Protein AF-Q39RE5-F1 (afdb_monomer_lite)

Sequence (471 aa):
MAMIPNLDWYLSISTQQQLSPRCPYATVYHCPRYYQSLSLLGEAGSTGIAPAEDSRLKQQWEQTEVWPVTAEQATSISGPGNEVKHFMRFCPEVSYDRFGLFAAELHRFADEIDVDCTHKTLRNEGATPEDWRWNWSLVESMHYTQCPLYSLLRVGKGKDGPKPIFPDIGMPDSITSHLVSITECDDYTAQDVENLIVEMYEHPEIKTYEIYCRQENPHLQRALDDYRITGDTVKMHYYKDPDYELSFVKINKNAATSDWEKHLIATSPMYFKREITLSDRQRERMDRERSQTVWDRAQRHPVYVILMILAAIASLIGLVALFRGTEDNNKINSQTAPQLHEVAKTPVMRNLSSSSVASPPPVQEHTTSKNVRFEESLARMKVKLRSGMSYEQLVELLDEARVAKTMSGDIAPVQIRQFSCYEELENLWSQRTPNALLQRGVVSSWEEAKREYSFTEEPIINKKFAECYSY

Structure (mmCIF, N/CA/C/O backbone):
data_AF-Q39RE5-F1
#
_entry.id   AF-Q39RE5-F1
#
loop_
_atom_site.group_PDB
_atom_site.id
_atom_site.type_symbol
_atom_site.label_atom_id
_atom_site.label_alt_id
_atom_site.label_comp_id
_atom_site.label_asym_id
_atom_site.label_entity_id
_atom_site.label_seq_id
_atom_site.pdbx_PDB_ins_code
_atom_site.Cartn_x
_atom_site.Cartn_y
_atom_site.Cartn_z
_atom_site.occupancy
_atom_site.B_iso_or_equiv
_atom_site.auth_seq_id
_atom_site.auth_comp_id
_atom_site.auth_asym_id
_atom_site.auth_atom_id
_atom_site.pdbx_PDB_model_num
ATOM 1 N N . MET A 1 1 ? 26.082 -8.766 9.488 1.00 76.25 1 MET A N 1
ATOM 2 C CA . MET A 1 1 ? 25.186 -9.262 8.425 1.00 76.25 1 MET A CA 1
ATOM 3 C C . MET A 1 1 ? 24.522 -8.048 7.807 1.00 76.25 1 MET A C 1
ATOM 5 O O . MET A 1 1 ? 24.009 -7.230 8.563 1.00 76.25 1 MET A O 1
ATOM 9 N N . ALA A 1 2 ? 24.646 -7.855 6.494 1.00 86.50 2 ALA A N 1
ATOM 10 C CA . ALA A 1 2 ? 24.015 -6.721 5.827 1.00 86.50 2 ALA A CA 1
ATOM 11 C C . ALA A 1 2 ? 22.489 -6.891 5.861 1.00 86.50 2 ALA A C 1
ATOM 13 O O . ALA A 1 2 ? 21.987 -8.008 5.744 1.00 86.50 2 ALA A O 1
ATOM 14 N N . MET A 1 3 ? 21.756 -5.795 6.048 1.00 94.69 3 MET A N 1
ATOM 15 C CA . MET A 1 3 ? 20.303 -5.810 5.898 1.00 94.69 3 MET A CA 1
ATOM 16 C C . MET A 1 3 ? 19.973 -6.006 4.411 1.00 94.69 3 MET A C 1
ATOM 18 O O . MET A 1 3 ? 20.542 -5.327 3.552 1.00 94.69 3 MET A O 1
ATOM 22 N N . ILE A 1 4 ? 19.096 -6.968 4.116 1.00 97.19 4 ILE A N 1
ATOM 23 C CA . ILE A 1 4 ? 18.629 -7.267 2.760 1.00 97.19 4 ILE A CA 1
ATOM 24 C C . ILE A 1 4 ? 17.228 -6.662 2.627 1.00 97.19 4 ILE A C 1
ATOM 26 O O . ILE A 1 4 ? 16.317 -7.152 3.296 1.00 97.19 4 ILE A O 1
ATOM 30 N N . PRO A 1 5 ? 17.018 -5.629 1.788 1.00 97.81 5 PRO A N 1
ATOM 31 C CA . PRO A 1 5 ? 15.711 -5.000 1.618 1.00 97.81 5 PRO A CA 1
ATOM 32 C C . PRO A 1 5 ? 14.798 -5.844 0.717 1.00 97.81 5 PRO A C 1
ATOM 34 O O . PRO A 1 5 ? 14.365 -5.415 -0.351 1.00 97.81 5 PRO A O 1
ATOM 37 N N . ASN A 1 6 ? 14.551 -7.085 1.126 1.00 97.62 6 ASN A N 1
ATOM 38 C CA . ASN A 1 6 ? 13.650 -8.024 0.469 1.00 97.62 6 ASN A CA 1
ATOM 39 C C . ASN A 1 6 ? 12.194 -7.808 0.934 1.00 97.62 6 ASN A C 1
ATOM 41 O O . ASN A 1 6 ? 11.876 -6.846 1.638 1.00 97.62 6 ASN A O 1
ATOM 45 N N . LEU A 1 7 ? 11.296 -8.711 0.533 1.00 97.88 7 LEU A N 1
ATOM 46 C CA . LEU A 1 7 ? 9.885 -8.645 0.915 1.00 97.88 7 LEU A CA 1
ATOM 47 C C . LEU A 1 7 ? 9.665 -8.771 2.419 1.00 97.88 7 LEU A C 1
ATOM 49 O O . LEU A 1 7 ? 8.875 -8.007 2.960 1.00 97.88 7 LEU A O 1
ATOM 53 N N . ASP A 1 8 ? 10.386 -9.659 3.100 1.00 97.94 8 ASP A N 1
ATOM 54 C CA . ASP A 1 8 ? 10.237 -9.837 4.547 1.00 97.94 8 ASP A CA 1
ATOM 55 C C . ASP A 1 8 ? 10.617 -8.563 5.304 1.00 97.94 8 ASP A C 1
ATOM 57 O O . ASP A 1 8 ? 9.883 -8.116 6.186 1.00 97.94 8 ASP A O 1
ATOM 61 N N . TRP A 1 9 ? 11.724 -7.926 4.908 1.00 98.00 9 TRP A N 1
ATOM 62 C CA . TRP A 1 9 ? 12.123 -6.626 5.440 1.00 98.00 9 TRP A CA 1
ATOM 63 C C . TRP A 1 9 ? 11.022 -5.581 5.231 1.00 98.00 9 TRP A C 1
ATOM 65 O O . TRP A 1 9 ? 10.609 -4.911 6.180 1.00 98.00 9 TRP A O 1
ATOM 75 N N . TYR A 1 10 ? 10.491 -5.483 4.014 1.00 98.38 10 TYR A N 1
ATOM 76 C CA . TYR A 1 10 ? 9.460 -4.508 3.668 1.00 98.38 10 TYR A CA 1
ATOM 77 C C . TYR A 1 10 ? 8.156 -4.717 4.449 1.00 98.38 10 TYR A C 1
ATOM 79 O O . TYR A 1 10 ? 7.610 -3.774 5.029 1.00 98.38 10 TYR A O 1
ATOM 87 N N . LEU A 1 11 ? 7.685 -5.966 4.515 1.00 97.94 11 LEU A N 1
ATOM 88 C CA . LEU A 1 11 ? 6.485 -6.349 5.254 1.00 97.94 11 LEU A CA 1
ATOM 89 C C . LEU A 1 11 ? 6.663 -6.123 6.753 1.00 97.94 11 LEU A C 1
ATOM 91 O O . LEU A 1 11 ? 5.740 -5.628 7.389 1.00 97.94 11 LEU A O 1
ATOM 95 N N . SER A 1 12 ? 7.848 -6.392 7.311 1.00 98.06 12 SER A N 1
ATOM 96 C CA . SER A 1 12 ? 8.113 -6.157 8.733 1.00 98.06 12 SER A CA 1
ATOM 97 C C . SER A 1 12 ? 7.929 -4.684 9.119 1.00 98.06 12 SER A C 1
ATOM 99 O O . SER A 1 12 ? 7.325 -4.392 10.153 1.00 98.06 12 SER A O 1
ATOM 101 N N . ILE A 1 13 ? 8.349 -3.751 8.252 1.00 97.88 13 ILE A N 1
ATOM 102 C CA . ILE A 1 13 ? 8.150 -2.309 8.448 1.00 97.88 13 ILE A CA 1
ATOM 103 C C . ILE A 1 13 ? 6.663 -1.961 8.361 1.00 97.88 13 ILE A C 1
ATOM 105 O O . ILE A 1 13 ? 6.150 -1.249 9.227 1.00 97.88 13 ILE A O 1
ATOM 109 N N . SER A 1 14 ? 5.958 -2.477 7.349 1.00 97.00 14 SER A N 1
ATOM 110 C CA . SER A 1 14 ? 4.513 -2.265 7.199 1.00 97.00 14 SER A CA 1
ATOM 111 C C . SER A 1 14 ? 3.735 -2.776 8.415 1.00 97.00 14 SER A C 1
ATOM 113 O O . SER A 1 14 ? 2.913 -2.046 8.964 1.00 97.00 14 SER A O 1
ATOM 115 N N . THR A 1 15 ? 4.036 -3.984 8.895 1.00 97.19 15 THR A N 1
ATOM 116 C CA . THR A 1 15 ? 3.411 -4.574 10.085 1.00 97.19 15 THR A CA 1
ATOM 117 C C . THR A 1 15 ? 3.714 -3.760 11.339 1.00 97.19 15 THR A C 1
ATOM 119 O O . THR A 1 15 ? 2.791 -3.432 12.083 1.00 97.19 15 THR A O 1
ATOM 122 N N . GLN A 1 16 ? 4.975 -3.372 11.558 1.00 97.69 16 GLN A N 1
ATOM 123 C CA . GLN A 1 16 ? 5.370 -2.558 12.711 1.00 97.69 16 GLN A CA 1
ATOM 124 C C . GLN A 1 16 ? 4.646 -1.204 12.738 1.00 97.69 16 GLN A C 1
ATOM 126 O O . GLN A 1 16 ? 4.305 -0.705 13.808 1.00 97.69 16 GLN A O 1
ATOM 131 N N . GLN A 1 17 ? 4.404 -0.613 11.566 1.00 97.25 17 GLN A N 1
ATOM 132 C CA . GLN A 1 17 ? 3.733 0.681 11.427 1.00 97.25 17 GLN A CA 1
ATOM 133 C C . GLN A 1 17 ? 2.205 0.567 11.277 1.00 97.25 17 GLN A C 1
ATOM 135 O O . GLN A 1 17 ? 1.546 1.600 11.182 1.00 97.25 17 GLN A O 1
ATOM 140 N N . GLN A 1 18 ? 1.643 -0.650 11.272 1.00 95.94 18 GLN A N 1
ATOM 141 C CA . GLN A 1 18 ? 0.220 -0.926 11.014 1.00 95.94 18 GLN A CA 1
ATOM 142 C C . GLN A 1 18 ? -0.273 -0.331 9.684 1.00 95.94 18 GLN A C 1
ATOM 144 O O . GLN A 1 18 ? -1.312 0.323 9.606 1.00 95.94 18 GLN A O 1
ATOM 149 N N . LEU A 1 19 ? 0.507 -0.530 8.625 1.00 94.94 19 LEU A N 1
ATOM 150 C CA . LEU A 1 19 ? 0.233 -0.001 7.295 1.00 94.94 19 LEU A CA 1
ATOM 151 C C . LEU A 1 19 ? -0.066 -1.111 6.287 1.00 94.94 19 LEU A C 1
ATOM 153 O O . LEU A 1 19 ? 0.160 -2.293 6.540 1.00 94.94 19 LEU A O 1
ATOM 157 N N . SER A 1 20 ? -0.551 -0.705 5.109 1.00 93.88 20 SER A N 1
ATOM 158 C CA . SER A 1 20 ? -0.731 -1.603 3.966 1.00 93.88 20 SER A CA 1
ATOM 159 C C . SER A 1 20 ? 0.593 -2.297 3.610 1.00 93.88 20 SER A C 1
ATOM 161 O O . SER A 1 20 ? 1.621 -1.616 3.575 1.00 93.88 20 SER A O 1
ATOM 163 N N . PRO A 1 21 ? 0.578 -3.603 3.281 1.00 95.62 21 PRO A N 1
ATOM 164 C CA . PRO A 1 21 ? 1.784 -4.369 2.953 1.00 95.62 21 PRO A CA 1
ATOM 165 C C . PRO A 1 21 ? 2.483 -3.909 1.665 1.00 95.62 21 PRO A C 1
ATOM 167 O O . PRO A 1 21 ? 3.639 -4.253 1.437 1.00 95.62 21 PRO A O 1
ATOM 170 N N . ARG A 1 22 ? 1.786 -3.157 0.802 1.00 97.38 22 ARG A N 1
ATOM 171 C CA . ARG A 1 22 ? 2.320 -2.543 -0.425 1.00 97.38 22 ARG A CA 1
ATOM 172 C C . ARG A 1 22 ? 1.876 -1.090 -0.526 1.00 97.38 22 ARG A C 1
ATOM 174 O O . ARG A 1 22 ? 0.873 -0.691 0.077 1.00 97.38 22 ARG A O 1
ATOM 181 N N . CYS A 1 23 ? 2.608 -0.302 -1.306 1.00 97.69 23 CYS A N 1
ATOM 182 C CA . CYS A 1 23 ? 2.265 1.089 -1.556 1.00 97.69 23 CYS A CA 1
ATOM 183 C C . CYS A 1 23 ? 0.907 1.187 -2.279 1.00 97.69 23 CYS A C 1
ATOM 185 O O . CYS A 1 23 ? 0.771 0.665 -3.388 1.00 97.69 23 CYS A O 1
ATOM 187 N N . PRO A 1 24 ? -0.082 1.912 -1.727 1.00 95.88 24 PRO A N 1
ATOM 188 C CA . PRO A 1 24 ? -1.407 2.038 -2.342 1.00 95.88 24 PRO A CA 1
ATOM 189 C C . PRO A 1 24 ? -1.400 2.839 -3.655 1.00 95.88 24 PRO A C 1
ATOM 191 O O . PRO A 1 24 ? -2.377 2.819 -4.394 1.00 95.88 24 PRO A O 1
ATOM 194 N N . TYR A 1 25 ? -0.300 3.533 -3.966 1.00 96.69 25 TYR A N 1
ATOM 195 C CA . TYR A 1 25 ? -0.139 4.332 -5.186 1.00 96.69 25 TYR A CA 1
ATOM 196 C C . TYR A 1 25 ? 0.769 3.663 -6.228 1.00 96.69 25 TYR A C 1
ATOM 198 O O . TYR A 1 25 ? 1.199 4.329 -7.167 1.00 96.69 25 TYR A O 1
ATOM 206 N N . ALA A 1 26 ? 1.110 2.379 -6.065 1.00 96.44 26 ALA A N 1
ATOM 207 C CA . ALA A 1 26 ? 2.048 1.643 -6.919 1.00 96.44 26 ALA A CA 1
ATOM 208 C C . ALA A 1 26 ? 1.484 1.319 -8.318 1.00 96.44 26 ALA A C 1
ATOM 210 O O . ALA A 1 26 ? 1.363 0.161 -8.702 1.00 96.44 26 ALA A O 1
ATOM 211 N N . THR A 1 27 ? 1.106 2.343 -9.082 1.00 96.25 27 THR A N 1
ATOM 212 C CA . THR A 1 27 ? 0.615 2.206 -10.457 1.00 96.25 27 THR A CA 1
ATOM 213 C C . THR A 1 27 ? 1.043 3.409 -11.299 1.00 96.25 27 THR A C 1
ATOM 215 O O . THR A 1 27 ? 1.253 4.507 -10.775 1.00 96.25 27 THR A O 1
ATOM 218 N N . VAL A 1 28 ? 1.109 3.229 -12.623 1.00 96.44 28 VAL A N 1
ATOM 219 C CA . VAL A 1 28 ? 1.469 4.300 -13.576 1.00 96.44 28 VAL A CA 1
ATOM 220 C C . VAL A 1 28 ? 0.474 5.468 -13.597 1.00 96.44 28 VAL A C 1
ATOM 222 O O . VAL A 1 28 ? 0.836 6.575 -13.985 1.00 96.44 28 VAL A O 1
ATOM 225 N N . TYR A 1 29 ? -0.763 5.225 -13.157 1.00 95.38 29 TYR A N 1
ATOM 226 C CA . TYR A 1 29 ? -1.859 6.197 -13.151 1.00 95.38 29 TYR A CA 1
ATOM 227 C C . TYR A 1 29 ? -1.927 7.020 -11.859 1.00 95.38 29 TYR A C 1
ATOM 229 O O . TYR A 1 29 ? -2.416 8.143 -11.872 1.00 95.38 29 TYR A O 1
ATOM 237 N N . HIS A 1 30 ? -1.393 6.493 -10.751 1.00 94.06 30 HIS A N 1
ATOM 238 C CA . HIS A 1 30 ? -1.522 7.118 -9.429 1.00 94.06 30 HIS A CA 1
ATOM 239 C C . HIS A 1 30 ? -0.215 7.692 -8.871 1.00 94.06 30 HIS A C 1
ATOM 241 O O . HIS A 1 30 ? -0.258 8.479 -7.928 1.00 94.06 30 HIS A O 1
ATOM 247 N N . CYS A 1 31 ? 0.950 7.323 -9.416 1.00 97.31 31 CYS A N 1
ATOM 248 C CA . CYS A 1 31 ? 2.235 7.826 -8.933 1.00 97.31 31 CYS A CA 1
ATOM 249 C C . CYS A 1 31 ? 3.190 8.179 -10.086 1.00 97.31 31 CYS A C 1
ATOM 251 O O . CYS A 1 31 ? 3.592 7.283 -10.838 1.00 97.31 31 CYS A O 1
ATOM 253 N N . PRO A 1 32 ? 3.663 9.441 -10.180 1.00 97.56 32 PRO A N 1
ATOM 254 C CA . PRO A 1 32 ? 4.575 9.847 -11.245 1.00 97.56 32 PRO A CA 1
ATOM 255 C C . PRO A 1 32 ? 5.934 9.148 -11.135 1.00 97.56 32 PRO A C 1
ATOM 257 O O . PRO A 1 32 ? 6.525 8.822 -12.155 1.00 97.56 32 PRO A O 1
ATOM 260 N N . ARG A 1 33 ? 6.421 8.833 -9.924 1.00 98.00 33 ARG A N 1
ATOM 261 C CA . ARG A 1 33 ? 7.681 8.083 -9.752 1.00 98.00 33 ARG A CA 1
ATOM 262 C C . ARG A 1 33 ? 7.556 6.626 -10.179 1.00 98.00 33 ARG A C 1
ATOM 264 O O . ARG A 1 33 ? 8.511 6.088 -10.729 1.00 98.00 33 ARG A O 1
ATOM 271 N N . TYR A 1 34 ? 6.409 5.986 -9.938 1.00 98.06 34 TYR A N 1
ATOM 272 C CA . TYR A 1 34 ? 6.158 4.631 -10.442 1.00 98.06 34 TYR A CA 1
ATOM 273 C C . TYR A 1 34 ? 6.192 4.638 -11.973 1.00 98.06 34 TYR A C 1
ATOM 275 O O . TYR A 1 34 ? 6.922 3.858 -12.579 1.00 98.06 34 TYR A O 1
ATOM 283 N N . TYR A 1 35 ? 5.481 5.593 -12.582 1.00 97.94 35 TYR A N 1
ATOM 284 C CA . TYR A 1 35 ? 5.505 5.826 -14.022 1.00 97.94 35 TYR A CA 1
ATOM 285 C C . TYR A 1 35 ? 6.926 6.080 -14.566 1.00 97.94 35 TYR A C 1
ATOM 287 O O . TYR A 1 35 ? 7.371 5.341 -15.440 1.00 97.94 35 TYR A O 1
ATOM 295 N N . GLN A 1 36 ? 7.664 7.057 -14.022 1.00 97.94 36 GLN A N 1
ATOM 296 C CA . GLN A 1 36 ? 9.023 7.396 -14.472 1.00 97.94 36 GLN A CA 1
ATOM 297 C C . GLN A 1 36 ? 9.981 6.205 -14.360 1.00 97.94 36 GLN A C 1
ATOM 299 O O . GLN A 1 36 ? 10.750 5.944 -15.281 1.00 97.94 36 GLN A O 1
ATOM 304 N N . SER A 1 37 ? 9.907 5.455 -13.256 1.00 98.06 37 SER A N 1
ATOM 305 C CA . SER A 1 37 ? 10.738 4.263 -13.057 1.00 98.06 37 SER A CA 1
ATOM 306 C C . SER A 1 37 ? 10.455 3.207 -14.123 1.00 98.06 37 SER A C 1
ATOM 308 O O . SER A 1 37 ? 11.387 2.664 -14.707 1.00 98.06 37 SER A O 1
ATOM 310 N N . LEU A 1 38 ? 9.178 2.934 -14.409 1.00 97.50 38 LEU A N 1
ATOM 311 C CA . LEU A 1 38 ? 8.789 1.925 -15.392 1.00 97.50 38 LEU A CA 1
ATOM 312 C C . LEU A 1 38 ? 9.118 2.349 -16.833 1.00 97.50 38 LEU A C 1
ATOM 314 O O . LEU A 1 38 ? 9.589 1.524 -17.611 1.00 97.50 38 LEU A O 1
ATOM 318 N N . SER A 1 39 ? 8.910 3.625 -17.173 1.00 97.56 39 SER A N 1
ATOM 319 C CA . SER A 1 39 ? 9.259 4.189 -18.485 1.00 97.56 39 SER A CA 1
ATOM 320 C C . SER A 1 39 ? 10.765 4.042 -18.763 1.00 97.56 39 SER A C 1
ATOM 322 O O . SER A 1 39 ? 11.157 3.456 -19.774 1.00 97.56 39 SER A O 1
ATOM 324 N N . LEU A 1 40 ? 11.617 4.413 -17.795 1.00 97.56 40 LEU A N 1
ATOM 325 C CA . LEU A 1 40 ? 13.078 4.294 -17.909 1.00 97.56 40 LEU A CA 1
ATOM 326 C C . LEU A 1 40 ? 13.584 2.842 -17.939 1.00 97.56 40 LEU A C 1
ATOM 328 O O . LEU A 1 40 ? 14.634 2.565 -18.517 1.00 97.56 40 LEU A O 1
ATOM 332 N N . LEU A 1 41 ? 12.857 1.878 -17.360 1.00 95.75 41 LEU A N 1
ATOM 333 C CA . LEU A 1 41 ? 13.256 0.467 -17.445 1.00 95.75 41 LEU A CA 1
ATOM 334 C C . LEU A 1 41 ? 13.239 -0.076 -18.879 1.00 95.75 41 LEU A C 1
ATOM 336 O O . LEU A 1 41 ? 13.991 -1.013 -19.163 1.00 95.75 41 LEU A O 1
ATOM 340 N N . GLY A 1 42 ? 12.424 0.499 -19.770 1.00 92.75 42 GLY A N 1
ATOM 341 C CA . GLY A 1 42 ? 12.438 0.166 -21.196 1.00 92.75 42 GLY A CA 1
ATOM 342 C C . GLY A 1 42 ? 13.796 0.456 -21.840 1.00 92.75 42 GLY A C 1
ATOM 343 O O . GLY A 1 42 ? 14.337 -0.379 -22.562 1.00 92.75 42 GLY A O 1
ATOM 344 N N . GLU A 1 43 ? 14.395 1.598 -21.495 1.00 93.00 43 GLU A N 1
ATOM 345 C CA . GLU A 1 43 ? 15.737 1.994 -21.944 1.00 93.00 43 GLU A CA 1
ATOM 346 C C . GLU A 1 43 ? 16.832 1.105 -21.334 1.00 93.00 43 GLU A C 1
ATOM 348 O O . GLU A 1 43 ? 17.844 0.827 -21.972 1.00 93.00 43 GLU A O 1
ATOM 353 N N . ALA A 1 44 ? 16.595 0.572 -20.131 1.00 93.88 44 ALA A N 1
ATOM 354 C CA . ALA A 1 44 ? 17.470 -0.390 -19.460 1.00 93.88 44 ALA A CA 1
ATOM 355 C C . ALA A 1 44 ? 17.260 -1.856 -19.913 1.00 93.88 44 ALA A C 1
ATOM 357 O O . ALA A 1 44 ? 17.640 -2.791 -19.201 1.00 93.88 44 ALA A O 1
ATOM 358 N N . GLY A 1 45 ? 16.632 -2.081 -21.074 1.00 92.19 45 GLY A N 1
ATOM 359 C CA . GLY A 1 45 ? 16.464 -3.407 -21.681 1.00 92.19 45 GLY A CA 1
ATOM 360 C C . GLY A 1 45 ? 15.302 -4.240 -21.128 1.00 92.19 45 GLY A C 1
ATOM 361 O O . GLY A 1 45 ? 15.263 -5.452 -21.344 1.00 92.19 45 GLY A O 1
ATOM 362 N N . SER A 1 46 ? 14.367 -3.624 -20.402 1.00 94.25 46 SER A N 1
ATOM 363 C CA . SER A 1 46 ? 13.116 -4.275 -19.982 1.00 94.25 46 SER A CA 1
ATOM 364 C C . SER A 1 46 ? 12.007 -4.034 -21.011 1.00 94.25 46 SER A C 1
ATOM 366 O O . SER A 1 46 ? 12.151 -3.237 -21.937 1.00 94.25 46 SER A O 1
ATOM 368 N N . THR A 1 47 ? 10.867 -4.709 -20.864 1.00 94.44 47 THR A N 1
ATOM 369 C CA . THR A 1 47 ? 9.684 -4.391 -21.673 1.00 94.44 47 THR A CA 1
ATOM 370 C C . THR A 1 47 ? 9.157 -3.012 -21.278 1.00 94.44 47 THR A C 1
ATOM 372 O O . THR A 1 47 ? 8.685 -2.827 -20.159 1.00 94.44 47 THR A O 1
ATOM 375 N N . GLY A 1 48 ? 9.272 -2.044 -22.187 1.00 93.06 48 GLY A N 1
ATOM 376 C CA . GLY A 1 48 ? 8.788 -0.680 -21.980 1.00 93.06 48 GLY A CA 1
ATOM 377 C C . GLY A 1 48 ? 7.275 -0.536 -22.165 1.00 93.06 48 GLY A C 1
ATOM 378 O O . GLY A 1 48 ? 6.606 -1.397 -22.742 1.00 93.06 48 GLY A O 1
ATOM 379 N N . ILE A 1 49 ? 6.746 0.596 -21.702 1.00 95.75 49 ILE A N 1
ATOM 380 C CA . ILE A 1 49 ? 5.378 1.038 -21.994 1.00 95.75 49 ILE A CA 1
ATOM 381 C C . ILE A 1 49 ? 5.268 1.311 -23.505 1.00 95.75 49 ILE A C 1
ATOM 383 O O . ILE A 1 49 ? 6.219 1.779 -24.132 1.00 95.75 49 ILE A O 1
ATOM 387 N N . ALA A 1 50 ? 4.114 1.019 -24.113 1.00 96.69 50 ALA A N 1
ATOM 388 C CA . ALA A 1 50 ? 3.894 1.323 -25.526 1.00 96.69 50 ALA A CA 1
ATOM 389 C C . ALA A 1 50 ? 4.127 2.831 -25.793 1.00 96.69 50 ALA A C 1
ATOM 391 O O . ALA A 1 50 ? 3.555 3.644 -25.067 1.00 96.69 50 ALA A O 1
ATOM 392 N N . PRO A 1 51 ? 4.881 3.243 -26.834 1.00 97.06 51 PRO A N 1
ATOM 393 C CA . PRO A 1 51 ? 5.314 4.640 -26.995 1.00 97.06 51 PRO A CA 1
ATOM 394 C C . PRO A 1 51 ? 4.183 5.678 -27.014 1.00 97.06 51 PRO A C 1
ATOM 396 O O . PRO A 1 51 ? 4.338 6.787 -26.502 1.00 97.06 51 PRO A O 1
ATOM 399 N N . ALA A 1 52 ? 3.032 5.318 -27.593 1.00 96.88 52 ALA A N 1
ATOM 400 C CA . ALA A 1 52 ? 1.848 6.175 -27.617 1.00 96.88 52 ALA A CA 1
ATOM 401 C C . ALA A 1 52 ? 1.262 6.391 -26.212 1.00 96.88 52 ALA A C 1
ATOM 403 O O . ALA A 1 52 ? 0.880 7.506 -25.865 1.00 96.88 52 ALA A O 1
ATOM 404 N N . GLU A 1 53 ? 1.225 5.333 -25.401 1.00 96.38 53 GLU A N 1
ATOM 405 C CA . GLU A 1 53 ? 0.735 5.389 -24.026 1.00 96.38 53 GLU A CA 1
ATOM 406 C C . GLU A 1 53 ? 1.735 6.102 -23.113 1.00 96.38 53 GLU A C 1
ATOM 408 O O . GLU A 1 53 ? 1.342 6.957 -22.327 1.00 96.38 53 GLU A O 1
ATOM 413 N N . ASP A 1 54 ? 3.031 5.831 -23.272 1.00 97.69 54 ASP A N 1
ATOM 414 C CA . ASP A 1 54 ? 4.094 6.498 -22.519 1.00 97.69 54 ASP A CA 1
ATOM 415 C C . ASP A 1 54 ? 4.074 8.018 -22.744 1.00 97.69 54 ASP A C 1
ATOM 417 O O . ASP A 1 54 ? 4.037 8.797 -21.793 1.00 97.69 54 ASP A O 1
ATOM 421 N N . SER A 1 55 ? 3.967 8.450 -24.007 1.00 97.38 55 SER A N 1
ATOM 422 C CA . SER A 1 55 ? 3.854 9.872 -24.363 1.00 97.38 55 SER A CA 1
ATOM 423 C C . SER A 1 55 ? 2.616 10.530 -23.745 1.00 97.38 55 SER A C 1
ATOM 425 O O . SER A 1 55 ? 2.682 11.663 -23.264 1.00 97.38 55 SER A O 1
ATOM 427 N N . ARG A 1 56 ? 1.482 9.817 -23.734 1.00 97.19 56 ARG A N 1
ATOM 428 C CA . ARG A 1 56 ? 0.224 10.292 -23.146 1.00 97.19 56 ARG A CA 1
ATOM 429 C C . ARG A 1 56 ? 0.339 10.453 -21.629 1.00 97.19 56 ARG A C 1
ATOM 431 O O . ARG A 1 56 ? -0.045 11.495 -21.099 1.00 97.19 56 ARG A O 1
ATOM 438 N N . LEU A 1 57 ? 0.868 9.438 -20.942 1.00 96.88 57 LEU A N 1
ATOM 439 C CA . LEU A 1 57 ? 1.078 9.449 -19.493 1.00 96.88 57 LEU A CA 1
ATOM 440 C C . LEU A 1 57 ? 2.035 10.571 -19.085 1.00 96.88 57 LEU A C 1
ATOM 442 O O . LEU A 1 57 ? 1.736 11.308 -18.147 1.00 96.88 57 LEU A O 1
ATOM 446 N N . LYS A 1 58 ? 3.134 10.754 -19.828 1.00 97.12 58 LYS A N 1
ATOM 447 C CA . LYS A 1 58 ? 4.086 11.850 -19.618 1.00 97.12 58 LYS A CA 1
ATOM 448 C C . LYS A 1 58 ? 3.405 13.211 -19.666 1.00 97.12 58 LYS A C 1
ATOM 450 O O . LYS A 1 58 ? 3.507 13.979 -18.715 1.00 97.12 58 LYS A O 1
ATOM 455 N N . GLN A 1 59 ? 2.674 13.483 -20.747 1.00 97.19 59 GLN A N 1
ATOM 456 C CA . GLN A 1 59 ? 2.013 14.771 -20.955 1.00 97.19 59 GLN A CA 1
ATOM 457 C C . GLN A 1 59 ? 1.004 15.090 -19.844 1.00 97.19 59 GLN A C 1
ATOM 459 O O . GLN A 1 59 ? 0.846 16.250 -19.469 1.00 97.19 59 GLN A O 1
ATOM 464 N N . GLN A 1 60 ? 0.302 14.076 -19.338 1.00 95.31 60 GLN A N 1
ATOM 465 C CA . GLN A 1 60 ? -0.640 14.239 -18.235 1.00 95.31 60 GLN A CA 1
ATOM 466 C C . GLN A 1 60 ? 0.082 14.497 -16.913 1.00 95.31 60 GLN A C 1
ATOM 468 O O . GLN A 1 60 ? -0.268 15.434 -16.201 1.00 95.31 60 GLN A O 1
ATOM 473 N N . TRP A 1 61 ? 1.115 13.715 -16.599 1.00 96.25 61 TRP A N 1
ATOM 474 C CA . TRP A 1 61 ? 1.866 13.897 -15.364 1.00 96.25 61 TRP A CA 1
ATOM 475 C C . TRP A 1 61 ? 2.593 15.242 -15.302 1.00 96.25 61 TRP A C 1
ATOM 477 O O . TRP A 1 61 ? 2.561 15.875 -14.249 1.00 96.25 61 TRP A O 1
ATOM 487 N N . GLU A 1 62 ? 3.164 15.718 -16.411 1.00 96.25 62 GLU A N 1
ATOM 488 C CA . GLU A 1 62 ? 3.839 17.024 -16.515 1.00 96.25 62 GLU A CA 1
ATOM 489 C C . GLU A 1 62 ? 2.942 18.216 -16.143 1.00 96.25 62 GLU A C 1
ATOM 491 O O . GLU A 1 62 ? 3.446 19.279 -15.787 1.00 96.25 62 GLU A O 1
ATOM 496 N N . GLN A 1 63 ? 1.617 18.053 -16.191 1.00 95.62 63 GLN A N 1
ATOM 497 C CA . GLN A 1 63 ? 0.652 19.091 -15.812 1.00 95.62 63 GLN A CA 1
ATOM 498 C C . GLN A 1 63 ? 0.344 19.107 -14.308 1.00 95.62 63 GLN A C 1
ATOM 500 O O . GLN A 1 63 ? -0.318 20.024 -13.824 1.00 95.62 63 GLN A O 1
ATOM 505 N N . THR A 1 64 ? 0.793 18.098 -13.560 1.00 94.19 64 THR A N 1
ATOM 506 C CA . THR A 1 64 ? 0.484 17.949 -12.134 1.00 94.19 64 THR A CA 1
ATOM 507 C C . THR A 1 64 ? 1.527 18.625 -11.244 1.00 94.19 64 THR A C 1
ATOM 509 O O . THR A 1 64 ? 2.713 18.669 -11.562 1.00 94.19 64 THR A O 1
ATOM 512 N N . GLU A 1 65 ? 1.113 19.073 -10.055 1.00 94.19 65 GLU A N 1
ATOM 513 C CA . GLU A 1 65 ? 2.027 19.659 -9.054 1.00 94.19 65 GLU A CA 1
ATOM 514 C C . GLU A 1 65 ? 3.050 18.664 -8.478 1.00 94.19 65 GLU A C 1
ATOM 516 O O . GLU A 1 65 ? 3.998 19.069 -7.808 1.00 94.19 65 GLU A O 1
ATOM 521 N N . VAL A 1 66 ? 2.830 17.360 -8.668 1.00 95.19 66 VAL A N 1
ATOM 522 C CA . VAL A 1 66 ? 3.689 16.291 -8.132 1.00 95.19 66 VAL A CA 1
ATOM 523 C C . VAL A 1 66 ? 4.760 15.841 -9.127 1.00 95.19 66 VAL A C 1
ATOM 525 O O . VAL A 1 66 ? 5.561 14.960 -8.805 1.00 95.19 66 VAL A O 1
ATOM 528 N N . TRP A 1 67 ? 4.791 16.433 -10.324 1.00 96.94 67 TRP A N 1
ATOM 529 C CA . TRP A 1 67 ? 5.850 16.188 -11.290 1.00 96.94 67 TRP A CA 1
ATOM 530 C C . TRP A 1 67 ? 7.176 16.805 -10.823 1.00 96.94 67 TRP A C 1
ATOM 532 O O . TRP A 1 67 ? 7.181 17.942 -10.343 1.00 96.94 67 TRP A O 1
ATOM 542 N N . PRO A 1 68 ? 8.313 16.096 -10.950 1.00 96.31 68 PRO A N 1
ATOM 543 C CA . PRO A 1 68 ? 9.613 16.646 -10.584 1.00 96.31 68 PRO A CA 1
ATOM 544 C C . PRO A 1 68 ? 9.927 17.930 -11.355 1.00 96.31 68 PRO A C 1
ATOM 546 O O . PRO A 1 68 ? 9.941 17.940 -12.585 1.00 96.31 68 PRO A O 1
ATOM 549 N N . VAL A 1 69 ? 10.220 19.006 -10.625 1.00 95.69 69 VAL A N 1
ATOM 550 C CA . VAL A 1 69 ? 10.571 20.304 -11.226 1.00 95.69 69 VAL A CA 1
ATOM 551 C C . VAL A 1 69 ? 12.032 20.320 -11.679 1.00 95.69 69 VAL A C 1
ATOM 553 O O . VAL A 1 69 ? 12.380 21.013 -12.633 1.00 95.69 69 VAL A O 1
ATOM 556 N N . THR A 1 70 ? 12.895 19.552 -11.007 1.00 96.75 70 THR A N 1
ATOM 557 C CA . THR A 1 70 ? 14.330 19.495 -11.300 1.00 96.75 70 THR A CA 1
ATOM 558 C C . THR A 1 70 ? 14.810 18.065 -11.551 1.00 96.75 70 THR A C 1
ATOM 560 O O . THR A 1 70 ? 14.202 17.085 -11.106 1.00 96.75 70 THR A O 1
ATOM 563 N N . ALA A 1 71 ? 15.936 17.933 -12.256 1.00 95.06 71 ALA A N 1
ATOM 564 C CA . ALA A 1 71 ? 16.550 16.636 -12.548 1.00 95.06 71 ALA A CA 1
ATOM 565 C C . ALA A 1 71 ? 17.039 15.919 -11.273 1.00 95.06 71 ALA A C 1
ATOM 567 O O . ALA A 1 71 ? 17.076 14.693 -11.213 1.00 95.06 71 ALA A O 1
ATOM 568 N N . GLU A 1 72 ? 17.350 16.673 -10.219 1.00 94.69 72 GLU A N 1
ATOM 569 C CA . GLU A 1 72 ? 17.694 16.171 -8.887 1.00 94.69 72 GLU A CA 1
ATOM 570 C C . GLU A 1 72 ? 16.484 15.649 -8.106 1.00 94.69 72 GLU A C 1
ATOM 572 O O . GLU A 1 72 ? 16.635 15.152 -6.996 1.00 94.69 72 GLU A O 1
ATOM 577 N N . GLN A 1 73 ? 15.271 15.763 -8.632 1.00 95.62 73 GLN A N 1
ATOM 578 C CA . GLN A 1 73 ? 14.087 15.131 -8.051 1.00 95.62 73 GLN A CA 1
ATOM 579 C C . GLN A 1 73 ? 13.571 13.994 -8.929 1.00 95.62 73 GLN A C 1
ATOM 581 O O . GLN A 1 73 ? 12.937 13.066 -8.419 1.00 95.62 73 GLN A O 1
ATOM 586 N N . ALA A 1 74 ? 13.858 14.064 -10.230 1.00 97.00 74 ALA A N 1
ATOM 587 C CA . ALA A 1 74 ? 13.455 13.071 -11.205 1.00 97.00 74 ALA A CA 1
ATOM 588 C C . ALA A 1 74 ? 14.148 11.723 -10.969 1.00 97.00 74 ALA A C 1
ATOM 590 O O . ALA A 1 74 ? 15.306 11.656 -10.536 1.00 97.00 74 ALA A O 1
ATOM 591 N N . THR A 1 75 ? 13.416 10.651 -11.272 1.00 98.06 75 THR A N 1
ATOM 592 C CA . THR A 1 75 ? 14.001 9.323 -11.453 1.00 98.06 75 THR A CA 1
ATOM 593 C C . THR A 1 75 ? 14.965 9.367 -12.632 1.00 98.06 75 THR A C 1
ATOM 595 O O . THR A 1 75 ? 14.663 9.974 -13.660 1.00 98.06 75 THR A O 1
ATOM 598 N N . SER A 1 76 ? 16.130 8.744 -12.487 1.00 98.06 76 SER A N 1
ATOM 599 C CA . SER A 1 76 ? 17.145 8.740 -13.534 1.00 98.06 76 SER A CA 1
ATOM 600 C C . SER A 1 76 ? 17.892 7.419 -13.595 1.00 98.06 76 SER A C 1
ATOM 602 O O . SER A 1 76 ? 18.022 6.690 -12.608 1.00 98.06 76 SER A O 1
ATOM 604 N N . ILE A 1 77 ? 18.392 7.127 -14.790 1.00 97.88 77 ILE A N 1
ATOM 605 C CA . ILE A 1 77 ? 19.331 6.047 -15.047 1.00 97.88 77 ILE A CA 1
ATOM 606 C C . ILE A 1 77 ? 20.615 6.638 -15.626 1.00 97.88 77 ILE A C 1
ATOM 608 O O . ILE A 1 77 ? 20.570 7.623 -16.363 1.00 97.88 77 ILE A O 1
ATOM 612 N N . SER A 1 78 ? 21.770 6.083 -15.272 1.00 97.19 78 SER A N 1
ATOM 613 C CA . SER A 1 78 ? 23.048 6.509 -15.851 1.00 97.19 78 SER A CA 1
ATOM 614 C C . SER A 1 78 ? 24.079 5.383 -15.885 1.00 97.19 78 SER A C 1
ATOM 616 O O . SER A 1 78 ? 23.967 4.377 -15.183 1.00 97.19 78 SER A O 1
ATOM 618 N N . GLY A 1 79 ? 25.090 5.544 -16.732 1.00 96.38 79 GLY A N 1
ATOM 619 C CA . GLY A 1 79 ? 26.217 4.629 -16.852 1.00 96.38 79 GLY A CA 1
ATOM 620 C C . GLY A 1 79 ? 27.058 4.937 -18.096 1.00 96.38 79 GLY A C 1
ATOM 621 O O . GLY A 1 79 ? 26.713 5.834 -18.870 1.00 96.38 79 GLY A O 1
ATOM 622 N N . PRO A 1 80 ? 28.210 4.271 -18.259 1.00 94.19 80 PRO A N 1
ATOM 623 C CA . PRO A 1 80 ? 29.095 4.498 -19.392 1.00 94.19 80 PRO A CA 1
ATOM 624 C C . PRO A 1 80 ? 28.510 3.918 -20.690 1.00 94.19 80 PRO A C 1
ATOM 626 O O . PRO A 1 80 ? 28.135 2.749 -20.761 1.00 94.19 80 PRO A O 1
ATOM 629 N N . GLY A 1 81 ? 28.494 4.724 -21.755 1.00 91.94 81 GLY A N 1
ATOM 630 C CA . GLY A 1 81 ? 28.047 4.286 -23.079 1.00 91.94 81 GLY A CA 1
ATOM 631 C C . GLY A 1 81 ? 26.575 3.865 -23.092 1.00 91.94 81 GLY A C 1
ATOM 632 O O . GLY A 1 81 ? 25.710 4.643 -22.706 1.00 91.94 81 GLY A O 1
ATOM 633 N N . ASN A 1 82 ? 26.308 2.638 -23.547 1.00 90.94 82 ASN A N 1
ATOM 634 C CA . ASN A 1 82 ? 24.959 2.059 -23.604 1.00 90.94 82 ASN A CA 1
ATOM 635 C C . ASN A 1 82 ? 24.638 1.173 -22.384 1.00 90.94 82 ASN A C 1
ATOM 637 O O . ASN A 1 82 ? 23.615 0.491 -22.376 1.00 90.94 82 ASN A O 1
ATOM 641 N N . GLU A 1 83 ? 25.514 1.129 -21.377 1.00 93.88 83 GLU A N 1
ATOM 642 C CA . GLU A 1 83 ? 25.296 0.329 -20.175 1.00 93.88 83 GLU A CA 1
ATOM 643 C C . GLU A 1 83 ? 24.617 1.160 -19.090 1.00 93.88 83 GLU A C 1
ATOM 645 O O . GLU A 1 83 ? 25.135 2.187 -18.652 1.00 93.88 83 GLU A O 1
ATOM 650 N N . VAL A 1 84 ? 23.479 0.675 -18.598 1.00 96.50 84 VAL A N 1
ATOM 651 C CA . VAL A 1 84 ? 22.801 1.263 -17.443 1.00 96.50 84 VAL A CA 1
ATOM 652 C C . VAL A 1 84 ? 23.344 0.622 -16.168 1.00 96.50 84 VAL A C 1
ATOM 654 O O . VAL A 1 84 ? 23.091 -0.553 -15.897 1.00 96.50 84 VAL A O 1
ATOM 657 N N . LYS A 1 85 ? 24.098 1.395 -15.378 1.00 96.75 85 LYS A N 1
ATOM 658 C CA . LYS A 1 85 ? 24.739 0.920 -14.138 1.00 96.75 85 LYS A CA 1
ATOM 659 C C . LYS A 1 85 ? 24.150 1.528 -12.873 1.00 96.75 85 LYS A C 1
ATOM 661 O O . LYS A 1 85 ? 24.253 0.917 -11.813 1.00 96.75 85 LYS A O 1
ATOM 666 N N . HIS A 1 86 ? 23.536 2.697 -12.967 1.00 98.12 86 HIS A N 1
ATOM 667 C CA . HIS A 1 86 ? 22.999 3.429 -11.830 1.00 98.12 86 HIS A CA 1
ATOM 668 C C . HIS A 1 86 ? 21.517 3.691 -12.046 1.00 98.12 86 HIS A C 1
ATOM 670 O O . HIS A 1 86 ? 21.130 4.227 -13.081 1.00 98.12 86 HIS A O 1
ATOM 676 N N . PHE A 1 87 ? 20.712 3.340 -11.053 1.00 98.31 87 PHE A N 1
ATOM 677 C CA . PHE A 1 87 ? 19.287 3.631 -10.981 1.00 98.31 87 PHE A CA 1
ATOM 678 C C . PHE A 1 87 ? 19.085 4.507 -9.752 1.00 98.31 87 PHE A C 1
ATOM 680 O O . PHE A 1 87 ? 19.403 4.079 -8.646 1.00 98.31 87 PHE A O 1
ATOM 687 N N . MET A 1 88 ? 18.606 5.733 -9.939 1.00 98.31 88 MET A N 1
ATOM 688 C CA . MET A 1 88 ? 18.484 6.727 -8.873 1.00 98.31 88 MET A CA 1
ATOM 689 C C . MET A 1 88 ? 17.034 7.184 -8.739 1.00 98.31 88 MET A C 1
ATOM 691 O O . MET A 1 88 ? 16.344 7.425 -9.734 1.00 98.31 88 MET A O 1
ATOM 695 N N . ARG A 1 89 ? 16.577 7.344 -7.492 1.00 98.06 89 ARG A N 1
ATOM 696 C CA . ARG A 1 89 ? 15.211 7.779 -7.137 1.00 98.06 89 ARG A CA 1
ATOM 697 C C . ARG A 1 89 ? 14.114 6.932 -7.779 1.00 98.06 89 ARG A C 1
ATOM 699 O O . ARG A 1 89 ? 13.054 7.446 -8.154 1.00 98.06 89 ARG A O 1
ATOM 706 N N . PHE A 1 90 ? 14.363 5.635 -7.899 1.00 98.19 90 PHE A N 1
ATOM 707 C CA . PHE A 1 90 ? 13.375 4.683 -8.380 1.00 98.19 90 PHE A CA 1
ATOM 708 C C . PHE A 1 90 ? 12.238 4.509 -7.368 1.00 98.19 90 PHE A C 1
ATOM 710 O O . PHE A 1 90 ? 12.374 4.749 -6.164 1.00 98.19 90 PHE A O 1
ATOM 717 N N . CYS A 1 91 ? 11.071 4.115 -7.869 1.00 98.50 91 CYS A N 1
ATOM 718 C CA . CYS A 1 91 ? 9.990 3.629 -7.030 1.00 98.50 91 CYS A CA 1
ATOM 719 C C . CYS A 1 91 ? 10.414 2.281 -6.426 1.00 98.50 91 CYS A C 1
ATOM 721 O O . CYS A 1 91 ? 10.716 1.371 -7.198 1.00 98.50 91 CYS A O 1
ATOM 723 N N . PRO A 1 92 ? 10.393 2.107 -5.090 1.00 98.38 92 PRO A N 1
ATOM 724 C CA . PRO A 1 92 ? 10.854 0.863 -4.470 1.00 98.38 92 PRO A CA 1
ATOM 725 C C . PRO A 1 92 ? 10.028 -0.359 -4.896 1.00 98.38 92 PRO A C 1
ATOM 727 O O . PRO A 1 92 ? 10.553 -1.464 -4.940 1.00 98.38 92 PRO A O 1
ATOM 730 N N . GLU A 1 93 ? 8.764 -0.153 -5.270 1.00 98.44 93 GLU A N 1
ATOM 731 C CA . GLU A 1 93 ? 7.876 -1.183 -5.822 1.00 98.44 93 GLU A CA 1
ATOM 732 C C . GLU A 1 93 ? 8.383 -1.686 -7.184 1.00 98.44 93 GLU A C 1
ATOM 734 O O . GLU A 1 93 ? 8.554 -2.884 -7.379 1.00 98.44 93 GLU A O 1
ATOM 739 N N . VAL A 1 94 ? 8.725 -0.764 -8.092 1.00 98.06 94 VAL A N 1
ATOM 740 C CA . VAL A 1 94 ? 9.288 -1.094 -9.414 1.00 98.06 94 VAL A CA 1
ATOM 741 C C . VAL A 1 94 ? 10.675 -1.728 -9.274 1.00 98.06 94 VAL A C 1
ATOM 743 O O . VAL A 1 94 ? 10.994 -2.686 -9.979 1.00 98.06 94 VAL A O 1
ATOM 746 N N . SER A 1 95 ? 11.497 -1.228 -8.346 1.00 98.19 95 SER A N 1
ATOM 747 C CA . SER A 1 95 ? 12.803 -1.819 -8.039 1.00 98.19 95 SER A CA 1
ATOM 748 C C . SER A 1 95 ? 12.676 -3.257 -7.543 1.00 98.19 95 SER A C 1
ATOM 750 O O . SER A 1 95 ? 13.454 -4.112 -7.963 1.00 98.19 95 SER A O 1
ATOM 752 N N . TYR A 1 96 ? 11.689 -3.546 -6.692 1.00 98.25 96 TYR A N 1
ATOM 753 C CA . TYR A 1 96 ? 11.456 -4.901 -6.206 1.00 98.25 96 TYR A CA 1
ATOM 754 C C . TYR A 1 96 ? 11.009 -5.827 -7.335 1.00 98.25 96 TYR A C 1
ATOM 756 O O . TYR A 1 96 ? 11.598 -6.891 -7.513 1.00 98.25 96 TYR A O 1
ATOM 764 N N . ASP A 1 97 ? 10.043 -5.401 -8.147 1.00 97.25 97 ASP A N 1
ATOM 765 C CA . ASP A 1 97 ? 9.526 -6.220 -9.246 1.00 97.25 97 ASP A CA 1
ATOM 766 C C . ASP A 1 97 ? 10.621 -6.553 -10.277 1.00 97.25 97 ASP A C 1
ATOM 768 O O . ASP A 1 97 ? 10.635 -7.643 -10.851 1.00 97.25 97 ASP A O 1
ATOM 772 N N . ARG A 1 98 ? 11.580 -5.639 -10.495 1.00 97.25 98 ARG A N 1
ATOM 773 C CA . ARG A 1 98 ? 12.673 -5.840 -11.456 1.00 97.25 98 ARG A CA 1
ATOM 774 C C . ARG A 1 98 ? 13.910 -6.525 -10.872 1.00 97.25 98 ARG A C 1
ATOM 776 O O . ARG A 1 98 ? 14.524 -7.342 -11.560 1.00 97.25 98 ARG A O 1
ATOM 783 N N . PHE A 1 99 ? 14.319 -6.155 -9.662 1.00 97.25 99 PHE A N 1
ATOM 784 C CA . PHE A 1 99 ? 15.616 -6.523 -9.078 1.00 97.25 99 PHE A CA 1
ATOM 785 C C . PHE A 1 99 ? 15.504 -7.360 -7.798 1.00 97.25 99 PHE A C 1
ATOM 787 O O . PHE A 1 99 ? 16.528 -7.780 -7.267 1.00 97.25 99 PHE A O 1
ATOM 794 N N . GLY A 1 100 ? 14.293 -7.591 -7.285 1.00 97.81 100 GLY A N 1
ATOM 795 C CA . GLY A 1 100 ? 14.047 -8.305 -6.029 1.00 97.81 100 GLY A CA 1
ATOM 796 C C . GLY A 1 100 ? 14.381 -7.504 -4.767 1.00 97.81 100 GLY A C 1
ATOM 797 O O . GLY A 1 100 ? 14.399 -8.073 -3.676 1.00 97.81 100 GLY A O 1
ATOM 798 N N . LEU A 1 101 ? 14.653 -6.198 -4.895 1.00 98.38 101 LEU A N 1
ATOM 799 C CA . LEU A 1 101 ? 15.081 -5.320 -3.802 1.00 98.38 101 LEU A CA 1
ATOM 800 C C . LEU A 1 101 ? 14.209 -4.061 -3.726 1.00 98.38 101 LEU A C 1
ATOM 802 O O . LEU A 1 101 ? 14.074 -3.328 -4.706 1.00 98.38 101 LEU A O 1
ATOM 806 N N . PHE A 1 102 ? 13.679 -3.762 -2.542 1.00 98.44 102 PHE A N 1
ATOM 807 C CA . PHE A 1 102 ? 12.979 -2.510 -2.256 1.00 98.44 102 PHE A CA 1
ATOM 808 C C . PHE A 1 102 ? 13.979 -1.378 -2.018 1.00 98.44 102 PHE A C 1
ATOM 810 O O . PHE A 1 102 ? 14.352 -1.065 -0.885 1.00 98.44 102 PHE A O 1
ATOM 817 N N . ALA A 1 103 ? 14.427 -0.767 -3.109 1.00 98.44 103 ALA A N 1
ATOM 818 C CA . ALA A 1 103 ? 15.459 0.261 -3.095 1.00 98.44 103 ALA A CA 1
ATOM 819 C C . ALA A 1 103 ? 15.077 1.469 -3.952 1.00 98.44 103 ALA A C 1
ATOM 821 O O . ALA A 1 103 ? 14.431 1.332 -4.994 1.00 98.44 103 ALA A O 1
ATOM 822 N N . ALA A 1 104 ? 15.498 2.652 -3.513 1.00 98.19 104 ALA A N 1
ATOM 823 C CA . ALA A 1 104 ? 15.394 3.876 -4.299 1.00 98.19 104 ALA A CA 1
ATOM 824 C C . ALA A 1 104 ? 16.645 4.127 -5.142 1.00 98.19 104 ALA A C 1
ATOM 826 O O . ALA A 1 104 ? 16.530 4.719 -6.216 1.00 98.19 104 ALA A O 1
ATOM 827 N N . GLU A 1 105 ? 17.807 3.663 -4.676 1.00 98.50 105 GLU A N 1
ATOM 828 C CA . GLU A 1 105 ? 19.072 3.761 -5.404 1.00 98.50 105 GLU A CA 1
ATOM 829 C C . GLU A 1 105 ? 19.752 2.393 -5.509 1.00 98.50 105 GLU A C 1
ATOM 831 O O . GLU A 1 105 ? 19.844 1.650 -4.530 1.00 98.50 105 GLU A O 1
ATOM 836 N N . LEU A 1 106 ? 20.206 2.055 -6.716 1.00 98.56 106 LEU A N 1
ATOM 837 C CA . LEU A 1 106 ? 20.877 0.801 -7.056 1.00 98.56 106 LEU A CA 1
ATOM 838 C C . LEU A 1 106 ? 22.060 1.118 -7.972 1.00 98.56 106 LEU A C 1
ATOM 840 O O . LEU A 1 106 ? 21.875 1.615 -9.085 1.00 98.56 106 LEU A O 1
ATOM 844 N N . HIS A 1 107 ? 23.277 0.817 -7.524 1.00 98.31 107 HIS A N 1
ATOM 845 C CA . HIS A 1 107 ? 24.497 1.064 -8.293 1.00 98.31 107 HIS A CA 1
ATOM 846 C C . HIS A 1 107 ? 25.227 -0.247 -8.534 1.00 98.31 107 HIS A C 1
ATOM 848 O O . HIS A 1 107 ? 25.540 -0.986 -7.602 1.00 98.31 107 HIS A O 1
ATOM 854 N N . ARG A 1 108 ? 25.487 -0.558 -9.801 1.00 97.88 108 ARG A N 1
ATOM 855 C CA . ARG A 1 108 ? 26.401 -1.628 -10.190 1.00 97.88 108 ARG A CA 1
ATOM 856 C C . ARG A 1 108 ? 27.841 -1.208 -9.899 1.00 97.88 108 ARG A C 1
ATOM 858 O O . ARG A 1 108 ? 28.148 -0.028 -9.722 1.00 97.88 108 ARG A O 1
ATOM 865 N N . PHE A 1 109 ? 28.720 -2.197 -9.849 1.00 97.81 109 PHE A N 1
ATOM 866 C CA . PHE A 1 109 ? 30.161 -1.977 -9.792 1.00 97.81 109 PHE A CA 1
ATOM 867 C C . PHE A 1 109 ? 30.648 -1.209 -11.027 1.00 97.81 109 PHE A C 1
ATOM 869 O O . PHE A 1 109 ? 30.070 -1.345 -12.113 1.00 97.81 109 PHE A O 1
ATOM 876 N N . ALA A 1 110 ? 31.679 -0.377 -10.854 1.00 95.19 110 ALA A N 1
ATOM 877 C CA . ALA A 1 110 ? 32.183 0.444 -11.948 1.00 95.19 110 ALA A CA 1
ATOM 878 C C . ALA A 1 110 ? 32.818 -0.441 -13.028 1.00 95.19 110 ALA A C 1
ATOM 880 O O . ALA A 1 110 ? 32.513 -0.276 -14.215 1.00 95.19 110 ALA A O 1
ATOM 881 N N . ASP A 1 111 ? 33.608 -1.429 -12.609 1.00 95.75 111 ASP A N 1
ATOM 882 C CA . ASP A 1 111 ? 34.289 -2.387 -13.473 1.00 95.75 111 ASP A CA 1
ATOM 883 C C . ASP A 1 111 ? 34.401 -3.791 -12.843 1.00 95.75 111 ASP A C 1
ATOM 885 O O . ASP A 1 111 ? 33.895 -4.060 -11.753 1.00 95.75 111 ASP A O 1
ATOM 889 N N . GLU A 1 112 ? 35.036 -4.710 -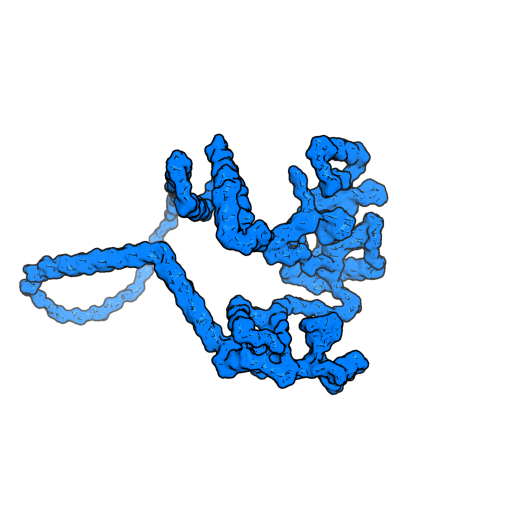13.572 1.00 97.00 112 GLU A N 1
ATOM 890 C CA . GLU A 1 112 ? 35.263 -6.099 -13.153 1.00 97.00 112 GLU A CA 1
ATOM 891 C C . GLU A 1 112 ? 36.238 -6.212 -11.970 1.00 97.00 112 GLU A C 1
ATOM 893 O O . GLU A 1 112 ? 36.143 -7.152 -11.181 1.00 97.00 112 GLU A O 1
ATOM 898 N N . ILE A 1 113 ? 37.145 -5.242 -11.802 1.00 97.81 113 ILE A N 1
ATOM 899 C CA . ILE A 1 113 ? 38.126 -5.240 -10.711 1.00 97.81 113 ILE A CA 1
ATOM 900 C C . ILE A 1 113 ? 37.404 -5.004 -9.384 1.00 97.81 113 ILE A C 1
ATOM 902 O O . ILE A 1 113 ? 37.656 -5.721 -8.410 1.00 97.81 113 ILE A O 1
ATOM 906 N N . ASP A 1 114 ? 36.470 -4.051 -9.351 1.00 97.81 114 ASP A N 1
ATOM 907 C CA . ASP A 1 114 ? 35.625 -3.796 -8.183 1.00 97.81 114 ASP A CA 1
ATOM 908 C C . ASP A 1 114 ? 34.764 -5.018 -7.821 1.00 97.81 114 ASP A C 1
ATOM 910 O O . ASP A 1 114 ? 34.620 -5.352 -6.636 1.00 97.81 114 ASP A O 1
ATOM 914 N N . VAL A 1 115 ? 34.225 -5.713 -8.834 1.00 97.69 115 VAL A N 1
ATOM 915 C CA . VAL A 1 115 ? 33.447 -6.952 -8.654 1.00 97.69 115 VAL A CA 1
ATOM 916 C C . VAL A 1 115 ? 34.312 -8.022 -7.995 1.00 97.69 115 VAL A C 1
ATOM 918 O O . VAL A 1 115 ? 33.931 -8.554 -6.953 1.00 97.69 115 VAL A O 1
ATOM 921 N N . ASP A 1 116 ? 35.493 -8.303 -8.547 1.00 98.31 116 ASP A N 1
ATOM 922 C CA . ASP A 1 116 ? 36.393 -9.347 -8.049 1.00 98.31 116 ASP A CA 1
ATOM 923 C C . ASP A 1 116 ? 36.879 -9.059 -6.624 1.00 98.31 116 ASP A C 1
ATOM 925 O O . ASP A 1 116 ? 36.900 -9.953 -5.766 1.00 98.31 116 ASP A O 1
ATOM 929 N N . CYS A 1 117 ? 37.226 -7.801 -6.339 1.00 98.25 117 CYS A N 1
ATOM 930 C CA . CYS A 1 117 ? 37.624 -7.368 -5.001 1.00 98.25 117 CYS A CA 1
ATOM 931 C C . CYS A 1 117 ? 36.489 -7.559 -3.986 1.00 98.25 117 CYS A C 1
ATOM 933 O O . CYS A 1 117 ? 36.706 -8.101 -2.893 1.00 98.25 117 CYS A O 1
ATOM 935 N N . THR A 1 118 ? 35.268 -7.169 -4.357 1.00 98.00 118 THR A N 1
ATOM 936 C CA . THR A 1 118 ? 34.089 -7.303 -3.494 1.00 98.00 118 THR A CA 1
ATOM 937 C C . THR A 1 118 ? 33.723 -8.766 -3.289 1.00 98.00 118 THR A C 1
ATOM 939 O O . THR A 1 118 ? 33.565 -9.209 -2.154 1.00 98.00 118 THR A O 1
ATOM 942 N N . HIS A 1 119 ? 33.682 -9.562 -4.357 1.00 98.25 119 HIS A N 1
ATOM 943 C CA . HIS A 1 119 ? 33.358 -10.987 -4.302 1.00 98.25 119 HIS A CA 1
ATOM 944 C C . HIS A 1 119 ? 34.354 -11.765 -3.449 1.00 98.25 119 HIS A C 1
ATOM 946 O O . HIS A 1 119 ? 33.952 -12.602 -2.644 1.00 98.25 119 HIS A O 1
ATOM 952 N N . LYS A 1 120 ? 35.655 -11.477 -3.569 1.00 98.38 120 LYS A N 1
ATOM 953 C CA . LYS A 1 120 ? 36.682 -12.081 -2.710 1.00 98.38 120 LYS A CA 1
ATOM 954 C C . LYS A 1 120 ? 36.440 -11.754 -1.236 1.00 98.38 120 LYS A C 1
ATOM 956 O O . LYS A 1 120 ? 36.543 -12.645 -0.394 1.00 98.38 120 LYS A O 1
ATOM 961 N N . THR A 1 121 ? 36.094 -10.505 -0.933 1.00 98.19 121 THR A N 1
ATOM 962 C CA . THR A 1 121 ? 35.765 -10.066 0.430 1.00 98.19 121 THR A CA 1
ATOM 963 C C . THR A 1 121 ? 34.527 -10.790 0.960 1.00 98.19 121 THR A C 1
ATOM 965 O O . THR A 1 121 ? 34.591 -11.393 2.027 1.00 98.19 121 THR A O 1
ATOM 968 N N . LEU A 1 122 ? 33.447 -10.850 0.179 1.00 97.81 122 LEU A N 1
ATOM 969 C CA . LEU A 1 122 ? 32.204 -11.533 0.553 1.00 97.81 122 LEU A CA 1
ATOM 970 C C . LEU A 1 122 ? 32.392 -13.040 0.781 1.00 97.81 122 LEU A C 1
ATOM 972 O O . LEU A 1 122 ? 31.832 -13.588 1.730 1.00 97.81 122 LEU A O 1
ATOM 976 N N . ARG A 1 123 ? 33.225 -13.713 -0.030 1.00 98.19 123 ARG A N 1
ATOM 977 C CA . ARG A 1 123 ? 33.585 -15.128 0.196 1.00 98.19 123 ARG A CA 1
ATOM 978 C C . ARG A 1 123 ? 34.299 -15.316 1.531 1.00 98.19 123 ARG A C 1
ATOM 980 O O . ARG A 1 123 ? 33.993 -16.260 2.251 1.00 98.19 123 ARG A O 1
ATOM 987 N N . ASN A 1 124 ? 35.226 -14.419 1.864 1.00 98.00 124 ASN A N 1
ATOM 988 C CA . ASN A 1 124 ? 35.963 -14.476 3.126 1.00 98.00 124 ASN A CA 1
ATOM 989 C C . ASN A 1 124 ? 35.069 -14.164 4.339 1.00 98.00 124 ASN A C 1
ATOM 991 O O . ASN A 1 124 ? 35.288 -14.721 5.410 1.00 98.00 124 ASN A O 1
ATOM 995 N N . GLU A 1 125 ? 34.060 -13.304 4.171 1.00 97.50 125 GLU A N 1
ATOM 996 C CA . GLU A 1 125 ? 33.041 -13.008 5.189 1.00 97.50 125 GLU A CA 1
ATOM 997 C C . GLU A 1 125 ? 32.019 -14.143 5.375 1.00 97.50 125 GLU A C 1
ATOM 999 O O . GLU A 1 125 ? 31.262 -14.125 6.344 1.00 97.50 125 GLU A O 1
ATOM 1004 N N . GLY A 1 126 ? 31.967 -15.115 4.457 1.00 97.19 126 GLY A N 1
ATOM 1005 C CA . GLY A 1 126 ? 30.921 -16.137 4.443 1.00 97.19 126 GLY A CA 1
ATOM 1006 C C . GLY A 1 126 ? 29.537 -15.562 4.125 1.00 97.19 126 GLY A C 1
ATOM 1007 O O . GLY A 1 126 ? 28.537 -16.054 4.646 1.00 97.19 126 GLY A O 1
ATOM 1008 N N . ALA A 1 127 ? 29.472 -14.501 3.312 1.00 97.19 127 ALA A N 1
ATOM 1009 C CA . ALA A 1 127 ? 28.207 -13.905 2.891 1.00 97.19 127 ALA A CA 1
ATOM 1010 C C . ALA A 1 127 ? 27.359 -14.916 2.102 1.00 97.19 127 ALA A C 1
ATOM 1012 O O . ALA A 1 127 ? 27.884 -15.694 1.301 1.00 97.19 127 ALA A O 1
ATOM 1013 N N . THR A 1 128 ? 26.042 -14.901 2.320 1.00 96.62 128 THR A N 1
ATOM 1014 C CA . THR A 1 128 ? 25.128 -15.825 1.637 1.00 96.62 128 THR A CA 1
ATOM 1015 C C . THR A 1 128 ? 24.940 -15.416 0.172 1.00 96.62 128 THR A C 1
ATOM 1017 O O . THR A 1 128 ? 25.127 -14.241 -0.150 1.00 96.62 128 THR A O 1
ATOM 1020 N N . PRO A 1 129 ? 24.576 -16.337 -0.739 1.00 95.88 129 PRO A N 1
ATOM 1021 C CA . PRO A 1 129 ? 24.346 -16.014 -2.153 1.00 95.88 129 PRO A CA 1
ATOM 1022 C C . PRO A 1 129 ? 23.261 -14.952 -2.399 1.00 95.88 129 PRO A C 1
ATOM 1024 O O . PRO A 1 129 ? 23.273 -14.286 -3.430 1.00 95.88 129 PRO A O 1
ATOM 1027 N N . GLU A 1 130 ? 22.335 -14.782 -1.455 1.00 95.62 130 GLU A N 1
ATOM 1028 C CA . GLU A 1 130 ? 21.237 -13.810 -1.509 1.00 95.62 130 GLU A CA 1
ATOM 1029 C C . GLU A 1 130 ? 21.671 -12.391 -1.112 1.00 95.62 130 GLU A C 1
ATOM 1031 O O . GLU A 1 130 ? 20.884 -11.450 -1.227 1.00 95.62 130 GLU A O 1
ATOM 1036 N N . ASP A 1 131 ? 22.909 -12.211 -0.638 1.00 97.12 131 ASP A N 1
ATOM 1037 C CA . ASP A 1 131 ? 23.439 -10.896 -0.294 1.00 97.12 131 ASP A CA 1
ATOM 1038 C C . ASP A 1 131 ? 23.487 -10.006 -1.546 1.00 97.12 131 ASP A C 1
ATOM 1040 O O . ASP A 1 131 ? 24.162 -10.291 -2.538 1.00 97.12 131 ASP A O 1
ATOM 1044 N N . TRP A 1 132 ? 22.767 -8.886 -1.517 1.00 97.69 132 TRP A N 1
ATOM 1045 C CA . TRP A 1 132 ? 22.693 -7.976 -2.658 1.00 97.69 132 TRP A CA 1
ATOM 1046 C C . TRP A 1 132 ? 24.075 -7.457 -3.084 1.00 97.69 132 TRP A C 1
ATOM 1048 O O . TRP A 1 132 ? 24.254 -7.114 -4.257 1.00 97.69 132 TRP A O 1
ATOM 1058 N N . ARG A 1 133 ? 25.062 -7.451 -2.169 1.00 97.69 133 ARG A N 1
ATOM 1059 C CA . ARG A 1 133 ? 26.448 -7.020 -2.420 1.00 97.69 133 ARG A CA 1
ATOM 1060 C C . ARG A 1 133 ? 27.158 -7.870 -3.476 1.00 97.69 133 ARG A C 1
ATOM 1062 O O . ARG A 1 133 ? 28.164 -7.435 -4.023 1.00 97.69 133 ARG A O 1
ATOM 1069 N N . TRP A 1 134 ? 26.641 -9.051 -3.823 1.00 97.81 134 TRP A N 1
ATOM 1070 C CA . TRP A 1 134 ? 27.150 -9.819 -4.968 1.00 97.81 134 TRP A CA 1
ATOM 1071 C C . TRP A 1 134 ? 26.887 -9.133 -6.310 1.00 97.81 134 TRP A C 1
ATOM 1073 O O . TRP A 1 134 ? 27.626 -9.343 -7.269 1.00 97.81 134 TRP A O 1
ATOM 1083 N N . ASN A 1 135 ? 25.835 -8.321 -6.397 1.00 97.62 135 ASN A N 1
ATOM 1084 C CA . ASN A 1 135 ? 25.351 -7.750 -7.651 1.00 97.62 135 ASN A CA 1
ATOM 1085 C C . ASN A 1 135 ? 25.485 -6.229 -7.718 1.00 97.62 135 ASN A C 1
ATOM 1087 O O . ASN A 1 135 ? 25.529 -5.680 -8.824 1.00 97.62 135 ASN A O 1
ATOM 1091 N N . TRP A 1 136 ? 25.537 -5.566 -6.565 1.00 98.31 136 TRP A N 1
ATOM 1092 C CA . TRP A 1 136 ? 25.474 -4.116 -6.446 1.00 98.31 136 TRP A CA 1
ATOM 1093 C C . TRP A 1 136 ? 26.575 -3.601 -5.520 1.00 98.31 136 TRP A C 1
ATOM 1095 O O . TRP A 1 136 ? 26.851 -4.199 -4.482 1.00 98.31 136 TRP A O 1
ATOM 1105 N N . SER A 1 137 ? 27.174 -2.471 -5.887 1.00 98.12 137 SER A N 1
ATOM 1106 C CA . SER A 1 137 ? 28.137 -1.740 -5.059 1.00 98.12 137 SER A CA 1
ATOM 1107 C C . SER A 1 137 ? 27.436 -0.892 -3.995 1.00 98.12 137 SER A C 1
ATOM 1109 O O . SER A 1 137 ? 27.957 -0.726 -2.894 1.00 98.12 137 SER A O 1
ATOM 1111 N N . LEU A 1 138 ? 26.234 -0.395 -4.306 1.00 97.94 138 LEU A N 1
ATOM 1112 C CA . LEU A 1 138 ? 25.393 0.383 -3.401 1.00 97.94 138 LEU A CA 1
ATOM 1113 C C . LEU A 1 138 ? 23.918 0.026 -3.602 1.00 97.94 138 LEU A C 1
ATOM 1115 O O . LEU A 1 138 ? 23.435 -0.045 -4.735 1.00 97.94 138 LEU A O 1
ATOM 1119 N N . VAL A 1 139 ? 23.214 -0.149 -2.485 1.00 98.44 139 VAL A N 1
ATOM 1120 C CA . VAL A 1 139 ? 21.756 -0.268 -2.410 1.00 98.44 139 VAL A CA 1
ATOM 1121 C C . VAL A 1 139 ? 21.267 0.671 -1.315 1.00 98.44 139 VAL A C 1
ATOM 1123 O O . VAL A 1 139 ? 21.586 0.472 -0.143 1.00 98.44 139 VAL A O 1
ATOM 1126 N N . GLU A 1 140 ? 20.470 1.671 -1.683 1.00 98.25 140 GLU A N 1
ATOM 1127 C CA . GLU A 1 140 ? 19.748 2.506 -0.722 1.00 98.25 140 GLU A CA 1
ATOM 1128 C C . GLU A 1 140 ? 18.315 1.986 -0.585 1.00 98.25 140 GLU A C 1
ATOM 1130 O O . GLU A 1 140 ? 17.436 2.257 -1.412 1.00 98.25 140 GLU A O 1
ATOM 1135 N N . SER A 1 141 ? 18.092 1.176 0.453 1.00 98.25 141 SER A N 1
ATOM 1136 C CA . SER A 1 141 ? 16.784 0.599 0.767 1.00 98.25 141 SER A CA 1
ATOM 1137 C C . SER A 1 141 ? 15.742 1.686 1.030 1.00 98.25 141 SER A C 1
ATOM 1139 O O . SER A 1 141 ? 16.031 2.643 1.747 1.00 98.25 141 SER A O 1
ATOM 1141 N N . MET A 1 142 ? 14.513 1.507 0.546 1.00 98.31 142 MET A N 1
ATOM 1142 C CA . MET A 1 142 ? 13.430 2.458 0.801 1.00 98.31 142 MET A CA 1
ATOM 1143 C C . MET A 1 142 ? 12.089 1.745 0.960 1.00 98.31 142 MET A C 1
ATOM 1145 O O . MET A 1 142 ? 11.621 1.060 0.053 1.00 98.31 142 MET A O 1
ATOM 1149 N N . HIS A 1 143 ? 11.432 1.964 2.097 1.00 98.56 143 HIS A N 1
ATOM 1150 C CA . HIS A 1 143 ? 10.021 1.631 2.270 1.00 98.56 143 HIS A CA 1
ATOM 1151 C C . HIS A 1 143 ? 9.146 2.741 1.668 1.00 98.56 143 HIS A C 1
ATOM 1153 O O . HIS A 1 143 ? 9.521 3.915 1.704 1.00 98.56 143 HIS A O 1
ATOM 1159 N N . TYR A 1 144 ? 7.959 2.427 1.139 1.00 98.06 144 TYR A N 1
ATOM 1160 C CA . TYR A 1 144 ? 7.138 3.434 0.446 1.00 98.06 144 TYR A CA 1
ATOM 1161 C C . TYR A 1 144 ? 6.763 4.645 1.305 1.00 98.06 144 TYR A C 1
ATOM 1163 O O . TYR A 1 144 ? 6.613 5.745 0.780 1.00 98.06 144 TYR A O 1
ATOM 1171 N N . THR A 1 145 ? 6.663 4.479 2.623 1.00 97.44 145 THR A N 1
ATOM 1172 C CA . THR A 1 145 ? 6.370 5.581 3.555 1.00 97.44 145 THR A CA 1
ATOM 1173 C C . THR A 1 145 ? 7.502 6.594 3.674 1.00 97.44 145 THR A C 1
ATOM 1175 O O . THR A 1 145 ? 7.257 7.729 4.074 1.00 97.44 145 THR A O 1
ATOM 1178 N N . GLN A 1 146 ? 8.723 6.203 3.305 1.00 97.88 146 GLN A N 1
ATOM 1179 C CA . GLN A 1 146 ? 9.904 7.063 3.264 1.00 97.88 146 GLN A CA 1
ATOM 1180 C C . GLN A 1 146 ? 10.030 7.800 1.921 1.00 97.88 146 GLN A C 1
ATOM 1182 O O . GLN A 1 146 ? 10.850 8.705 1.787 1.00 97.88 146 GLN A O 1
ATOM 1187 N N . CYS A 1 147 ? 9.217 7.445 0.917 1.00 97.50 147 CYS A N 1
ATOM 1188 C CA . CYS A 1 147 ? 9.216 8.119 -0.375 1.00 97.50 147 CYS A CA 1
ATOM 1189 C C . CYS A 1 147 ? 8.707 9.566 -0.223 1.00 97.50 147 CYS A C 1
ATOM 1191 O O . CYS A 1 147 ? 7.574 9.761 0.224 1.00 97.50 147 CYS A O 1
ATOM 1193 N N . PRO A 1 148 ? 9.458 10.590 -0.677 1.00 95.56 148 PRO A N 1
ATOM 1194 C CA . PRO A 1 148 ? 9.030 11.988 -0.572 1.00 95.56 148 PRO A CA 1
ATOM 1195 C C . PRO A 1 148 ? 7.692 12.301 -1.258 1.00 95.56 148 PRO A C 1
ATOM 1197 O O . PRO A 1 148 ? 6.995 13.224 -0.851 1.00 95.56 148 PRO A O 1
ATOM 1200 N N . LEU A 1 149 ? 7.307 11.528 -2.280 1.00 95.38 149 LEU A N 1
ATOM 1201 C CA . LEU A 1 149 ? 6.025 11.704 -2.969 1.00 95.38 149 LEU A CA 1
ATOM 1202 C C . LEU A 1 149 ? 4.847 11.084 -2.214 1.00 95.38 149 LEU A C 1
ATOM 1204 O O . LEU A 1 149 ? 3.711 11.494 -2.427 1.00 95.38 149 LEU A O 1
ATOM 1208 N N . TYR A 1 150 ? 5.089 10.113 -1.330 1.00 93.62 150 TYR A N 1
ATOM 1209 C CA . TYR A 1 150 ? 4.014 9.412 -0.630 1.00 93.62 150 TYR A CA 1
ATOM 1210 C C . TYR A 1 150 ? 3.180 10.363 0.235 1.00 93.62 150 TYR A C 1
ATOM 1212 O O . TYR A 1 150 ? 1.952 10.286 0.235 1.00 93.62 150 TYR A O 1
ATOM 1220 N N . SER A 1 151 ? 3.830 11.300 0.931 1.00 90.75 151 SER A N 1
ATOM 1221 C CA . SER A 1 151 ? 3.140 12.309 1.742 1.00 90.75 151 SER A CA 1
ATOM 1222 C C . SER A 1 151 ? 2.267 13.237 0.891 1.00 90.75 151 SER A C 1
ATOM 1224 O O . SER A 1 151 ? 1.148 13.546 1.293 1.00 90.75 151 SER A O 1
ATOM 1226 N N . LEU A 1 152 ? 2.731 13.626 -0.301 1.00 92.00 152 LEU A N 1
ATOM 1227 C CA . LEU A 1 152 ? 1.979 14.472 -1.231 1.00 92.00 152 LEU A CA 1
ATOM 1228 C C . LEU A 1 152 ? 0.750 13.740 -1.787 1.00 92.00 152 LEU A C 1
ATOM 1230 O O . LEU A 1 152 ? -0.360 14.271 -1.721 1.00 92.00 152 LEU A O 1
ATOM 1234 N N . LEU A 1 153 ? 0.937 12.499 -2.249 1.00 90.94 153 LEU A N 1
ATOM 1235 C CA . LEU A 1 153 ? -0.142 11.659 -2.780 1.00 90.94 153 LEU A CA 1
ATOM 1236 C C . LEU A 1 153 ? -1.195 11.350 -1.706 1.00 90.94 153 LEU A C 1
ATOM 1238 O O . LEU A 1 153 ? -2.392 11.431 -1.968 1.00 90.94 153 LEU A O 1
ATOM 1242 N N . ARG A 1 154 ? -0.766 11.103 -0.461 1.00 89.69 154 ARG A N 1
ATOM 1243 C CA . ARG A 1 154 ? -1.662 10.876 0.685 1.00 89.69 154 ARG A CA 1
ATOM 1244 C C . ARG A 1 154 ? -2.549 12.075 1.021 1.00 89.69 154 ARG A C 1
ATOM 1246 O O . ARG A 1 154 ? -3.674 11.879 1.468 1.00 89.69 154 ARG A O 1
ATOM 1253 N N . VAL A 1 155 ? -2.077 13.301 0.803 1.00 87.25 155 VAL A N 1
ATOM 1254 C CA . VAL A 1 155 ? -2.884 14.525 0.987 1.00 87.25 155 VAL A CA 1
ATOM 1255 C C . VAL A 1 155 ? -3.828 14.764 -0.207 1.00 87.25 155 VAL A C 1
ATOM 1257 O O . VAL A 1 155 ? -4.654 15.672 -0.185 1.00 87.25 155 VAL A O 1
ATOM 1260 N N . GLY A 1 156 ? -3.763 13.921 -1.243 1.00 82.44 156 GLY A N 1
ATOM 1261 C CA . GLY A 1 156 ? -4.585 14.027 -2.445 1.00 82.44 156 GLY A CA 1
ATOM 1262 C C . GLY A 1 156 ? -4.002 14.953 -3.511 1.00 82.44 156 GLY A C 1
ATOM 1263 O O . GLY A 1 156 ? -4.691 15.247 -4.488 1.00 82.44 156 GLY A O 1
ATOM 1264 N N . LYS A 1 157 ? -2.747 15.402 -3.370 1.00 75.00 157 LYS A N 1
ATOM 1265 C CA . LYS A 1 157 ? -2.050 16.061 -4.479 1.00 75.00 157 LYS A CA 1
ATOM 1266 C C . LYS A 1 157 ? -1.736 15.002 -5.533 1.00 75.00 157 LYS A C 1
ATOM 1268 O O . LYS A 1 157 ? -1.113 14.002 -5.206 1.00 75.00 157 LYS A O 1
ATOM 1273 N N . GLY A 1 158 ? -2.185 15.204 -6.772 1.00 68.44 158 GLY A N 1
ATOM 1274 C CA . GLY A 1 158 ? -2.051 14.217 -7.855 1.00 68.44 158 GLY A CA 1
ATOM 1275 C C . GLY A 1 158 ? -3.328 13.439 -8.196 1.00 68.44 158 GLY A C 1
ATOM 1276 O O . GLY A 1 158 ? -3.272 12.560 -9.048 1.00 68.44 158 GLY A O 1
ATOM 1277 N N . LYS A 1 159 ? -4.483 13.774 -7.596 1.00 74.81 159 LYS A N 1
ATOM 1278 C CA . LYS A 1 159 ? -5.797 13.240 -8.018 1.00 74.81 159 LYS A CA 1
ATOM 1279 C C . LYS A 1 159 ? -6.142 13.551 -9.481 1.00 74.81 159 LYS A C 1
ATOM 1281 O O . LYS A 1 159 ? -6.881 12.796 -10.101 1.00 74.81 159 LYS A O 1
ATOM 1286 N N . ASP A 1 160 ? -5.569 14.621 -10.027 1.00 76.00 160 ASP A N 1
ATOM 1287 C CA . ASP A 1 160 ? -5.696 15.003 -11.440 1.00 76.00 160 ASP A CA 1
ATOM 1288 C C . ASP A 1 160 ? -4.724 14.242 -12.360 1.00 76.00 160 ASP A C 1
ATOM 1290 O O . ASP A 1 160 ? -4.519 14.627 -13.511 1.00 76.00 160 ASP A O 1
ATOM 1294 N N . GLY A 1 161 ? -4.087 13.183 -11.851 1.00 73.75 161 GLY A N 1
ATOM 1295 C CA . GLY A 1 161 ? -3.206 12.323 -12.626 1.00 73.75 161 GLY A CA 1
ATOM 1296 C C . GLY A 1 161 ? -3.914 11.604 -13.783 1.00 73.75 161 GLY A C 1
ATOM 1297 O O . GLY A 1 161 ? -5.133 11.711 -13.971 1.00 73.75 161 GLY A O 1
ATOM 1298 N N . PRO A 1 162 ? -3.145 10.853 -14.588 1.00 75.25 162 PRO A N 1
ATOM 1299 C CA . PRO A 1 162 ? -3.670 10.076 -15.695 1.00 75.25 162 PRO A CA 1
ATOM 1300 C C . PRO A 1 162 ? -4.835 9.180 -15.291 1.00 75.25 162 PRO A C 1
ATOM 1302 O O . PRO A 1 162 ? -4.667 8.242 -14.517 1.00 75.25 162 PRO A O 1
ATOM 1305 N N . LYS A 1 163 ? -6.006 9.401 -15.887 1.00 76.94 163 LYS A N 1
ATOM 1306 C CA . LYS A 1 163 ? -7.110 8.443 -15.782 1.00 76.94 163 LYS A CA 1
ATOM 1307 C C . LYS A 1 163 ? -6.889 7.287 -16.770 1.00 76.94 163 LYS A C 1
ATOM 1309 O O . LYS A 1 163 ? -6.402 7.535 -17.883 1.00 76.94 163 LYS A O 1
ATOM 1314 N N . PRO A 1 164 ? -7.206 6.036 -16.398 1.00 71.38 164 PRO A N 1
ATOM 1315 C CA . PRO A 1 164 ? -7.165 4.911 -17.329 1.00 71.38 164 PRO A CA 1
ATOM 1316 C C . PRO A 1 164 ? -8.152 5.124 -18.496 1.00 71.38 164 PRO A C 1
ATOM 1318 O O . PRO A 1 164 ? -9.191 5.758 -18.335 1.00 71.38 164 PRO A O 1
ATOM 1321 N N . ILE A 1 165 ? -7.812 4.622 -19.694 1.00 58.94 165 ILE A N 1
ATOM 1322 C CA . ILE A 1 165 ? -8.637 4.758 -20.919 1.00 58.94 165 ILE A CA 1
ATOM 1323 C C . ILE A 1 165 ? -9.875 3.849 -20.877 1.00 58.94 165 ILE A C 1
ATOM 1325 O O . ILE A 1 165 ? -10.896 4.146 -21.498 1.00 58.94 165 ILE A O 1
ATOM 1329 N N . PHE A 1 166 ? -9.803 2.740 -20.141 1.00 47.62 166 PHE A N 1
ATOM 1330 C CA . PHE A 1 166 ? -10.990 1.942 -19.861 1.00 47.62 166 PHE A CA 1
ATOM 1331 C C . PHE A 1 166 ? -11.923 2.741 -18.951 1.00 47.62 166 PHE A C 1
ATOM 1333 O O . PHE A 1 166 ? -11.410 3.384 -18.032 1.00 47.62 166 PHE A O 1
ATOM 1340 N N . PRO A 1 167 ? -13.257 2.726 -19.193 1.00 42.03 167 PRO A N 1
ATOM 1341 C CA . PRO A 1 167 ? -14.200 3.314 -18.258 1.00 42.03 167 PRO A CA 1
ATOM 1342 C C . PRO A 1 167 ? -13.871 2.700 -16.917 1.00 42.03 167 PRO A C 1
ATOM 1344 O O . PRO A 1 167 ? -13.896 1.478 -16.771 1.00 42.03 167 PRO A O 1
ATOM 1347 N N . ASP A 1 168 ? -13.452 3.571 -16.010 1.00 42.50 168 ASP A N 1
ATOM 1348 C CA . ASP A 1 168 ? -13.177 3.240 -14.635 1.00 42.50 168 ASP A CA 1
ATOM 1349 C C . ASP A 1 168 ? -14.361 2.373 -14.192 1.00 42.50 168 ASP A C 1
ATOM 1351 O O . ASP A 1 168 ? -15.493 2.860 -14.092 1.00 42.50 168 ASP A O 1
ATOM 1355 N N . ILE A 1 169 ? -14.151 1.064 -14.007 1.00 44.31 169 ILE A N 1
ATOM 1356 C CA . ILE A 1 169 ? -15.044 0.280 -13.158 1.00 44.31 169 ILE A CA 1
ATOM 1357 C C . ILE A 1 169 ? -14.700 0.832 -11.784 1.00 44.31 169 ILE A C 1
ATOM 1359 O O . ILE A 1 169 ? -13.818 0.300 -11.119 1.00 44.31 169 ILE A O 1
ATOM 1363 N N . GLY A 1 170 ? -15.233 2.027 -11.510 1.00 38.22 170 GLY A N 1
ATOM 1364 C CA . GLY A 1 170 ? -14.523 3.037 -10.750 1.00 38.22 170 GLY A CA 1
ATOM 1365 C C . GLY A 1 170 ? -14.003 2.452 -9.463 1.00 38.22 170 GLY A C 1
ATOM 1366 O O . GLY A 1 170 ? -14.802 1.962 -8.665 1.00 38.22 170 GLY A O 1
ATOM 1367 N N . MET A 1 171 ? -12.692 2.529 -9.237 1.00 44.19 171 MET A N 1
ATOM 1368 C CA . MET A 1 171 ? -12.293 2.666 -7.848 1.00 44.19 171 MET A CA 1
ATOM 1369 C C . MET A 1 171 ? -12.824 4.037 -7.428 1.00 44.19 171 MET A C 1
ATOM 1371 O O . MET A 1 171 ? -12.392 5.044 -7.986 1.00 44.19 171 MET A O 1
ATOM 1375 N N . PRO A 1 172 ? -13.850 4.089 -6.562 1.00 43.41 172 PRO A N 1
ATOM 1376 C CA . PRO A 1 172 ? -14.595 5.314 -6.317 1.00 43.41 172 PRO A CA 1
ATOM 1377 C C . PRO A 1 172 ? -13.655 6.442 -5.861 1.00 43.41 172 PRO A C 1
ATOM 1379 O O . PRO A 1 172 ? -12.710 6.190 -5.114 1.00 43.41 172 PRO A O 1
ATOM 1382 N N . ASP A 1 173 ? -13.943 7.687 -6.276 1.00 38.06 173 ASP A N 1
ATOM 1383 C CA . ASP A 1 173 ? -13.165 8.921 -5.990 1.00 38.06 173 ASP A CA 1
ATOM 1384 C C . ASP A 1 173 ? -12.853 9.135 -4.490 1.00 38.06 173 ASP A C 1
ATOM 1386 O O . ASP A 1 173 ? -11.957 9.890 -4.093 1.00 38.06 173 ASP A O 1
ATOM 1390 N N . SER A 1 174 ? -13.596 8.426 -3.646 1.00 37.72 174 SER A N 1
ATOM 1391 C CA . SER A 1 174 ? -13.155 7.950 -2.349 1.00 37.72 174 SER A CA 1
ATOM 1392 C C . SER A 1 174 ? -13.465 6.458 -2.264 1.00 37.72 174 SER A C 1
ATOM 1394 O O . SER A 1 174 ? -14.639 6.080 -2.290 1.00 37.72 174 SER A O 1
ATOM 1396 N N . ILE A 1 175 ? -12.458 5.609 -2.057 1.00 39.09 175 ILE A N 1
ATOM 1397 C CA . ILE A 1 175 ? -12.702 4.347 -1.361 1.00 39.09 175 ILE A CA 1
ATOM 1398 C C . ILE A 1 175 ? -13.021 4.761 0.072 1.00 39.09 175 ILE A C 1
ATOM 1400 O O . ILE A 1 175 ? -12.155 4.793 0.942 1.00 39.09 175 ILE A O 1
ATOM 1404 N N . THR A 1 176 ? -14.270 5.145 0.330 1.00 37.47 176 THR A N 1
ATOM 1405 C CA . THR A 1 176 ? -14.831 4.886 1.644 1.00 37.47 176 THR A CA 1
ATOM 1406 C C . THR A 1 176 ? -14.835 3.373 1.735 1.00 37.47 176 THR A C 1
ATOM 1408 O O . THR A 1 176 ? -15.750 2.708 1.251 1.00 37.47 176 THR A O 1
ATOM 1411 N N . SER A 1 177 ? -13.762 2.819 2.298 1.00 34.38 177 SER A N 1
ATOM 1412 C CA . SER A 1 177 ? -13.772 1.477 2.850 1.00 34.38 177 SER A CA 1
ATOM 1413 C C . SER A 1 177 ? -14.757 1.522 4.008 1.00 34.38 177 SER A C 1
ATOM 1415 O O . SER A 1 177 ? -14.413 1.632 5.177 1.00 34.38 177 SER A O 1
ATOM 1417 N N . HIS A 1 178 ? -16.039 1.505 3.665 1.00 43.03 178 HIS A N 1
ATOM 1418 C CA . HIS A 1 178 ? -17.021 0.965 4.563 1.00 43.03 178 HIS A CA 1
ATOM 1419 C C . HIS A 1 178 ? -16.571 -0.482 4.708 1.00 43.03 178 HIS A C 1
ATOM 1421 O O . HIS A 1 178 ? -16.642 -1.244 3.743 1.00 43.03 178 HIS A O 1
ATOM 1427 N N . LEU A 1 179 ? -15.992 -0.837 5.857 1.00 50.38 179 LEU A N 1
ATOM 1428 C CA . LEU A 1 179 ? -15.932 -2.245 6.198 1.00 50.38 179 LEU A CA 1
ATOM 1429 C C . LEU A 1 179 ? -17.401 -2.673 6.199 1.00 50.38 179 LEU A C 1
ATOM 1431 O O . LEU A 1 179 ? -18.241 -2.070 6.872 1.00 50.38 179 LEU A O 1
ATOM 1435 N N . VAL A 1 180 ? -17.729 -3.572 5.284 1.00 60.31 180 VAL A N 1
ATOM 1436 C CA . VAL A 1 180 ? -19.082 -4.064 5.096 1.00 60.31 180 VAL A CA 1
ATOM 1437 C C . VAL A 1 180 ? -19.045 -5.500 5.565 1.00 60.31 180 VAL A C 1
ATOM 1439 O O . VAL A 1 180 ? -18.496 -6.359 4.881 1.00 60.31 180 VAL A O 1
ATOM 1442 N N . SER A 1 181 ? -19.602 -5.740 6.747 1.00 69.00 181 SER A N 1
ATOM 1443 C CA . SER A 1 181 ? -19.875 -7.097 7.203 1.00 69.00 181 SER A CA 1
ATOM 1444 C C . SER A 1 181 ? -21.114 -7.584 6.449 1.00 69.00 181 SER A C 1
ATOM 1446 O O . SER A 1 181 ? -22.198 -7.004 6.593 1.00 69.00 181 SER A O 1
ATOM 1448 N N . ILE A 1 182 ? -20.915 -8.551 5.546 1.00 69.56 182 ILE A N 1
ATOM 1449 C CA . ILE A 1 182 ? -21.980 -9.246 4.813 1.00 69.56 182 ILE A CA 1
ATOM 1450 C C . ILE A 1 182 ? -22.118 -10.621 5.430 1.00 69.56 182 ILE A C 1
ATOM 1452 O O . ILE A 1 182 ? -21.156 -11.386 5.463 1.00 69.56 182 ILE A O 1
ATOM 1456 N N . THR A 1 183 ? -23.318 -10.931 5.890 1.00 67.50 183 THR A N 1
ATOM 1457 C CA . THR A 1 183 ? -23.574 -12.154 6.632 1.00 67.50 183 THR A CA 1
ATOM 1458 C C . THR A 1 183 ? -24.721 -12.911 5.977 1.00 67.50 183 THR A C 1
ATOM 1460 O O . THR A 1 183 ? -25.828 -12.389 5.831 1.00 67.50 183 THR A O 1
ATOM 1463 N N . GLU A 1 184 ? -24.432 -14.129 5.508 1.00 75.44 184 GLU A N 1
ATOM 1464 C CA . GLU A 1 184 ? -25.455 -15.059 5.023 1.00 75.44 184 GLU A CA 1
ATOM 1465 C C . GLU A 1 184 ? -26.144 -15.670 6.250 1.00 75.44 184 GLU A C 1
ATOM 1467 O O . GLU A 1 184 ? -25.506 -16.266 7.116 1.00 75.44 184 GLU A O 1
ATOM 1472 N N . CYS A 1 185 ? -27.445 -15.417 6.389 1.00 64.25 185 CYS A N 1
ATOM 1473 C CA . CYS A 1 185 ? -28.118 -15.482 7.687 1.00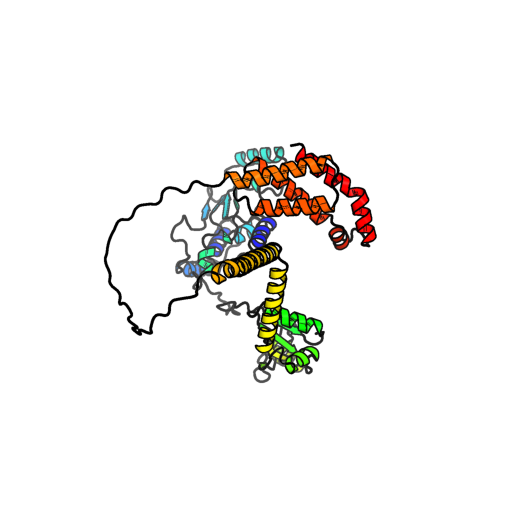 64.25 185 CYS A CA 1
ATOM 1474 C C . CYS A 1 185 ? -28.529 -16.876 8.174 1.00 64.25 185 CYS A C 1
ATOM 1476 O O . CYS A 1 185 ? -29.085 -16.991 9.271 1.00 64.25 185 CYS A O 1
ATOM 1478 N N . ASP A 1 186 ? -28.271 -17.924 7.400 1.00 74.12 186 ASP A N 1
ATOM 1479 C CA . ASP A 1 186 ? -28.817 -19.248 7.697 1.00 74.12 186 ASP A CA 1
ATOM 1480 C C . ASP A 1 186 ? -28.186 -19.868 8.967 1.00 74.12 186 ASP A C 1
ATOM 1482 O O . ASP A 1 186 ? -28.845 -20.657 9.645 1.00 74.12 186 ASP A O 1
ATOM 1486 N N . ASP A 1 187 ? -26.995 -19.408 9.382 1.00 81.44 187 ASP A N 1
ATOM 1487 C CA . ASP A 1 187 ? -26.195 -20.058 10.436 1.00 81.44 187 ASP A CA 1
ATOM 1488 C C . ASP A 1 187 ? -25.979 -19.235 11.722 1.00 81.44 187 ASP A C 1
ATOM 1490 O O . ASP A 1 187 ? -25.283 -19.686 12.632 1.00 81.44 187 ASP A O 1
ATOM 1494 N N . TYR A 1 188 ? -26.575 -18.042 11.854 1.00 89.25 188 TYR A N 1
ATOM 1495 C CA . TYR A 1 188 ? -26.366 -17.219 13.055 1.00 89.25 188 TYR A CA 1
ATOM 1496 C C . TYR A 1 188 ? -26.933 -17.885 14.305 1.00 89.25 188 TYR A C 1
ATOM 1498 O O . TYR A 1 188 ? -28.149 -18.065 14.424 1.00 89.25 188 TYR A O 1
ATOM 1506 N N . THR A 1 189 ? -26.064 -18.177 15.271 1.00 94.12 189 THR A N 1
ATOM 1507 C CA . THR A 1 189 ? -26.468 -18.565 16.622 1.00 94.12 189 THR A CA 1
ATOM 1508 C C . THR A 1 189 ? -26.782 -17.329 17.467 1.00 94.12 189 THR A C 1
ATOM 1510 O O . THR A 1 189 ? -26.435 -16.196 17.128 1.00 94.12 189 THR A O 1
ATOM 1513 N N . ALA A 1 190 ? -27.404 -17.532 18.633 1.00 94.88 190 ALA A N 1
ATOM 1514 C CA . ALA A 1 190 ? -27.597 -16.450 19.600 1.00 94.88 190 ALA A CA 1
ATOM 1515 C C . ALA A 1 190 ? -26.271 -15.762 19.981 1.00 94.88 190 ALA A C 1
ATOM 1517 O O . ALA A 1 190 ? -26.253 -14.547 20.149 1.00 94.88 190 ALA A O 1
ATOM 1518 N N . GLN A 1 191 ? -25.172 -16.520 20.083 1.00 94.88 191 GLN A N 1
ATOM 1519 C CA . GLN A 1 191 ? -23.858 -15.979 20.436 1.00 94.88 191 GLN A CA 1
ATOM 1520 C C . GLN A 1 191 ? -23.265 -15.130 19.306 1.00 94.88 191 GLN A C 1
ATOM 1522 O O . GLN A 1 191 ? -22.641 -14.110 19.582 1.00 94.88 191 GLN A O 1
ATOM 1527 N N . ASP A 1 192 ? -23.490 -15.504 18.048 1.00 93.56 192 ASP A N 1
ATOM 1528 C CA . ASP A 1 192 ? -22.997 -14.730 16.904 1.00 93.56 192 ASP A CA 1
ATOM 1529 C C . ASP A 1 192 ? -23.688 -13.369 16.815 1.00 93.56 192 ASP A C 1
ATOM 1531 O O . ASP A 1 192 ? -23.051 -12.367 16.499 1.00 93.56 192 ASP A O 1
ATOM 1535 N N . VAL A 1 193 ? -24.974 -13.304 17.177 1.00 94.75 193 VAL A N 1
ATOM 1536 C CA . VAL A 1 193 ? -25.706 -12.033 17.287 1.00 94.75 193 VAL A CA 1
ATOM 1537 C C . VAL A 1 193 ? -25.154 -11.165 18.424 1.00 94.75 193 VAL A C 1
ATOM 1539 O O . VAL A 1 193 ? -25.030 -9.954 18.255 1.00 94.75 193 VAL A O 1
ATOM 1542 N N . GLU A 1 194 ? -24.781 -11.754 19.566 1.00 95.94 194 GLU A N 1
ATOM 1543 C CA . GLU A 1 194 ? -24.101 -11.014 20.642 1.00 95.94 194 GLU A CA 1
ATOM 1544 C C . GLU A 1 194 ? -22.755 -10.451 20.179 1.00 95.94 194 GLU A C 1
ATOM 1546 O O . GLU A 1 194 ? -22.468 -9.275 20.400 1.00 95.94 194 GLU A O 1
ATOM 1551 N N . ASN A 1 195 ? -21.951 -11.274 19.504 1.00 93.75 195 ASN A N 1
ATOM 1552 C CA . ASN A 1 195 ? -20.651 -10.868 18.979 1.00 93.75 195 ASN A CA 1
ATOM 1553 C C . ASN A 1 195 ? -20.805 -9.735 17.955 1.00 93.75 195 ASN A C 1
ATOM 1555 O O . ASN A 1 195 ? -20.083 -8.744 18.034 1.00 93.75 195 ASN A O 1
ATOM 1559 N N . LEU A 1 196 ? -21.797 -9.833 17.065 1.00 94.19 196 LEU A N 1
ATOM 1560 C CA . LEU A 1 196 ? -22.118 -8.786 16.099 1.00 94.19 196 LEU A CA 1
ATOM 1561 C C . LEU A 1 196 ? -22.501 -7.469 16.791 1.00 94.19 196 LEU A C 1
ATOM 1563 O O . LEU A 1 196 ? -22.046 -6.402 16.391 1.00 94.19 196 LEU A O 1
ATOM 1567 N N . ILE A 1 197 ? -23.309 -7.524 17.854 1.00 96.06 197 ILE A N 1
ATOM 1568 C CA . ILE A 1 197 ? -23.685 -6.335 18.635 1.00 96.06 197 ILE A CA 1
ATOM 1569 C C . ILE A 1 197 ? -22.453 -5.668 19.261 1.00 96.06 197 ILE A C 1
ATOM 1571 O O . ILE A 1 197 ? -22.366 -4.437 19.267 1.00 96.06 197 ILE A O 1
ATOM 1575 N N . VAL A 1 198 ? -21.504 -6.460 19.771 1.00 95.31 198 VAL A N 1
ATOM 1576 C CA . VAL A 1 198 ? -20.233 -5.949 20.307 1.00 95.31 198 VAL A CA 1
ATOM 1577 C C . VAL A 1 198 ? -19.402 -5.299 19.204 1.00 95.31 198 VAL A C 1
ATOM 1579 O O . VAL A 1 198 ? -18.966 -4.164 19.377 1.00 95.31 198 VAL A O 1
ATOM 1582 N N . GLU A 1 199 ? -19.258 -5.956 18.056 1.00 93.25 199 GLU A N 1
ATOM 1583 C CA . GLU A 1 199 ? -18.511 -5.430 16.910 1.00 93.25 199 GLU A CA 1
ATOM 1584 C C . GLU A 1 199 ? -19.094 -4.095 16.418 1.00 93.25 199 GLU A C 1
ATOM 1586 O O . GLU A 1 199 ? -18.371 -3.114 16.265 1.00 93.25 199 GLU A O 1
ATOM 1591 N N . MET A 1 200 ? -20.420 -4.006 16.277 1.00 94.81 200 MET A N 1
ATOM 1592 C CA . MET A 1 200 ? -21.116 -2.772 15.889 1.00 94.81 200 MET A CA 1
ATOM 1593 C C . MET A 1 200 ? -20.970 -1.636 16.915 1.00 94.81 200 MET A C 1
ATOM 1595 O O . MET A 1 200 ? -21.098 -0.460 16.562 1.00 94.81 200 MET A O 1
ATOM 1599 N N . TYR A 1 201 ? -20.769 -1.967 18.193 1.00 95.88 201 TYR A N 1
ATOM 1600 C CA . TYR A 1 201 ? -20.514 -0.988 19.248 1.00 95.88 201 TYR A CA 1
ATOM 1601 C C . TYR A 1 201 ? -19.058 -0.507 19.240 1.00 95.88 201 TYR A C 1
ATOM 1603 O O . TYR A 1 201 ? -18.812 0.690 19.395 1.00 95.88 201 TYR A O 1
ATOM 1611 N N . GLU A 1 202 ? -18.102 -1.418 19.058 1.00 92.06 202 GLU A N 1
ATOM 1612 C CA . GLU A 1 202 ? -16.671 -1.097 19.010 1.00 92.06 202 GLU A CA 1
ATOM 1613 C C . GLU A 1 202 ? -16.282 -0.351 17.730 1.00 92.06 202 GLU A C 1
ATOM 1615 O O . GLU A 1 202 ? -15.382 0.492 17.771 1.00 92.06 202 GLU A O 1
ATOM 1620 N N . HIS A 1 203 ? -17.010 -0.596 16.638 1.00 91.12 203 HIS A N 1
ATOM 1621 C CA . HIS A 1 203 ? -16.728 -0.065 15.309 1.00 91.12 203 HIS A CA 1
ATOM 1622 C C . HIS A 1 203 ? -17.963 0.580 14.650 1.00 91.12 203 HIS A C 1
ATOM 1624 O O . HIS A 1 203 ? -18.499 0.068 13.661 1.00 91.12 203 HIS A O 1
ATOM 1630 N N . PRO A 1 204 ? -18.450 1.726 15.163 1.00 91.25 204 PRO A N 1
ATOM 1631 C CA . PRO A 1 204 ? -19.648 2.391 14.643 1.00 91.25 204 PRO A CA 1
ATOM 1632 C C . PRO A 1 204 ? -19.513 2.902 13.194 1.00 91.25 204 PRO A C 1
ATOM 1634 O O . PRO A 1 204 ? -20.514 3.271 12.580 1.00 91.25 204 PRO A O 1
ATOM 1637 N N . GLU A 1 205 ? -18.298 2.964 12.649 1.00 85.56 205 GLU A N 1
ATOM 1638 C CA . GLU A 1 205 ? -17.996 3.312 11.258 1.00 85.56 205 GLU A CA 1
ATOM 1639 C C . GLU A 1 205 ? -18.299 2.188 10.249 1.00 85.56 205 GLU A C 1
ATOM 1641 O O . GLU A 1 205 ? -18.429 2.454 9.048 1.00 85.56 205 GLU A O 1
ATOM 1646 N N . ILE A 1 206 ? -18.417 0.946 10.728 1.00 86.81 206 ILE A N 1
ATOM 1647 C CA . ILE A 1 206 ? -18.666 -0.253 9.924 1.00 86.81 206 ILE A CA 1
ATOM 1648 C C . ILE A 1 206 ? -20.161 -0.361 9.644 1.00 86.81 206 ILE A C 1
ATOM 1650 O O . ILE A 1 206 ? -20.991 -0.404 10.553 1.00 86.81 206 ILE A O 1
ATOM 1654 N N . LYS A 1 207 ? -20.526 -0.439 8.361 1.00 90.81 207 LYS A N 1
ATOM 1655 C CA . LYS A 1 207 ? -21.923 -0.649 7.968 1.00 90.81 207 LYS A CA 1
ATOM 1656 C C . LYS A 1 207 ? -22.201 -2.139 7.890 1.00 90.81 207 LYS A C 1
ATOM 1658 O O . LYS A 1 207 ? -21.635 -2.834 7.049 1.00 90.81 207 LYS A O 1
ATOM 1663 N N . THR A 1 208 ? -23.104 -2.611 8.735 1.00 92.19 208 THR A N 1
ATOM 1664 C CA . THR A 1 208 ? -23.501 -4.019 8.771 1.00 92.19 208 THR A CA 1
ATOM 1665 C C . THR A 1 208 ? -24.738 -4.227 7.909 1.00 92.19 208 THR A C 1
ATOM 1667 O O . THR A 1 208 ? -25.708 -3.467 8.002 1.00 92.19 208 THR A O 1
ATOM 1670 N N . TYR A 1 209 ? -24.716 -5.258 7.063 1.00 92.12 209 TYR A N 1
ATOM 1671 C CA . TYR A 1 209 ? -25.868 -5.629 6.252 1.00 92.12 209 TYR A CA 1
ATOM 1672 C C . TYR A 1 209 ? -26.224 -7.099 6.443 1.00 92.12 209 TYR A C 1
ATOM 1674 O O . TYR A 1 209 ? -25.385 -7.973 6.257 1.00 92.12 209 TYR A O 1
ATOM 1682 N N . GLU A 1 210 ? -27.497 -7.359 6.717 1.00 91.88 210 GLU A N 1
ATOM 1683 C CA . GLU A 1 210 ? -28.075 -8.699 6.686 1.00 91.88 210 GLU A CA 1
ATOM 1684 C C . GLU A 1 210 ? -28.529 -9.011 5.261 1.00 91.88 210 GLU A C 1
ATOM 1686 O O . GLU A 1 210 ? -29.277 -8.226 4.659 1.00 91.88 210 GLU A O 1
ATOM 1691 N N . ILE A 1 211 ? -28.086 -10.150 4.722 1.00 90.88 211 ILE A N 1
ATOM 1692 C CA . ILE A 1 211 ? -28.573 -10.669 3.445 1.00 90.88 211 ILE A CA 1
ATOM 1693 C C . ILE A 1 211 ? -29.242 -12.023 3.680 1.00 90.88 211 ILE A C 1
ATOM 1695 O O . ILE A 1 211 ? -28.606 -12.978 4.118 1.00 90.88 211 ILE A O 1
ATOM 1699 N N . TYR A 1 212 ? -30.537 -12.113 3.373 1.00 91.06 212 TYR A N 1
ATOM 1700 C CA . TYR A 1 212 ? -31.337 -13.310 3.645 1.00 91.06 212 TYR A CA 1
ATOM 1701 C C . TYR A 1 212 ? -32.251 -13.687 2.477 1.00 91.06 212 TYR A C 1
ATOM 1703 O O . TYR A 1 212 ? -32.690 -12.839 1.688 1.00 91.06 212 TYR A O 1
ATOM 1711 N N . CYS A 1 213 ? -32.545 -14.986 2.366 1.00 91.00 213 CYS A N 1
ATOM 1712 C CA . CYS A 1 213 ? -33.448 -15.546 1.369 1.00 91.00 213 CYS A CA 1
ATOM 1713 C C . CYS A 1 213 ? -34.706 -16.118 2.033 1.00 91.00 213 CYS A C 1
ATOM 1715 O O . CYS A 1 213 ? -34.636 -17.119 2.733 1.00 91.00 213 CYS A O 1
ATOM 1717 N N . ARG A 1 214 ? -35.876 -15.530 1.739 1.00 83.50 214 ARG A N 1
ATOM 1718 C CA . ARG A 1 214 ? -37.232 -15.962 2.161 1.00 83.50 214 ARG A CA 1
ATOM 1719 C C . ARG A 1 214 ? -37.530 -15.993 3.665 1.00 83.50 214 ARG A C 1
ATOM 1721 O O . ARG A 1 214 ? -38.663 -15.677 4.015 1.00 83.50 214 ARG A O 1
ATOM 1728 N N . GLN A 1 215 ? -36.590 -16.377 4.520 1.00 87.69 215 GLN A N 1
ATOM 1729 C CA . GLN A 1 215 ? -36.774 -16.486 5.961 1.00 87.69 215 GLN A CA 1
ATOM 1730 C C . GLN A 1 215 ? -35.677 -15.704 6.682 1.00 87.69 215 GLN A C 1
ATOM 1732 O O . GLN A 1 215 ? -34.509 -15.776 6.317 1.00 87.69 215 GLN A O 1
ATOM 1737 N N . GLU A 1 216 ? -36.081 -14.919 7.674 1.00 88.56 216 GLU A N 1
ATOM 1738 C CA . GLU A 1 216 ? -35.169 -14.157 8.525 1.00 88.56 216 GLU A CA 1
ATOM 1739 C C . GLU A 1 216 ? -34.561 -15.073 9.586 1.00 88.56 216 GLU A C 1
ATOM 1741 O O . GLU A 1 216 ? -35.206 -16.025 10.047 1.00 88.56 216 GLU A O 1
ATOM 1746 N N . ASN A 1 217 ? -33.332 -14.773 10.009 1.00 91.44 217 ASN A N 1
ATOM 1747 C CA . ASN A 1 217 ? -32.726 -15.509 11.106 1.00 91.44 217 ASN A CA 1
ATOM 1748 C C . ASN A 1 217 ? -33.498 -15.222 12.413 1.00 91.44 217 ASN A C 1
ATOM 1750 O O . ASN A 1 217 ? -33.646 -14.059 12.794 1.00 91.44 217 ASN A O 1
ATOM 1754 N N . PRO A 1 218 ? -33.967 -16.245 13.154 1.00 94.56 218 PRO A N 1
ATOM 1755 C CA . PRO A 1 218 ? -34.809 -16.038 14.332 1.00 94.56 218 PRO A CA 1
ATOM 1756 C C . PRO A 1 218 ? -34.084 -15.332 15.487 1.00 94.56 218 PRO A C 1
ATOM 1758 O O . PRO A 1 218 ? -34.728 -14.663 16.296 1.00 94.56 218 PRO A O 1
ATOM 1761 N N . HIS A 1 219 ? -32.759 -15.468 15.593 1.00 95.12 219 HIS A N 1
ATOM 1762 C CA . HIS A 1 219 ? -31.967 -14.792 16.621 1.00 95.12 219 HIS A CA 1
ATOM 1763 C C . HIS A 1 219 ? -31.787 -13.312 16.301 1.00 95.12 219 HIS A C 1
ATOM 1765 O O . HIS A 1 219 ? -31.922 -12.472 17.192 1.00 95.12 219 HIS A O 1
ATOM 1771 N N . LEU A 1 220 ? -31.543 -12.991 15.031 1.00 93.94 220 LEU A N 1
ATOM 1772 C CA . LEU A 1 220 ? -31.455 -11.609 14.579 1.00 93.94 220 LEU A CA 1
ATOM 1773 C C . LEU A 1 220 ? -32.818 -10.914 14.658 1.00 93.94 220 LEU A C 1
ATOM 1775 O O . LEU A 1 220 ? -32.909 -9.794 15.157 1.00 93.94 220 LEU A O 1
ATOM 1779 N N . GLN A 1 221 ? -33.887 -11.622 14.282 1.00 94.62 221 GLN A N 1
ATOM 1780 C CA . GLN A 1 221 ? -35.253 -11.133 14.430 1.00 94.62 221 GLN A CA 1
ATOM 1781 C C . GLN A 1 221 ? -35.604 -10.878 15.897 1.00 94.62 221 GLN A C 1
ATOM 1783 O O . GLN A 1 221 ? -36.131 -9.820 16.220 1.00 94.62 221 GLN A O 1
ATOM 1788 N N . ARG A 1 222 ? -35.215 -11.772 16.817 1.00 96.38 222 ARG A N 1
ATOM 1789 C CA . ARG A 1 222 ? -35.364 -11.520 18.258 1.00 96.38 222 ARG A CA 1
ATOM 1790 C C . ARG A 1 222 ? -34.612 -10.260 18.701 1.00 96.38 222 ARG A C 1
ATOM 1792 O O . ARG A 1 222 ? -35.145 -9.492 19.489 1.00 96.38 222 ARG A O 1
ATOM 1799 N N . ALA A 1 223 ? -33.399 -10.019 18.203 1.00 96.31 223 ALA A N 1
ATOM 1800 C CA . ALA A 1 223 ? -32.646 -8.809 18.540 1.00 96.31 223 ALA A CA 1
ATOM 1801 C C . ALA A 1 223 ? -33.286 -7.522 17.978 1.00 96.31 223 ALA A C 1
ATOM 1803 O O . ALA A 1 223 ? -33.212 -6.478 18.634 1.00 96.31 223 ALA A O 1
ATOM 1804 N N . LEU A 1 224 ? -33.923 -7.593 16.803 1.00 95.62 224 LEU A N 1
ATOM 1805 C CA . LEU A 1 224 ? -34.745 -6.515 16.241 1.00 95.62 224 LEU A CA 1
ATOM 1806 C C . LEU A 1 224 ? -35.995 -6.268 17.100 1.00 95.62 224 LEU A C 1
ATOM 1808 O O . LEU A 1 224 ? -36.261 -5.127 17.477 1.00 95.62 224 LEU A O 1
ATOM 1812 N N . ASP A 1 225 ? -36.716 -7.332 17.462 1.00 96.19 225 ASP A N 1
ATOM 1813 C CA . ASP A 1 225 ? -37.929 -7.275 18.289 1.00 96.19 225 ASP A CA 1
ATOM 1814 C C . ASP A 1 225 ? -37.636 -6.732 19.702 1.00 96.19 225 ASP A C 1
ATOM 1816 O O . ASP A 1 225 ? -38.413 -5.954 20.257 1.00 96.19 225 ASP A O 1
ATOM 1820 N N . ASP A 1 226 ? -36.475 -7.080 20.267 1.00 97.31 226 ASP A N 1
ATOM 1821 C CA . ASP A 1 226 ? -35.991 -6.586 21.562 1.00 97.31 226 ASP A CA 1
ATOM 1822 C C . ASP A 1 226 ? -35.436 -5.146 21.490 1.00 97.31 226 ASP A C 1
ATOM 1824 O O . ASP A 1 226 ? -34.966 -4.606 22.499 1.00 97.31 226 ASP A O 1
ATOM 1828 N N . TYR A 1 227 ? -35.470 -4.504 20.314 1.00 96.31 227 TYR A N 1
ATOM 1829 C CA . TYR A 1 227 ? -34.894 -3.182 20.044 1.00 96.31 227 TYR A CA 1
ATOM 1830 C C . TYR A 1 227 ? -33.412 -3.078 20.417 1.00 96.31 227 TYR A C 1
ATOM 1832 O O . TYR A 1 227 ? -32.943 -2.023 20.855 1.00 96.31 227 TYR A O 1
ATOM 1840 N N . ARG A 1 228 ? -32.655 -4.168 20.285 1.00 97.19 228 ARG A N 1
ATOM 1841 C CA . ARG A 1 228 ? -31.200 -4.165 20.504 1.00 97.19 228 ARG A CA 1
ATOM 1842 C C . ARG A 1 228 ? -30.463 -3.653 19.274 1.00 97.19 228 ARG A C 1
ATOM 1844 O O . ARG A 1 228 ? -29.467 -2.946 19.389 1.00 97.19 228 ARG A O 1
ATOM 1851 N N . ILE A 1 229 ? -31.012 -3.969 18.112 1.00 96.44 229 ILE A N 1
ATOM 1852 C CA . ILE A 1 229 ? -30.593 -3.486 16.802 1.00 96.44 229 ILE A CA 1
ATOM 1853 C C . ILE A 1 229 ? -31.813 -2.911 16.073 1.00 96.44 229 ILE A C 1
ATOM 1855 O O . ILE A 1 229 ? -32.956 -3.205 16.421 1.00 96.44 229 ILE A O 1
ATOM 1859 N N . THR A 1 230 ? -31.576 -2.067 15.080 1.00 96.62 230 THR A N 1
ATOM 1860 C CA . THR A 1 230 ? -32.583 -1.462 14.206 1.00 96.62 230 THR A CA 1
ATOM 1861 C C . THR A 1 230 ? -32.277 -1.815 12.757 1.00 96.62 230 THR A C 1
ATOM 1863 O O . THR A 1 230 ? -31.114 -1.904 12.379 1.00 96.62 230 THR A O 1
ATOM 1866 N N . GLY A 1 231 ? -33.313 -2.029 11.944 1.00 92.75 231 GLY A N 1
ATOM 1867 C CA . GLY A 1 231 ? -33.162 -2.465 10.554 1.00 92.75 231 GLY A CA 1
ATOM 1868 C C . GLY A 1 231 ? -34.333 -2.036 9.679 1.00 92.75 231 GLY A C 1
ATOM 1869 O O . GLY A 1 231 ? -35.069 -2.866 9.147 1.00 92.75 231 GLY A O 1
ATOM 1870 N N . ASP A 1 232 ? -34.535 -0.725 9.585 1.00 88.75 232 ASP A N 1
ATOM 1871 C CA . ASP A 1 232 ? -35.686 -0.091 8.933 1.00 88.75 232 ASP A CA 1
ATOM 1872 C C . ASP A 1 232 ? -35.643 -0.161 7.397 1.00 88.75 232 ASP A C 1
ATOM 1874 O O . ASP A 1 232 ? -36.680 -0.169 6.731 1.00 88.75 232 ASP A O 1
ATOM 1878 N N . THR A 1 233 ? -34.446 -0.251 6.822 1.00 87.50 233 THR A N 1
ATOM 1879 C CA . THR A 1 233 ? -34.249 -0.150 5.379 1.00 87.50 233 THR A CA 1
ATOM 1880 C C . THR A 1 233 ? -33.998 -1.520 4.764 1.00 87.50 233 THR A C 1
ATOM 1882 O O . THR A 1 233 ? -32.879 -2.033 4.793 1.00 87.50 233 THR A O 1
ATOM 1885 N N . VAL A 1 234 ? -35.029 -2.087 4.130 1.00 90.31 234 VAL A N 1
ATOM 1886 C CA . VAL A 1 234 ? -34.925 -3.326 3.343 1.00 90.31 234 VAL A CA 1
ATOM 1887 C C . VAL A 1 234 ? -34.884 -2.998 1.851 1.00 90.31 234 VAL A C 1
ATOM 1889 O O . VAL A 1 234 ? -35.798 -2.390 1.292 1.00 90.31 234 VAL A O 1
ATOM 1892 N N . LYS A 1 235 ? -33.814 -3.418 1.179 1.00 92.25 235 LYS A N 1
ATOM 1893 C CA . LYS A 1 235 ? -33.636 -3.314 -0.272 1.00 92.25 235 LYS A CA 1
ATOM 1894 C C . LYS A 1 235 ? -33.812 -4.700 -0.896 1.00 92.25 235 LYS A C 1
ATOM 1896 O O . LYS A 1 235 ? -33.250 -5.678 -0.420 1.00 92.25 235 LYS A O 1
ATOM 1901 N N . MET A 1 236 ? -34.580 -4.779 -1.978 1.00 92.81 236 MET A N 1
ATOM 1902 C CA . MET A 1 236 ? -34.886 -6.033 -2.685 1.00 92.81 236 MET A CA 1
ATOM 1903 C C . MET A 1 236 ? -34.054 -6.189 -3.965 1.00 92.81 236 MET A C 1
ATOM 1905 O O . MET A 1 236 ? -33.418 -5.229 -4.413 1.00 92.81 236 MET A O 1
ATOM 1909 N N . HIS A 1 237 ? -34.178 -7.358 -4.599 1.00 93.00 237 HIS A N 1
ATOM 1910 C CA . HIS A 1 237 ? -33.579 -7.707 -5.891 1.00 93.00 237 HIS A CA 1
ATOM 1911 C C . HIS A 1 237 ? -32.054 -7.885 -5.861 1.00 93.00 237 HIS A C 1
ATOM 1913 O O . HIS A 1 237 ? -31.351 -7.431 -6.766 1.00 93.00 237 HIS A O 1
ATOM 1919 N N . TYR A 1 238 ? -31.550 -8.533 -4.812 1.00 94.56 238 TYR A N 1
ATOM 1920 C CA . TYR A 1 238 ? -30.172 -9.016 -4.765 1.00 94.56 238 TYR A CA 1
ATOM 1921 C C . TYR A 1 238 ? -30.124 -10.485 -5.184 1.00 94.56 238 TYR A C 1
ATOM 1923 O O . TYR A 1 238 ? -31.025 -11.253 -4.850 1.00 94.56 238 TYR A O 1
ATOM 1931 N N . TYR A 1 239 ? -29.084 -10.867 -5.912 1.00 94.19 239 TYR A N 1
ATOM 1932 C CA . TYR A 1 239 ? -28.846 -12.233 -6.369 1.00 94.19 239 TYR A CA 1
ATOM 1933 C C . TYR A 1 239 ? -27.393 -12.597 -6.079 1.00 94.19 239 TYR A C 1
ATOM 1935 O O . TYR A 1 239 ? -26.518 -11.742 -6.221 1.00 94.19 239 TYR A O 1
ATOM 1943 N N . LYS A 1 240 ? -27.146 -13.839 -5.654 1.00 92.81 240 LYS A N 1
ATOM 1944 C CA . LYS A 1 240 ? -25.793 -14.341 -5.396 1.00 92.81 240 LYS A CA 1
ATOM 1945 C C . LYS A 1 240 ? -25.016 -14.413 -6.711 1.00 92.81 240 LYS A C 1
ATOM 1947 O O . LYS A 1 240 ? -25.550 -14.903 -7.708 1.00 92.81 240 LYS A O 1
ATOM 1952 N N . ASP A 1 241 ? -23.806 -13.874 -6.716 1.00 91.12 241 ASP A N 1
ATOM 1953 C CA . ASP A 1 241 ? -22.921 -13.898 -7.877 1.00 91.12 241 ASP A CA 1
ATOM 1954 C C . ASP A 1 241 ? -22.388 -15.330 -8.089 1.00 91.12 241 ASP A C 1
ATOM 1956 O O . ASP A 1 241 ? -21.875 -15.925 -7.138 1.00 91.12 241 ASP A O 1
ATOM 1960 N N . PRO A 1 242 ? -22.528 -15.928 -9.287 1.00 88.38 242 PRO A N 1
ATOM 1961 C CA . PRO A 1 242 ? -22.052 -17.288 -9.535 1.00 88.38 242 PRO A CA 1
ATOM 1962 C C . PRO A 1 242 ? -20.525 -17.419 -9.472 1.00 88.38 242 PRO A C 1
ATOM 1964 O O . PRO A 1 242 ? -20.035 -18.507 -9.175 1.00 88.38 242 PRO A O 1
ATOM 1967 N N . ASP A 1 243 ? -19.787 -16.337 -9.734 1.00 89.62 243 ASP A N 1
ATOM 1968 C CA . ASP A 1 243 ? -18.323 -16.357 -9.789 1.00 89.62 243 ASP A CA 1
ATOM 1969 C C . ASP A 1 243 ? -17.685 -16.010 -8.430 1.00 89.62 243 ASP A C 1
ATOM 1971 O O . ASP A 1 243 ? -16.505 -16.288 -8.203 1.00 89.62 243 ASP A O 1
ATOM 1975 N N . TYR A 1 244 ? -18.460 -15.432 -7.503 1.00 88.06 244 TYR A N 1
ATOM 1976 C CA . TYR A 1 244 ? -17.968 -14.924 -6.221 1.00 88.06 244 TYR A CA 1
ATOM 1977 C C . TYR A 1 244 ? -18.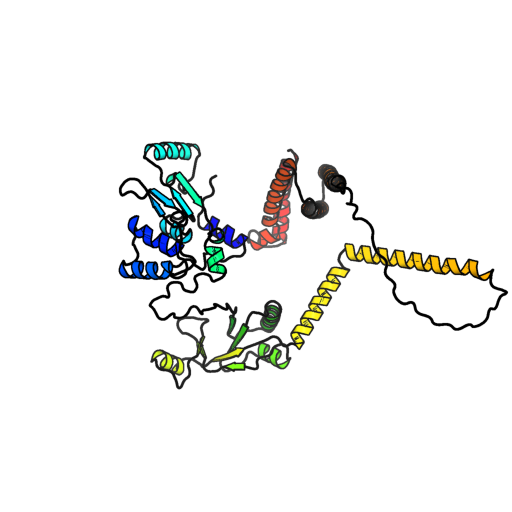894 -15.310 -5.059 1.00 88.06 244 TYR A C 1
ATOM 1979 O O . TYR A 1 244 ? -19.955 -14.722 -4.861 1.00 88.06 244 TYR A O 1
ATOM 1987 N N . GLU A 1 245 ? -18.437 -16.244 -4.221 1.00 82.56 245 GLU A N 1
ATOM 1988 C CA . GLU A 1 245 ? -19.228 -16.877 -3.151 1.00 82.56 245 GLU A CA 1
ATOM 1989 C C . GLU A 1 245 ? -19.847 -15.905 -2.130 1.00 82.56 245 GLU A C 1
ATOM 1991 O O . GLU A 1 245 ? -20.903 -16.203 -1.583 1.00 82.56 245 GLU A O 1
ATOM 1996 N N . LEU A 1 246 ? -19.235 -14.741 -1.891 1.00 82.19 246 LEU A N 1
ATOM 1997 C CA . LEU A 1 246 ? -19.713 -13.733 -0.930 1.00 82.19 246 LEU A CA 1
ATOM 1998 C C . LEU A 1 246 ? -20.209 -12.441 -1.602 1.00 82.19 246 LEU A C 1
ATOM 2000 O O . LEU A 1 246 ? -20.431 -11.429 -0.932 1.00 82.19 246 LEU A O 1
ATOM 2004 N N . SER A 1 247 ? -20.350 -12.440 -2.930 1.00 87.44 247 SER A N 1
ATOM 2005 C CA . SER A 1 247 ? -20.801 -11.269 -3.682 1.00 87.44 247 SER A CA 1
ATOM 2006 C C . SER A 1 247 ? -22.284 -11.369 -4.019 1.00 87.44 247 SER A C 1
ATOM 2008 O O . SER A 1 247 ? -22.808 -12.423 -4.383 1.00 87.44 247 SER A O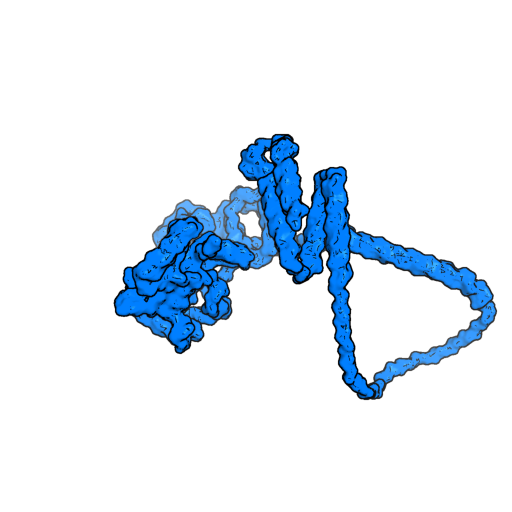 1
ATOM 2010 N N . PHE A 1 248 ? -22.960 -10.225 -3.937 1.00 91.38 248 PHE A N 1
ATOM 2011 C CA . PHE A 1 248 ? -24.361 -10.086 -4.303 1.00 91.38 248 PHE A CA 1
ATOM 2012 C C . PHE A 1 248 ? -24.529 -8.949 -5.299 1.00 91.38 248 PHE A C 1
ATOM 2014 O O . PHE A 1 248 ? -24.153 -7.804 -5.033 1.00 91.38 248 PHE A O 1
ATOM 2021 N N . VAL A 1 249 ? -25.182 -9.244 -6.418 1.00 92.81 249 VAL A N 1
ATOM 2022 C CA . VAL A 1 249 ? -25.456 -8.275 -7.476 1.00 92.81 249 VAL A CA 1
ATOM 2023 C C . VAL A 1 249 ? -26.892 -7.786 -7.355 1.00 92.81 249 VAL A C 1
ATOM 2025 O O . VAL A 1 249 ? -27.837 -8.569 -7.233 1.00 92.81 249 VAL A O 1
ATOM 2028 N N . LYS A 1 250 ? -27.074 -6.464 -7.392 1.00 95.44 250 LYS A N 1
ATOM 2029 C CA . LYS A 1 250 ? -28.402 -5.849 -7.427 1.00 95.44 250 LYS A CA 1
ATOM 2030 C C . LYS A 1 250 ? -28.894 -5.784 -8.870 1.00 95.44 250 LYS A C 1
ATOM 2032 O O . LYS A 1 250 ? -28.426 -4.941 -9.629 1.00 95.44 250 LYS A O 1
ATOM 2037 N N . ILE A 1 251 ? -29.880 -6.604 -9.224 1.00 94.25 251 ILE A N 1
ATOM 2038 C CA . ILE A 1 251 ? -30.427 -6.660 -10.586 1.00 94.25 251 ILE A CA 1
ATOM 2039 C C . ILE A 1 251 ? -31.915 -6.341 -10.536 1.00 94.25 251 ILE A C 1
ATOM 2041 O O . ILE A 1 251 ? -32.715 -7.111 -10.016 1.00 94.25 251 ILE A O 1
ATOM 2045 N N . ASN A 1 252 ? -32.330 -5.203 -11.091 1.00 93.25 252 ASN A N 1
ATOM 2046 C CA . ASN A 1 252 ? -33.756 -4.907 -11.195 1.00 93.25 252 ASN A CA 1
ATOM 2047 C C . ASN A 1 252 ? -34.384 -5.801 -12.275 1.00 93.25 252 ASN A C 1
ATOM 2049 O O . ASN A 1 252 ? -34.012 -5.706 -13.443 1.00 93.25 252 ASN A O 1
ATOM 2053 N N . LYS A 1 253 ? -35.375 -6.620 -11.897 1.00 91.25 253 LYS A N 1
ATOM 2054 C CA . LYS A 1 253 ? -36.052 -7.574 -12.792 1.00 91.25 253 LYS A CA 1
ATOM 2055 C C . LYS A 1 253 ? -36.556 -6.943 -14.095 1.00 91.25 253 LYS A C 1
ATOM 2057 O O . LYS A 1 253 ? -36.521 -7.589 -15.135 1.00 91.25 253 LYS A O 1
ATOM 2062 N N . ASN A 1 254 ? -36.996 -5.687 -14.045 1.00 93.69 254 ASN A N 1
ATOM 2063 C CA . ASN A 1 254 ? -37.536 -4.981 -15.210 1.00 93.69 254 ASN A CA 1
ATOM 2064 C C . ASN A 1 254 ? -36.463 -4.253 -16.037 1.00 93.69 254 ASN A C 1
ATOM 2066 O O . ASN A 1 254 ? -36.779 -3.736 -17.104 1.00 93.69 254 ASN A O 1
ATOM 2070 N N . ALA A 1 255 ? -35.224 -4.179 -15.545 1.00 92.69 255 ALA A N 1
ATOM 2071 C CA . ALA A 1 255 ? -34.119 -3.469 -16.188 1.00 92.69 255 ALA A CA 1
ATOM 2072 C C . ALA A 1 255 ? -32.956 -4.392 -16.592 1.00 92.69 255 ALA A C 1
ATOM 2074 O O . ALA A 1 255 ? -31.924 -3.888 -17.024 1.00 92.69 255 ALA A O 1
ATOM 2075 N N . ALA A 1 256 ? -33.104 -5.714 -16.451 1.00 92.88 256 ALA A N 1
ATOM 2076 C CA . ALA A 1 256 ? -32.087 -6.678 -16.860 1.00 92.88 256 ALA A CA 1
ATOM 2077 C C . ALA A 1 256 ? -31.891 -6.628 -18.383 1.00 92.88 256 ALA A C 1
ATOM 2079 O O . ALA A 1 256 ? -32.809 -6.926 -19.155 1.00 92.88 256 ALA A O 1
ATOM 2080 N N . THR A 1 257 ? -30.696 -6.236 -18.815 1.00 93.25 257 THR A N 1
ATOM 2081 C CA . THR A 1 257 ? -30.378 -6.054 -20.238 1.00 93.25 257 THR A CA 1
ATOM 2082 C C . THR A 1 257 ? -29.617 -7.246 -20.792 1.00 93.25 257 THR A C 1
ATOM 2084 O O . THR A 1 257 ? -29.885 -7.666 -21.922 1.00 93.25 257 THR A O 1
ATOM 2087 N N . SER A 1 258 ? -28.730 -7.836 -19.990 1.00 93.50 258 SER A N 1
ATOM 2088 C CA . SER A 1 258 ? -27.891 -8.947 -20.418 1.00 93.50 258 SER A CA 1
ATOM 2089 C C . SER A 1 258 ? -28.613 -10.291 -20.285 1.00 93.50 258 SER A C 1
ATOM 2091 O O . SER A 1 258 ? -29.539 -10.465 -19.487 1.00 93.50 258 SER A O 1
ATOM 2093 N N . ASP A 1 259 ? -28.187 -11.275 -21.073 1.00 94.94 259 ASP A N 1
ATOM 2094 C CA . ASP A 1 259 ? -28.771 -12.616 -21.001 1.00 94.94 259 ASP A CA 1
ATOM 2095 C C . ASP A 1 259 ? -28.347 -13.368 -19.731 1.00 94.94 259 ASP A C 1
ATOM 2097 O O . ASP A 1 259 ? -29.129 -14.165 -19.213 1.00 94.94 259 ASP A O 1
ATOM 2101 N N . TRP A 1 260 ? -27.173 -13.057 -19.167 1.00 94.38 260 TRP A N 1
ATOM 2102 C CA . TRP A 1 260 ? -26.730 -13.624 -17.891 1.00 94.38 260 TRP A CA 1
ATOM 2103 C C . TRP A 1 260 ? -27.536 -13.071 -16.707 1.00 94.38 260 TRP A C 1
ATOM 2105 O O . TRP A 1 260 ? -27.905 -13.843 -15.828 1.00 94.38 260 TRP A O 1
ATOM 2115 N N . GLU A 1 261 ? -27.904 -11.781 -16.709 1.00 94.25 261 GLU A N 1
ATOM 2116 C CA . GLU A 1 261 ? -28.771 -11.184 -15.680 1.00 94.25 261 GLU A CA 1
ATOM 2117 C C . GLU A 1 261 ? -30.156 -11.840 -15.698 1.00 94.25 261 GLU A C 1
ATOM 2119 O O . GLU A 1 261 ? -30.685 -12.230 -14.657 1.00 94.25 261 GLU A O 1
ATOM 2124 N N . LYS A 1 262 ? -30.740 -12.004 -16.894 1.00 95.38 262 LYS A N 1
ATOM 2125 C CA . LYS A 1 262 ? -32.036 -12.679 -17.074 1.00 95.38 262 LYS A CA 1
ATOM 2126 C C . LYS A 1 262 ? -31.973 -14.137 -16.630 1.00 95.38 262 LYS A C 1
ATOM 2128 O O . LYS A 1 262 ? -32.912 -14.613 -15.994 1.00 95.38 262 LYS A O 1
ATOM 2133 N N . HIS A 1 263 ? -30.884 -14.834 -16.962 1.00 95.00 263 HIS A N 1
ATOM 2134 C CA . HIS A 1 263 ? -30.660 -16.205 -16.523 1.00 95.00 263 HIS A CA 1
ATOM 2135 C C . HIS A 1 263 ? -30.569 -16.283 -14.997 1.00 95.00 263 HIS A C 1
ATOM 2137 O O . HIS A 1 263 ? -31.305 -17.063 -14.402 1.00 95.00 263 HIS A O 1
ATOM 2143 N N . LEU A 1 264 ? -29.770 -15.417 -14.365 1.00 94.69 264 LEU A N 1
ATOM 2144 C CA . LEU A 1 264 ? -29.600 -15.371 -12.912 1.00 94.69 264 LEU A CA 1
ATOM 2145 C C . LEU A 1 264 ? -30.921 -15.079 -12.186 1.00 94.69 264 LEU A C 1
ATOM 2147 O O . LEU A 1 264 ? -31.237 -15.735 -11.201 1.00 94.69 264 LEU A O 1
ATOM 2151 N N . ILE A 1 265 ? -31.742 -14.159 -12.707 1.00 95.69 265 ILE A N 1
ATOM 2152 C CA . ILE A 1 265 ? -33.089 -13.888 -12.175 1.00 95.69 265 ILE A CA 1
ATOM 2153 C C . ILE A 1 265 ? -34.000 -15.124 -12.267 1.00 95.69 265 ILE A C 1
ATOM 2155 O O . ILE A 1 265 ? -34.876 -15.306 -11.419 1.00 95.69 265 ILE A O 1
ATOM 2159 N N . ALA A 1 266 ? -33.855 -15.935 -13.318 1.00 96.19 266 ALA A N 1
ATOM 2160 C CA . ALA A 1 266 ? -34.692 -17.108 -13.550 1.00 96.19 266 ALA A CA 1
ATOM 2161 C C . ALA A 1 266 ? -34.265 -18.324 -12.714 1.00 96.19 266 ALA A C 1
ATOM 2163 O O . ALA A 1 266 ? -35.122 -19.133 -12.356 1.00 96.19 266 ALA A O 1
ATOM 2164 N N . THR A 1 267 ? -32.970 -18.468 -12.424 1.00 96.25 267 THR A N 1
ATOM 2165 C CA . THR A 1 267 ? -32.406 -19.654 -11.765 1.00 96.25 267 THR A CA 1
ATOM 2166 C C . THR A 1 267 ? -32.110 -19.456 -10.283 1.00 96.25 267 THR A C 1
ATOM 2168 O O . THR A 1 267 ? -32.301 -20.395 -9.510 1.00 96.25 267 THR A O 1
ATOM 2171 N N . SER A 1 268 ? -31.689 -18.261 -9.867 1.00 94.31 268 SER A N 1
ATOM 2172 C CA . SER A 1 268 ? -31.274 -17.992 -8.490 1.00 94.31 268 SER A CA 1
ATOM 2173 C C . SER A 1 268 ? -32.407 -17.413 -7.643 1.00 94.31 268 SER A C 1
ATOM 2175 O O . SER A 1 268 ? -33.238 -16.637 -8.131 1.00 94.31 268 SER A O 1
ATOM 2177 N N . PRO A 1 269 ? -32.457 -17.744 -6.341 1.00 95.19 269 PRO A N 1
ATOM 2178 C CA . PRO A 1 269 ? -33.406 -17.115 -5.446 1.00 95.19 269 PRO A CA 1
ATOM 2179 C C . PRO A 1 269 ? -33.082 -15.625 -5.266 1.00 95.19 269 PRO A C 1
ATOM 2181 O O . PRO A 1 269 ? -31.928 -15.201 -5.300 1.00 95.19 269 PRO A O 1
ATOM 2184 N N . MET A 1 270 ? -34.127 -14.826 -5.052 1.00 94.69 270 MET A N 1
ATOM 2185 C CA . MET A 1 270 ? -33.982 -13.413 -4.718 1.00 94.69 270 MET A CA 1
ATOM 2186 C C . MET A 1 270 ? -33.661 -13.256 -3.227 1.00 94.69 270 MET A C 1
ATOM 2188 O O . MET A 1 270 ? -34.350 -13.831 -2.380 1.00 94.69 270 MET A O 1
ATOM 2192 N N . TYR A 1 271 ? -32.667 -12.425 -2.931 1.00 94.19 271 TYR A N 1
ATOM 2193 C CA . TYR A 1 271 ? -32.256 -12.035 -1.589 1.00 94.19 271 TYR A CA 1
ATOM 2194 C C . TYR A 1 271 ? -32.719 -10.613 -1.251 1.00 94.19 271 TYR A C 1
ATOM 2196 O O . TYR A 1 271 ? -32.872 -9.741 -2.121 1.00 94.19 271 TYR A O 1
ATOM 2204 N N . PHE A 1 272 ? -32.919 -10.390 0.043 1.00 93.12 272 PHE A N 1
ATOM 2205 C CA . PHE A 1 272 ? -33.200 -9.094 0.645 1.00 93.12 272 PHE A CA 1
ATOM 2206 C C . PHE A 1 272 ? -31.941 -8.605 1.352 1.00 93.12 272 PHE A C 1
ATOM 2208 O O . PHE A 1 272 ? -31.261 -9.392 1.997 1.00 93.12 272 PHE A O 1
ATOM 2215 N N . LYS A 1 273 ? -31.636 -7.312 1.228 1.00 93.69 273 LYS A N 1
ATOM 2216 C CA . LYS A 1 273 ? -30.536 -6.649 1.931 1.00 93.69 273 LYS A CA 1
ATOM 2217 C C . LYS A 1 273 ? -31.114 -5.662 2.935 1.00 93.69 273 LYS A C 1
ATOM 2219 O O . LYS A 1 273 ? -31.722 -4.673 2.521 1.00 93.69 273 LYS A O 1
ATOM 2224 N N . ARG A 1 274 ? -30.903 -5.897 4.226 1.00 94.25 274 ARG A N 1
ATOM 2225 C CA . ARG A 1 274 ? -31.292 -4.992 5.314 1.00 94.25 274 ARG A CA 1
ATOM 2226 C C . ARG A 1 274 ? -30.046 -4.335 5.897 1.00 94.25 274 ARG A C 1
ATOM 2228 O O . ARG A 1 274 ? -29.066 -5.013 6.173 1.00 94.25 274 ARG A O 1
ATOM 2235 N N . GLU A 1 275 ? -30.058 -3.016 6.045 1.00 94.25 275 GLU A N 1
ATOM 2236 C CA . GLU A 1 275 ? -29.015 -2.306 6.801 1.00 94.25 275 GLU A CA 1
ATOM 2237 C C . GLU A 1 275 ? -29.340 -2.410 8.286 1.00 94.25 275 GLU A C 1
ATOM 2239 O O . GLU A 1 275 ? -30.448 -2.052 8.679 1.00 94.25 275 GLU A O 1
ATOM 2244 N N . ILE A 1 276 ? -28.410 -2.938 9.083 1.00 95.19 276 ILE A N 1
ATOM 2245 C CA . ILE A 1 276 ? -28.597 -3.123 10.521 1.00 95.19 276 ILE A CA 1
ATOM 2246 C C . ILE A 1 276 ? -27.694 -2.153 11.267 1.00 95.19 276 ILE A C 1
ATOM 2248 O O . ILE A 1 276 ? -26.494 -2.058 11.008 1.00 95.19 276 ILE A O 1
ATOM 2252 N N . THR A 1 277 ? -28.281 -1.438 12.218 1.00 95.56 277 THR A N 1
ATOM 2253 C CA . THR A 1 277 ? -27.601 -0.481 13.088 1.00 95.56 277 THR A CA 1
ATOM 2254 C C . THR A 1 277 ? -27.892 -0.796 14.550 1.00 95.56 277 THR A C 1
ATOM 2256 O O . THR A 1 277 ? -28.892 -1.427 14.884 1.00 95.56 277 THR A O 1
ATOM 2259 N N . LEU A 1 278 ? -26.981 -0.416 15.445 1.00 97.12 278 LEU A N 1
ATOM 2260 C CA . LEU A 1 278 ? -27.193 -0.595 16.877 1.00 97.12 278 LEU A CA 1
ATOM 2261 C C . LEU A 1 278 ? -28.229 0.431 17.338 1.00 97.12 278 LEU A C 1
ATOM 2263 O O . LEU A 1 278 ? -28.103 1.605 16.988 1.00 97.12 278 LEU A O 1
ATOM 2267 N N . SER A 1 279 ? -29.221 0.018 18.126 1.00 97.44 279 SER A N 1
ATOM 2268 C CA . SER A 1 279 ? -30.194 0.980 18.643 1.00 97.44 279 SER A CA 1
ATOM 2269 C C . SER A 1 279 ? -29.534 1.934 19.644 1.00 97.44 279 SER A C 1
ATOM 2271 O O . SER A 1 279 ? -28.644 1.533 20.403 1.00 97.44 279 SER A O 1
ATOM 2273 N N . ASP A 1 280 ? -30.006 3.182 19.707 1.00 96.12 280 ASP A N 1
ATOM 2274 C CA . ASP A 1 280 ? -29.502 4.169 20.674 1.00 96.12 280 ASP A CA 1
ATOM 2275 C C . ASP A 1 280 ? -29.613 3.647 22.114 1.00 96.12 280 ASP A C 1
ATOM 2277 O O . ASP A 1 280 ? -28.683 3.752 22.911 1.00 96.12 280 ASP A O 1
ATOM 2281 N N . ARG A 1 281 ? -30.724 2.968 22.425 1.00 96.62 281 ARG A N 1
ATOM 2282 C CA . ARG A 1 281 ? -30.968 2.365 23.740 1.00 96.62 281 ARG A CA 1
ATOM 2283 C C . ARG A 1 281 ? -29.939 1.289 24.090 1.00 96.62 281 ARG A C 1
ATOM 2285 O O . ARG A 1 281 ? -29.503 1.207 25.241 1.00 96.62 281 ARG A O 1
ATOM 2292 N N . GLN A 1 282 ? -29.583 0.432 23.133 1.00 97.38 282 GLN A N 1
ATOM 2293 C CA . GLN A 1 282 ? -28.586 -0.613 23.354 1.00 97.38 282 GLN A CA 1
ATOM 2294 C C . GLN A 1 282 ? -27.185 -0.012 23.481 1.00 97.38 282 GLN A C 1
ATOM 2296 O O . GLN A 1 282 ? -26.426 -0.437 24.352 1.00 97.38 282 GLN A O 1
ATOM 2301 N N . ARG A 1 283 ? -26.870 1.023 22.696 1.00 96.69 283 ARG A N 1
ATOM 2302 C CA . ARG A 1 283 ? -25.614 1.772 22.811 1.00 96.69 283 ARG A CA 1
ATOM 2303 C C . ARG A 1 283 ? -25.453 2.398 24.201 1.00 96.69 283 ARG A C 1
ATOM 2305 O O . ARG A 1 283 ? -24.459 2.135 24.869 1.00 96.69 283 ARG A O 1
ATOM 2312 N N . GLU A 1 284 ? -26.474 3.095 24.701 1.00 96.31 284 GLU A N 1
ATOM 2313 C CA . GLU A 1 284 ? -26.478 3.671 26.057 1.00 96.31 284 GLU A CA 1
ATOM 2314 C C . GLU A 1 284 ? -26.341 2.615 27.165 1.00 96.31 284 GLU A C 1
ATOM 2316 O O . GLU A 1 284 ? -25.773 2.865 28.233 1.00 96.31 284 GLU A O 1
ATOM 2321 N N . ARG A 1 285 ? -26.909 1.420 26.961 1.00 96.69 285 ARG A N 1
ATOM 2322 C CA . ARG A 1 285 ? -26.732 0.303 27.892 1.00 96.69 285 ARG A CA 1
ATOM 2323 C C . ARG A 1 285 ? -25.267 -0.134 27.935 1.00 96.69 285 ARG A C 1
ATOM 2325 O O . ARG A 1 285 ? -24.715 -0.232 29.030 1.00 96.69 285 ARG A O 1
ATOM 2332 N N . MET A 1 286 ? -24.652 -0.346 26.776 1.00 96.88 286 MET A N 1
ATOM 2333 C CA . MET A 1 286 ? -23.252 -0.760 26.680 1.00 96.88 286 MET A CA 1
ATOM 2334 C C . MET A 1 286 ? -22.297 0.312 27.220 1.00 96.88 286 MET A C 1
ATOM 2336 O O . MET A 1 286 ? -21.364 -0.022 27.945 1.00 96.88 286 MET A O 1
ATOM 2340 N N . ASP A 1 287 ? -22.573 1.598 26.989 1.00 94.88 287 ASP A N 1
ATOM 2341 C CA . ASP A 1 287 ? -21.794 2.703 27.563 1.00 94.88 287 ASP A CA 1
ATOM 2342 C C . ASP A 1 287 ? -21.826 2.711 29.098 1.00 94.88 287 ASP A C 1
ATOM 2344 O O . ASP A 1 287 ? -20.802 2.949 29.751 1.00 94.88 287 ASP A O 1
ATOM 2348 N N . ARG A 1 288 ? -22.984 2.407 29.700 1.00 95.19 288 ARG A N 1
ATOM 2349 C CA . ARG A 1 288 ? -23.114 2.270 31.160 1.00 95.19 288 ARG A CA 1
ATOM 2350 C C . ARG A 1 288 ? -22.339 1.069 31.689 1.00 95.19 288 ARG A C 1
ATOM 2352 O O . ARG A 1 288 ? -21.619 1.219 32.673 1.00 95.19 288 ARG A O 1
ATOM 2359 N N . GLU A 1 289 ? -22.446 -0.087 31.038 1.00 92.75 289 GLU A N 1
ATOM 2360 C CA . GLU A 1 289 ? -21.709 -1.304 31.413 1.00 92.75 289 GLU A CA 1
ATOM 2361 C C . GLU A 1 289 ? -20.187 -1.087 31.282 1.00 92.75 289 GLU A C 1
ATOM 2363 O O . GLU A 1 289 ? -19.421 -1.387 32.202 1.00 92.75 289 GLU A O 1
ATOM 2368 N N . ARG A 1 290 ? -19.732 -0.441 30.202 1.00 90.31 290 ARG A N 1
ATOM 2369 C CA . ARG A 1 290 ? -18.324 -0.069 30.007 1.00 90.31 290 ARG A CA 1
ATOM 2370 C C . ARG A 1 290 ? -17.847 0.912 31.076 1.00 90.31 290 ARG A C 1
ATOM 2372 O O . ARG A 1 290 ? -16.786 0.710 31.661 1.00 90.31 290 ARG A O 1
ATOM 2379 N N . SER A 1 291 ? -18.649 1.924 31.400 1.00 88.19 291 SER A N 1
ATOM 2380 C CA . SER A 1 291 ? -18.327 2.884 32.462 1.00 88.19 291 SER A CA 1
ATOM 2381 C C . SER A 1 291 ? -18.224 2.214 33.835 1.00 88.19 291 SER A C 1
ATOM 2383 O O . 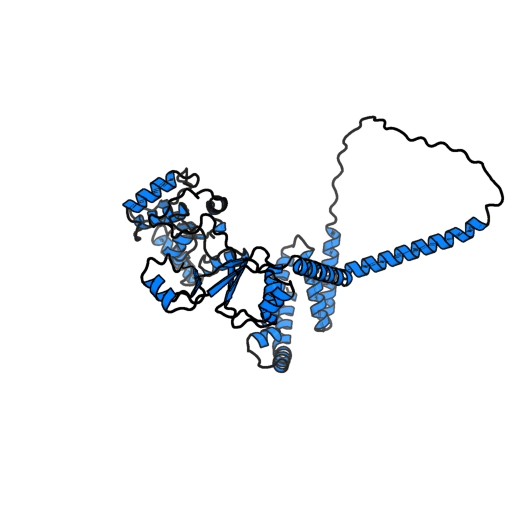SER A 1 291 ? -17.329 2.549 34.609 1.00 88.19 291 SER A O 1
ATOM 2385 N N . GLN A 1 292 ? -19.090 1.237 34.127 1.00 88.38 292 GLN A N 1
ATOM 2386 C CA . GLN A 1 292 ? -19.027 0.447 35.360 1.00 88.38 292 GLN A CA 1
ATOM 2387 C C . GLN A 1 292 ? -17.758 -0.403 35.423 1.00 88.38 292 GLN A C 1
ATOM 2389 O O . GLN A 1 292 ? -17.059 -0.359 36.427 1.00 88.38 292 GLN A O 1
ATOM 2394 N N . THR A 1 293 ? -17.389 -1.103 34.346 1.00 86.50 293 THR A N 1
ATOM 2395 C CA . THR A 1 293 ? -16.154 -1.912 34.343 1.00 86.50 293 THR A CA 1
ATOM 2396 C C . THR A 1 293 ? -14.891 -1.065 34.512 1.00 86.50 293 THR A C 1
ATOM 2398 O O . THR A 1 293 ? -13.949 -1.493 35.180 1.00 86.50 293 THR A O 1
ATOM 2401 N N . VAL A 1 294 ? -14.863 0.153 33.960 1.00 82.50 294 VAL A N 1
ATOM 2402 C CA . VAL A 1 294 ? -13.771 1.113 34.187 1.00 82.50 294 VAL A CA 1
ATOM 2403 C C . VAL A 1 294 ? -13.746 1.571 35.645 1.00 82.50 294 VAL A C 1
ATOM 2405 O O . VAL A 1 294 ? -12.672 1.595 36.244 1.00 82.50 294 VAL A O 1
ATOM 2408 N N . TRP A 1 295 ? -14.904 1.873 36.237 1.00 79.88 295 TRP A N 1
ATOM 2409 C CA . TRP A 1 295 ? -15.018 2.218 37.657 1.00 79.88 295 TRP A CA 1
ATOM 2410 C C . TRP A 1 295 ? -14.579 1.080 38.581 1.00 79.88 295 TRP A C 1
ATOM 2412 O O . TRP A 1 295 ? -13.807 1.317 39.508 1.00 79.88 295 TRP A O 1
ATOM 2422 N N . ASP A 1 296 ? -14.988 -0.154 38.302 1.00 84.69 296 ASP A N 1
ATOM 2423 C CA . ASP A 1 296 ? -14.595 -1.335 39.071 1.00 84.69 296 ASP A CA 1
ATOM 2424 C C . ASP A 1 296 ? -13.088 -1.592 38.966 1.00 84.69 296 ASP A C 1
ATOM 2426 O O . ASP A 1 296 ? -12.428 -1.889 39.964 1.00 84.69 296 ASP A O 1
ATOM 2430 N N . ARG A 1 297 ? -12.506 -1.432 37.768 1.00 79.31 297 ARG A N 1
ATOM 2431 C CA . ARG A 1 297 ? -11.049 -1.505 37.578 1.00 79.31 297 ARG A CA 1
ATOM 2432 C C . ARG A 1 297 ? -10.331 -0.378 38.315 1.00 79.31 297 ARG A C 1
ATOM 2434 O O . ARG A 1 297 ? -9.305 -0.638 38.938 1.00 79.31 297 ARG A O 1
ATOM 2441 N N . ALA A 1 298 ? -10.869 0.841 38.293 1.00 77.88 298 ALA A N 1
ATOM 2442 C CA . ALA A 1 298 ? -10.311 1.976 39.021 1.00 77.88 298 ALA A CA 1
ATOM 2443 C C . ALA A 1 298 ? -10.347 1.740 40.538 1.00 77.88 298 ALA A C 1
ATOM 2445 O O . ALA A 1 298 ? -9.332 1.937 41.198 1.00 77.88 298 ALA A O 1
ATOM 2446 N N . GLN A 1 299 ? -11.456 1.230 41.083 1.00 80.25 299 GLN A N 1
ATOM 2447 C CA . GLN A 1 299 ? -11.578 0.891 42.506 1.00 80.25 299 GLN A CA 1
ATOM 2448 C C . GLN A 1 299 ? -10.648 -0.246 42.936 1.00 80.25 299 GLN A C 1
ATOM 2450 O O . GLN A 1 299 ? -10.186 -0.253 44.074 1.00 80.25 299 GLN A O 1
ATOM 2455 N N . ARG A 1 300 ? -10.343 -1.189 42.038 1.00 78.06 300 ARG A N 1
ATOM 2456 C CA . ARG A 1 300 ? -9.374 -2.266 42.294 1.00 78.06 300 ARG A CA 1
ATOM 2457 C C . ARG A 1 300 ? -7.922 -1.847 42.063 1.00 78.06 300 ARG A C 1
ATOM 2459 O O . ARG A 1 300 ? -7.021 -2.597 42.431 1.00 78.06 300 ARG A O 1
ATOM 2466 N N . HIS A 1 301 ? -7.666 -0.676 41.475 1.00 83.25 301 HIS A N 1
ATOM 2467 C CA . HIS A 1 301 ? -6.305 -0.217 41.228 1.00 83.25 301 HIS A CA 1
ATOM 2468 C C . HIS A 1 301 ? -5.625 0.164 42.558 1.00 83.25 301 HIS A C 1
ATOM 2470 O O . HIS A 1 301 ? -6.163 0.987 43.306 1.00 83.25 301 HIS A O 1
ATOM 2476 N N . PRO A 1 302 ? -4.420 -0.355 42.859 1.00 87.50 302 PRO A N 1
ATOM 2477 C CA . PRO A 1 302 ? -3.790 -0.203 44.174 1.00 87.50 302 PRO A CA 1
ATOM 2478 C C . PRO A 1 302 ? -3.579 1.263 44.570 1.00 87.50 302 PRO A C 1
ATOM 2480 O O . PRO A 1 302 ? -3.775 1.632 45.724 1.00 87.50 302 PRO A O 1
ATOM 2483 N N . VAL A 1 303 ? -3.264 2.131 43.605 1.00 88.81 303 VAL A N 1
ATOM 2484 C CA . VAL A 1 303 ? -3.114 3.578 43.844 1.00 88.81 303 VAL A CA 1
ATOM 2485 C C . VAL A 1 303 ? -4.422 4.218 44.317 1.00 88.81 303 VAL A C 1
ATOM 2487 O O . VAL A 1 303 ? -4.405 5.027 45.239 1.00 88.81 303 VAL A O 1
ATOM 2490 N N . TYR A 1 304 ? -5.559 3.849 43.722 1.00 86.00 304 TYR A N 1
ATOM 2491 C CA . TYR A 1 304 ? -6.855 4.406 44.105 1.00 86.00 304 TYR A CA 1
ATOM 2492 C C . TYR A 1 304 ? -7.273 3.920 45.496 1.00 86.00 304 TYR A C 1
ATOM 2494 O O . TYR A 1 304 ? -7.732 4.716 46.310 1.00 86.00 304 TYR A O 1
ATOM 2502 N N . VAL A 1 305 ? -7.027 2.641 45.809 1.00 89.75 305 VAL A N 1
ATOM 2503 C CA . VAL A 1 305 ? -7.243 2.081 47.153 1.00 89.75 305 VAL A CA 1
ATOM 2504 C C . VAL A 1 305 ? -6.410 2.832 48.197 1.00 89.75 305 VAL A C 1
ATOM 2506 O O . VAL A 1 305 ? -6.942 3.234 49.230 1.00 89.75 305 VAL A O 1
ATOM 2509 N N . ILE A 1 306 ? -5.129 3.096 47.914 1.00 91.38 306 ILE A N 1
ATOM 2510 C CA . ILE A 1 306 ? -4.256 3.878 48.804 1.00 91.38 306 ILE A CA 1
ATOM 2511 C C . ILE A 1 306 ? -4.797 5.302 48.986 1.00 91.38 306 ILE A C 1
ATOM 2513 O O . ILE A 1 306 ? -4.881 5.776 50.117 1.00 91.38 306 ILE A O 1
ATOM 2517 N N . LEU A 1 307 ? -5.207 5.978 47.908 1.00 90.94 307 LEU A N 1
ATOM 2518 C CA . LEU A 1 307 ? -5.781 7.325 47.988 1.00 90.94 307 LEU A CA 1
ATOM 2519 C C . LEU A 1 307 ? -7.076 7.358 48.813 1.00 90.94 307 LEU A C 1
ATOM 2521 O O . LEU A 1 307 ? -7.244 8.258 49.633 1.00 90.94 307 LEU A O 1
ATOM 2525 N N . MET A 1 308 ? -7.953 6.363 48.658 1.00 92.12 308 MET A N 1
ATOM 2526 C CA . MET A 1 308 ? -9.178 6.233 49.454 1.00 92.12 308 MET A CA 1
ATOM 2527 C C . MET A 1 308 ? -8.876 6.005 50.941 1.00 92.12 308 MET A C 1
ATOM 2529 O O . MET A 1 308 ? -9.515 6.619 51.796 1.00 92.12 308 MET A O 1
ATOM 2533 N N . ILE A 1 309 ? -7.870 5.184 51.265 1.00 93.00 309 ILE A N 1
ATOM 2534 C CA . ILE A 1 309 ? -7.412 4.979 52.648 1.00 93.00 309 ILE A CA 1
ATOM 2535 C C . ILE A 1 309 ? -6.854 6.284 53.232 1.00 93.00 309 ILE A C 1
ATOM 2537 O O . ILE A 1 309 ? -7.218 6.665 54.344 1.00 93.00 309 ILE A O 1
ATOM 2541 N N . LEU A 1 310 ? -6.012 7.004 52.485 1.00 93.69 310 LEU A N 1
ATOM 2542 C CA . LEU A 1 310 ? -5.446 8.282 52.929 1.00 93.69 310 LEU A CA 1
ATOM 2543 C C . LEU A 1 310 ? -6.530 9.349 53.143 1.00 93.69 310 LEU A C 1
ATOM 2545 O O . LEU A 1 310 ? -6.487 10.066 54.143 1.00 93.69 310 LEU A O 1
ATOM 2549 N N . ALA A 1 311 ? -7.523 9.424 52.254 1.00 93.88 311 ALA A N 1
ATOM 2550 C CA . ALA A 1 311 ? -8.666 10.321 52.403 1.00 93.88 311 ALA A CA 1
ATOM 2551 C C . ALA A 1 311 ? -9.485 9.990 53.661 1.00 93.88 311 ALA A C 1
ATOM 2553 O O . ALA A 1 311 ? -9.806 10.890 54.437 1.00 93.88 311 ALA A O 1
ATOM 2554 N N . ALA A 1 312 ? -9.749 8.705 53.920 1.00 95.00 312 ALA A N 1
ATOM 2555 C CA . ALA A 1 312 ? -10.439 8.265 55.130 1.00 95.00 312 ALA A CA 1
ATOM 2556 C C . ALA A 1 312 ? -9.658 8.624 56.410 1.00 95.00 312 ALA A C 1
ATOM 2558 O O . ALA A 1 312 ? -10.248 9.115 57.374 1.00 95.00 312 ALA A O 1
ATOM 2559 N N . ILE A 1 313 ? -8.330 8.452 56.409 1.00 95.12 313 ILE A N 1
ATOM 2560 C CA . ILE A 1 313 ? -7.460 8.860 57.525 1.00 95.12 313 ILE A CA 1
ATOM 2561 C C . ILE A 1 313 ? -7.544 10.377 57.749 1.00 95.12 313 ILE A C 1
ATOM 2563 O O . ILE A 1 313 ? -7.724 10.818 58.885 1.00 95.12 313 ILE A O 1
ATOM 2567 N N . ALA A 1 314 ? -7.470 11.183 56.688 1.00 93.25 314 ALA A N 1
ATOM 2568 C CA . ALA A 1 314 ? -7.570 12.639 56.789 1.00 93.25 314 ALA A CA 1
ATOM 2569 C C . ALA A 1 314 ? -8.932 13.097 57.347 1.00 93.25 314 ALA A C 1
ATOM 2571 O O . ALA A 1 314 ? -8.978 13.966 58.221 1.00 93.25 314 ALA A O 1
ATOM 2572 N N . SER A 1 315 ? -10.039 12.482 56.912 1.00 94.19 315 SER A N 1
ATOM 2573 C CA . SER A 1 315 ? -11.377 12.766 57.449 1.00 94.19 315 SER A CA 1
ATOM 2574 C C . SER A 1 315 ? -11.509 12.400 58.929 1.00 94.19 315 SER A C 1
ATOM 2576 O O . SER A 1 315 ? -12.091 13.169 59.693 1.00 94.19 315 SER A O 1
ATOM 2578 N N . LEU A 1 316 ? -10.933 11.272 59.360 1.00 94.56 316 LEU A N 1
ATOM 2579 C CA . LEU A 1 316 ? -10.908 10.884 60.775 1.00 94.56 316 LEU A CA 1
ATOM 2580 C C . LEU A 1 316 ? -10.112 11.883 61.624 1.00 94.56 316 LEU A C 1
ATOM 2582 O O . LEU A 1 316 ? -10.565 12.263 62.702 1.00 94.56 316 LEU A O 1
ATOM 2586 N N . ILE A 1 317 ? -8.969 12.366 61.126 1.00 93.12 317 ILE A N 1
ATOM 2587 C CA . ILE A 1 317 ? -8.175 13.403 61.805 1.00 93.12 317 ILE A CA 1
ATOM 2588 C C . ILE A 1 317 ? -8.984 14.703 61.945 1.00 93.12 317 ILE A C 1
ATOM 2590 O O . ILE A 1 317 ? -9.015 15.289 63.029 1.00 93.12 317 ILE A O 1
ATOM 2594 N N . GLY A 1 318 ? -9.679 15.130 60.885 1.00 92.69 318 GLY A N 1
ATOM 2595 C CA . GLY A 1 318 ? -10.541 16.317 60.914 1.00 92.69 318 GLY A CA 1
ATOM 2596 C C . GLY A 1 318 ? -11.699 16.204 61.913 1.00 92.69 318 GLY A C 1
ATOM 2597 O O . GLY A 1 318 ? -11.957 17.141 62.669 1.00 92.69 318 GLY A O 1
ATOM 2598 N N . LEU A 1 319 ? -12.354 15.040 61.980 1.00 90.56 319 LEU A N 1
ATOM 2599 C CA . LEU A 1 319 ? -13.403 14.751 62.967 1.00 90.56 319 LEU A CA 1
ATOM 2600 C C . LEU A 1 319 ? -12.873 14.821 64.403 1.00 90.56 319 LEU A C 1
ATOM 2602 O O . LEU A 1 319 ? -13.483 15.469 65.250 1.00 90.56 319 LEU A O 1
ATOM 2606 N N . VAL A 1 320 ? -11.716 14.216 64.683 1.00 89.56 320 VAL A N 1
ATOM 2607 C CA . VAL A 1 320 ? -11.094 14.273 66.018 1.00 89.56 320 VAL A CA 1
ATOM 2608 C C . VAL A 1 320 ? -10.756 15.713 66.417 1.00 89.56 320 VAL A C 1
ATOM 2610 O O . VAL A 1 320 ? -10.950 16.087 67.574 1.00 89.56 320 VAL A O 1
ATOM 2613 N N . ALA A 1 321 ? -10.288 16.539 65.478 1.00 84.62 321 ALA A N 1
ATOM 2614 C CA . ALA A 1 321 ? -10.016 17.952 65.735 1.00 84.62 321 ALA A CA 1
ATOM 2615 C C . ALA A 1 321 ? -11.295 18.742 66.074 1.00 84.62 321 ALA A C 1
ATOM 2617 O O . ALA A 1 321 ? -11.284 19.540 67.012 1.00 84.62 321 ALA A O 1
ATOM 2618 N N . LEU A 1 322 ? -12.406 18.478 65.375 1.00 84.25 322 LEU A N 1
ATOM 2619 C CA . LEU A 1 322 ? -13.711 19.080 65.675 1.00 84.25 322 LEU A CA 1
ATOM 2620 C C . LEU A 1 322 ? -14.218 18.703 67.074 1.00 84.25 322 LEU A C 1
ATOM 2622 O O . LEU A 1 322 ? -14.653 19.584 67.811 1.00 84.25 322 LEU A O 1
ATOM 2626 N N . PHE A 1 323 ? -14.107 17.433 67.472 1.00 77.94 323 PHE A N 1
ATOM 2627 C CA . PHE A 1 323 ? -14.527 16.991 68.808 1.00 77.94 323 PHE A CA 1
ATOM 2628 C C . PHE A 1 323 ? -13.633 17.533 69.934 1.00 77.94 323 PHE A C 1
ATOM 2630 O O . PHE A 1 323 ? -14.130 17.844 71.014 1.00 77.94 323 PHE A O 1
ATOM 2637 N N . ARG A 1 324 ? -12.330 17.718 69.689 1.00 76.75 324 ARG A N 1
ATOM 2638 C CA . ARG A 1 324 ? -11.431 18.359 70.666 1.00 76.75 324 ARG A CA 1
ATOM 2639 C C . ARG A 1 324 ? -11.683 19.863 70.807 1.00 76.75 324 ARG A C 1
ATOM 2641 O O . ARG A 1 324 ? -11.542 20.397 71.899 1.00 76.75 324 ARG A O 1
ATOM 2648 N N . GLY A 1 325 ? -12.110 20.541 69.741 1.00 62.53 325 GLY A N 1
ATOM 2649 C CA . GLY A 1 325 ? -12.418 21.978 69.766 1.00 62.53 325 GLY A CA 1
ATOM 2650 C C . GLY A 1 325 ? -13.674 22.365 70.561 1.00 62.53 325 GLY A C 1
ATOM 2651 O O . GLY A 1 325 ? -13.881 23.547 70.839 1.00 62.53 325 GLY A O 1
ATOM 2652 N N . THR A 1 326 ? -14.516 21.398 70.942 1.00 55.72 326 THR A N 1
ATOM 2653 C CA . THR A 1 326 ? -15.749 21.655 71.706 1.00 55.72 326 THR A CA 1
ATOM 2654 C C . THR A 1 326 ? -15.597 21.538 73.224 1.00 55.72 326 THR A C 1
ATOM 2656 O O . THR A 1 326 ? -16.474 22.016 73.940 1.00 55.72 326 THR A O 1
ATOM 2659 N N . GLU A 1 327 ? -14.502 20.970 73.743 1.00 55.69 327 GLU A N 1
ATOM 2660 C CA . GLU A 1 327 ? -14.292 20.870 75.199 1.00 55.69 327 GLU A CA 1
ATOM 2661 C C . GLU A 1 327 ? -13.772 22.173 75.830 1.00 55.69 327 GLU A C 1
ATOM 2663 O O . GLU A 1 327 ? -14.161 22.497 76.953 1.00 55.69 327 GLU A O 1
ATOM 2668 N N . ASP A 1 328 ? -13.006 22.988 75.099 1.00 55.81 328 ASP A N 1
ATOM 2669 C CA . ASP A 1 328 ? -12.426 24.221 75.658 1.00 55.81 328 ASP A CA 1
ATOM 2670 C C . ASP A 1 328 ? -13.320 25.466 75.505 1.00 55.81 328 ASP A C 1
ATOM 2672 O O . ASP A 1 328 ? -13.201 26.421 76.275 1.00 55.81 328 ASP A O 1
ATOM 2676 N N . ASN A 1 329 ? -14.290 25.453 74.584 1.00 52.06 329 ASN A N 1
ATOM 2677 C CA . ASN A 1 329 ? -15.198 26.590 74.371 1.00 52.06 329 ASN A CA 1
ATOM 2678 C C . ASN A 1 329 ? -16.427 26.607 75.295 1.00 52.06 329 ASN A C 1
ATOM 2680 O O . ASN A 1 329 ? -17.157 27.596 75.321 1.00 52.06 329 ASN A O 1
ATOM 2684 N N . ASN A 1 330 ? -16.639 25.573 76.118 1.00 51.31 330 ASN A N 1
ATOM 2685 C CA . ASN A 1 330 ? -17.754 25.540 77.073 1.00 51.31 330 ASN A CA 1
ATOM 2686 C C . ASN A 1 330 ? -17.449 26.243 78.415 1.00 51.31 330 ASN A C 1
ATOM 2688 O O . ASN A 1 330 ? -18.261 26.199 79.338 1.00 51.31 330 ASN A O 1
ATOM 2692 N N . LYS A 1 331 ? -16.290 26.910 78.543 1.00 53.78 331 LYS A N 1
ATOM 2693 C CA . LYS A 1 331 ? -15.914 27.694 79.738 1.00 53.78 331 LYS A CA 1
ATOM 2694 C C . LYS A 1 331 ? -15.876 29.210 79.539 1.00 53.78 331 LYS A C 1
ATOM 2696 O O . LYS A 1 331 ? -15.679 29.924 80.518 1.00 53.78 331 LYS A O 1
ATOM 2701 N N . ILE A 1 332 ? -16.095 29.723 78.328 1.00 54.53 332 ILE A N 1
ATOM 2702 C CA . ILE A 1 332 ? -16.040 31.168 78.057 1.00 54.53 332 ILE A CA 1
ATOM 2703 C C . ILE A 1 332 ? -17.194 31.561 77.130 1.00 54.53 332 ILE A C 1
ATOM 2705 O O . ILE A 1 332 ? -16.988 31.859 75.963 1.00 54.53 332 ILE A O 1
ATOM 2709 N N . ASN A 1 333 ? -18.431 31.512 77.634 1.00 45.19 333 ASN A N 1
ATOM 2710 C CA . ASN A 1 333 ? -19.529 32.355 77.140 1.00 45.19 333 ASN A CA 1
ATOM 2711 C C . ASN A 1 333 ? -20.729 32.321 78.100 1.00 45.19 333 ASN A C 1
ATOM 2713 O O . ASN A 1 333 ? -21.821 31.855 77.790 1.00 45.19 333 ASN A O 1
ATOM 2717 N N . SER A 1 334 ? -20.522 32.880 79.292 1.00 53.25 334 SER A N 1
ATOM 2718 C CA . SER A 1 334 ? -21.566 33.648 79.968 1.00 53.25 334 SER A CA 1
ATOM 2719 C C . SER A 1 334 ? -21.170 35.114 79.844 1.00 53.25 334 SER A C 1
ATOM 2721 O O . SER A 1 334 ? -20.076 35.461 80.277 1.00 53.25 334 SER A O 1
ATOM 2723 N N . GLN A 1 335 ? -22.070 35.946 79.317 1.00 51.91 335 GLN A N 1
ATOM 2724 C CA . GLN A 1 335 ? -21.898 37.379 79.035 1.00 51.91 335 GLN A CA 1
ATOM 2725 C C . GLN A 1 335 ? -21.158 37.648 77.719 1.00 51.91 335 GLN A C 1
ATOM 2727 O O . GLN A 1 335 ? -19.938 37.644 77.648 1.00 51.91 335 GLN A O 1
ATOM 2732 N N . THR A 1 336 ? -21.881 37.980 76.651 1.00 47.03 336 THR A N 1
ATOM 2733 C CA . THR A 1 336 ? -22.269 39.362 76.321 1.00 47.03 336 THR A CA 1
ATOM 2734 C C . THR A 1 336 ? -23.139 39.315 75.061 1.00 47.03 336 THR A C 1
ATOM 2736 O O . THR A 1 336 ? -22.737 38.753 74.047 1.00 47.03 336 THR A O 1
ATOM 2739 N N . ALA A 1 337 ? -24.341 39.885 75.119 1.00 50.91 337 ALA A N 1
ATOM 2740 C CA . ALA A 1 337 ? -25.120 40.194 73.923 1.00 50.91 337 ALA A CA 1
ATOM 2741 C C . ALA A 1 337 ? -24.490 41.395 73.203 1.00 50.91 337 ALA A C 1
ATOM 2743 O O . ALA A 1 337 ? -24.128 42.368 73.867 1.00 50.91 337 ALA A O 1
ATOM 2744 N N . PRO A 1 338 ? -24.444 41.395 71.865 1.00 50.25 338 PRO A N 1
ATOM 2745 C CA . PRO A 1 338 ? -24.685 42.651 71.176 1.00 50.25 338 PRO A CA 1
ATOM 2746 C C . PRO A 1 338 ? -25.669 42.521 70.017 1.00 50.25 338 PRO A C 1
ATOM 2748 O O . PRO A 1 338 ? -26.000 41.450 69.514 1.00 50.25 338 PRO A O 1
ATOM 2751 N N . GLN A 1 339 ? -26.180 43.695 69.689 1.00 44.69 339 GLN A N 1
ATOM 2752 C CA . GLN A 1 339 ? -27.347 43.974 68.888 1.00 44.69 339 GLN A CA 1
ATOM 2753 C C . GLN A 1 339 ? -27.172 43.675 67.399 1.00 44.69 339 GLN A C 1
ATOM 2755 O O . GLN A 1 339 ? -26.078 43.746 66.841 1.00 44.69 339 GLN A O 1
ATOM 2760 N N . LEU A 1 340 ? -28.326 43.446 66.769 1.00 45.47 340 LEU A N 1
ATOM 2761 C CA . LEU A 1 340 ? -28.567 43.645 65.347 1.00 45.47 340 LEU A CA 1
ATOM 2762 C C . LEU A 1 340 ? -27.976 44.978 64.866 1.00 45.47 340 LEU A C 1
ATOM 2764 O O . LEU A 1 340 ? -28.366 46.033 65.358 1.00 45.47 340 LEU A O 1
ATOM 2768 N N . HIS A 1 341 ? -27.152 44.928 63.821 1.00 38.59 341 HIS A N 1
ATOM 2769 C CA . HIS A 1 341 ? -27.187 45.962 62.796 1.00 38.59 341 HIS A CA 1
ATOM 2770 C C . HIS A 1 341 ? -26.855 45.384 61.416 1.00 38.59 341 HIS A C 1
ATOM 2772 O O . HIS A 1 341 ? -25.753 44.932 61.120 1.00 38.59 341 HIS A O 1
ATOM 2778 N N . GLU A 1 342 ? -27.895 45.408 60.598 1.00 51.09 342 GLU A N 1
ATOM 2779 C CA . GLU A 1 342 ? -27.942 45.358 59.145 1.00 51.09 342 GLU A CA 1
ATOM 2780 C C . GLU A 1 342 ? -27.024 46.425 58.523 1.00 51.09 342 GLU A C 1
ATOM 2782 O O . GLU A 1 342 ? -27.151 47.581 58.907 1.00 51.09 342 GLU A O 1
ATOM 2787 N N . VAL A 1 343 ? -26.150 46.059 57.571 1.00 39.75 343 VAL A N 1
ATOM 2788 C CA . VAL A 1 343 ? -25.823 46.835 56.349 1.00 39.75 343 VAL A CA 1
ATOM 2789 C C . VAL A 1 343 ? -25.136 45.897 55.345 1.00 39.75 343 VAL A C 1
ATOM 2791 O O . VAL A 1 343 ? -23.975 45.523 55.499 1.00 39.75 343 VAL A O 1
ATOM 2794 N N . ALA A 1 344 ? -25.841 45.573 54.262 1.00 48.72 344 ALA A N 1
ATOM 2795 C CA . ALA A 1 344 ? -25.257 45.031 53.042 1.00 48.72 344 ALA A CA 1
ATOM 2796 C C . ALA A 1 344 ? -24.615 46.167 52.231 1.00 48.72 344 ALA A C 1
ATOM 2798 O O . ALA A 1 344 ? -25.330 47.064 51.787 1.00 48.72 344 ALA A O 1
ATOM 2799 N N . LYS A 1 345 ? -23.296 46.128 51.996 1.00 39.81 345 LYS A N 1
ATOM 2800 C CA . LYS A 1 345 ? -22.640 46.911 50.932 1.00 39.81 345 LYS A CA 1
ATOM 2801 C C . LYS A 1 345 ? -21.468 46.147 50.308 1.00 39.81 345 LYS A C 1
ATOM 2803 O O . LYS A 1 345 ? -20.429 45.936 50.920 1.00 39.81 345 LYS A O 1
ATOM 2808 N N . THR A 1 346 ? -21.677 45.777 49.050 1.00 45.94 346 THR A N 1
ATOM 2809 C CA . THR A 1 346 ? -20.687 45.409 48.026 1.00 45.94 346 THR A CA 1
ATOM 2810 C C . THR A 1 346 ? -19.596 46.472 47.828 1.00 45.94 346 THR A C 1
ATOM 2812 O O . THR A 1 346 ? -19.915 47.662 47.867 1.00 45.94 346 THR A O 1
ATOM 2815 N N . PRO A 1 347 ? -18.377 46.076 47.420 1.00 47.59 347 PRO A N 1
ATOM 2816 C CA . PRO A 1 347 ? -17.511 46.903 46.571 1.00 47.59 347 PRO A CA 1
ATOM 2817 C C . PRO A 1 347 ? -17.215 46.151 45.256 1.00 47.59 347 PRO A C 1
ATOM 2819 O O . PRO A 1 347 ? -16.815 44.993 45.266 1.00 47.59 347 PRO A O 1
ATOM 2822 N N . VAL A 1 348 ? -17.595 46.645 44.075 1.00 36.16 348 VAL A N 1
ATOM 2823 C CA . VAL A 1 348 ? -17.001 47.748 43.290 1.00 36.16 348 VAL A CA 1
ATOM 2824 C C . VAL A 1 348 ? -15.479 47.657 43.164 1.00 36.16 348 VAL A C 1
ATOM 2826 O O . VAL A 1 348 ? -14.725 47.949 44.088 1.00 36.16 348 VAL A O 1
ATOM 2829 N N . MET A 1 349 ? -15.085 47.289 41.943 1.00 41.25 349 MET A N 1
ATOM 2830 C CA . MET A 1 349 ? -13.747 47.319 41.365 1.00 41.25 349 MET A CA 1
ATOM 2831 C C . MET A 1 349 ? -13.039 48.664 41.558 1.00 41.25 349 MET A C 1
ATOM 2833 O O . MET A 1 349 ? -13.632 49.718 41.320 1.00 41.25 349 MET A O 1
ATOM 2837 N N . ARG A 1 350 ? -11.722 48.620 41.790 1.00 33.28 350 ARG A N 1
ATOM 2838 C CA . ARG A 1 350 ? -10.804 49.610 41.217 1.00 33.28 350 ARG A CA 1
ATOM 2839 C C . ARG A 1 350 ? -9.421 49.028 40.946 1.00 33.28 350 ARG A C 1
ATOM 2841 O O . ARG A 1 350 ? -8.813 48.390 41.796 1.00 33.28 350 ARG A O 1
ATOM 2848 N N . ASN A 1 351 ? -8.989 49.315 39.724 1.00 40.12 351 ASN A N 1
ATOM 2849 C CA . ASN A 1 351 ? -7.655 49.171 39.161 1.00 40.12 351 ASN A CA 1
ATOM 2850 C C . ASN A 1 351 ? -6.589 49.930 39.959 1.00 40.12 351 ASN A C 1
ATOM 2852 O O . ASN A 1 351 ? -6.914 50.956 40.550 1.00 40.12 351 ASN A O 1
ATOM 2856 N N . LEU A 1 352 ? -5.339 49.464 39.845 1.00 32.75 352 LEU A N 1
ATOM 2857 C CA . LEU A 1 352 ? -4.070 50.196 39.627 1.00 32.75 352 LEU A CA 1
ATOM 2858 C C . LEU A 1 352 ? -2.967 49.110 39.549 1.00 32.75 352 LEU A C 1
ATOM 2860 O O . LEU A 1 352 ? -2.805 48.327 40.474 1.00 32.75 352 LEU A O 1
ATOM 2864 N N . SER A 1 353 ? -2.470 48.776 38.356 1.00 31.62 353 SER A N 1
ATOM 2865 C CA . SER A 1 353 ? -1.270 49.324 37.694 1.00 31.62 353 SER A CA 1
ATOM 2866 C C . SER A 1 353 ? 0.081 48.866 38.274 1.00 31.62 353 SER A C 1
ATOM 2868 O O . SER A 1 353 ? 0.421 49.178 39.408 1.00 31.62 353 SER A O 1
ATOM 2870 N N . SER A 1 354 ? 0.868 48.251 37.379 1.00 32.50 354 SER A N 1
ATOM 2871 C CA . SER A 1 354 ? 2.338 48.264 37.264 1.00 32.50 354 SER A CA 1
ATOM 2872 C C . SER A 1 354 ? 3.207 47.725 38.411 1.00 32.50 354 SER A C 1
ATOM 2874 O O . SER A 1 354 ? 3.404 48.400 39.416 1.00 32.50 354 SER A O 1
ATOM 2876 N N . SER A 1 355 ? 3.919 46.617 38.165 1.00 30.42 355 SER A N 1
ATOM 2877 C CA . SER A 1 355 ? 5.398 46.615 38.176 1.00 30.42 355 SER A CA 1
ATOM 2878 C C . SER A 1 355 ? 6.021 45.276 37.740 1.00 30.42 355 SER A C 1
ATOM 2880 O O . SER A 1 355 ? 5.590 44.203 38.137 1.00 30.42 355 SER A O 1
ATOM 2882 N N . SER A 1 356 ? 7.044 45.419 36.891 1.00 31.28 356 SER A N 1
ATOM 2883 C CA . SER A 1 356 ? 8.239 44.585 36.674 1.00 31.28 356 SER A CA 1
ATOM 2884 C C . SER A 1 356 ? 8.138 43.057 36.566 1.00 31.28 356 SER A C 1
ATOM 2886 O O . SER A 1 356 ? 7.999 42.330 37.545 1.00 31.28 356 SER A O 1
ATOM 2888 N N . VAL A 1 357 ? 8.435 42.600 35.348 1.00 38.34 357 VAL A N 1
ATOM 2889 C CA . VAL A 1 357 ? 8.946 41.272 35.003 1.00 38.34 357 VAL A CA 1
ATOM 2890 C C . VAL A 1 357 ? 10.285 41.033 35.714 1.00 38.34 357 VAL A C 1
ATOM 2892 O O . VAL A 1 357 ? 11.248 41.759 35.473 1.00 38.34 357 VAL A O 1
ATOM 2895 N N . ALA A 1 358 ? 10.349 40.001 36.554 1.00 34.47 358 ALA A N 1
ATOM 2896 C CA . ALA A 1 358 ? 11.591 39.386 37.011 1.00 34.47 358 ALA A CA 1
ATOM 2897 C C . ALA A 1 358 ? 11.565 37.901 36.625 1.00 34.47 358 ALA A C 1
ATOM 2899 O O . ALA A 1 358 ? 10.617 37.182 36.944 1.00 34.47 358 ALA A O 1
ATOM 2900 N N . SER A 1 359 ? 12.586 37.471 35.887 1.00 37.22 359 SER A N 1
ATOM 2901 C CA . SER A 1 359 ? 12.770 36.099 35.414 1.00 37.22 359 SER A CA 1
ATOM 2902 C C . SER A 1 359 ? 12.942 35.110 36.578 1.00 37.22 359 SER A C 1
ATOM 2904 O O . SER A 1 359 ? 13.624 35.443 37.550 1.00 37.22 359 SER A O 1
ATOM 2906 N N . PRO A 1 360 ? 12.396 33.883 36.489 1.00 42.34 360 PRO A N 1
ATOM 2907 C CA . PRO A 1 360 ? 12.658 32.846 37.480 1.00 42.34 360 PRO A CA 1
ATOM 2908 C C . PRO A 1 360 ? 14.083 32.270 37.323 1.00 42.34 360 PRO A C 1
ATOM 2910 O O . PRO A 1 360 ? 14.579 32.166 36.197 1.00 42.34 360 PRO A O 1
ATOM 2913 N N . PRO A 1 361 ? 14.755 31.883 38.424 1.00 40.34 361 PRO A N 1
ATOM 2914 C CA . PRO A 1 361 ? 16.031 31.176 38.371 1.00 40.34 361 PRO A CA 1
ATOM 2915 C C . PRO A 1 361 ? 15.847 29.726 37.879 1.00 40.34 361 PRO A C 1
ATOM 2917 O O . PRO A 1 361 ? 14.741 29.182 37.958 1.00 40.34 361 PRO A O 1
ATOM 2920 N N . PRO A 1 362 ? 16.915 29.083 37.371 1.00 35.25 362 PRO A N 1
ATOM 2921 C CA . PRO A 1 362 ? 16.838 27.744 36.801 1.00 35.25 362 PRO A CA 1
ATOM 2922 C C . PRO A 1 362 ? 16.490 26.695 37.862 1.00 35.25 362 PRO A C 1
ATOM 2924 O O . PRO A 1 362 ? 17.081 26.642 38.942 1.00 35.25 362 PRO A O 1
ATOM 2927 N N . VAL A 1 363 ? 15.530 25.842 37.509 1.00 34.69 363 VAL A N 1
ATOM 2928 C CA . VAL A 1 363 ? 15.149 24.630 38.236 1.00 34.69 363 VAL A CA 1
ATOM 2929 C C . VAL A 1 363 ? 16.338 23.666 38.212 1.00 34.69 363 VAL A C 1
ATOM 2931 O O . VAL A 1 363 ? 16.781 23.258 37.142 1.00 34.69 363 VAL A O 1
ATOM 2934 N N . GLN A 1 364 ? 16.867 23.311 39.384 1.00 34.22 364 GLN A N 1
ATOM 2935 C CA . GLN A 1 364 ? 17.817 22.207 39.516 1.00 34.22 364 GLN A CA 1
ATOM 2936 C C . GLN A 1 364 ? 17.068 20.876 39.370 1.00 34.22 364 GLN A C 1
ATOM 2938 O O . GLN A 1 364 ? 16.092 20.613 40.073 1.00 34.22 364 GLN A O 1
ATOM 2943 N N . GLU A 1 365 ? 17.519 20.048 38.432 1.00 36.69 365 GLU A N 1
ATOM 2944 C CA . GLU A 1 365 ? 16.962 18.732 38.132 1.00 36.69 365 GLU A CA 1
ATOM 2945 C C . GLU A 1 365 ? 17.174 17.734 39.283 1.00 36.69 365 GLU A C 1
ATOM 2947 O O . GLU A 1 365 ? 18.295 17.438 39.696 1.00 36.69 365 GLU A O 1
ATOM 2952 N N . HIS A 1 366 ? 16.079 17.136 39.756 1.00 42.41 366 HIS A N 1
ATOM 2953 C CA . HIS A 1 366 ? 16.082 15.953 40.618 1.00 42.41 366 HIS A CA 1
ATOM 2954 C C . HIS A 1 366 ? 16.272 14.668 39.782 1.00 42.41 366 HIS A C 1
ATOM 2956 O O . HIS A 1 366 ? 15.355 13.860 39.644 1.00 42.41 366 HIS A O 1
ATOM 2962 N N . THR A 1 367 ? 17.461 14.452 39.214 1.00 44.91 367 THR A N 1
ATOM 2963 C CA . THR A 1 367 ? 17.822 13.202 38.504 1.00 44.91 367 THR A CA 1
ATOM 2964 C C . THR A 1 367 ? 18.430 12.136 39.424 1.00 44.91 367 THR A C 1
ATOM 2966 O O . THR A 1 367 ? 18.408 10.948 39.108 1.00 44.91 367 THR A O 1
ATOM 2969 N N . THR A 1 368 ? 18.886 12.504 40.623 1.00 45.66 368 THR A N 1
ATOM 2970 C CA . THR A 1 368 ? 19.568 11.580 41.546 1.00 45.66 368 THR A CA 1
ATOM 2971 C C . THR A 1 368 ? 18.636 10.616 42.287 1.00 45.66 368 THR A C 1
ATOM 2973 O O . THR A 1 368 ? 19.056 9.516 42.629 1.00 45.66 368 THR A O 1
ATOM 2976 N N . SER A 1 369 ? 17.355 10.951 42.488 1.00 47.28 369 SER A N 1
ATOM 2977 C CA . SER A 1 369 ? 16.426 10.102 43.262 1.00 47.28 369 SER A CA 1
ATOM 2978 C C . SER A 1 369 ? 15.933 8.857 42.504 1.00 47.28 369 SER A C 1
ATOM 2980 O O . SER A 1 369 ? 15.677 7.827 43.129 1.00 47.28 369 SER A O 1
ATOM 2982 N N . LYS A 1 370 ? 15.827 8.912 41.169 1.00 52.81 370 LYS A N 1
ATOM 2983 C CA . LYS A 1 370 ? 15.295 7.797 40.361 1.00 52.81 370 LYS A CA 1
ATOM 2984 C C . LYS A 1 370 ? 16.304 6.653 40.198 1.00 52.81 370 LYS A C 1
ATOM 2986 O O . LYS A 1 370 ? 15.913 5.492 40.278 1.00 52.81 370 LYS A O 1
ATOM 2991 N N . ASN A 1 371 ? 17.594 6.973 40.082 1.00 53.06 371 ASN A N 1
ATOM 2992 C CA . ASN A 1 371 ? 18.658 5.969 39.959 1.00 53.06 371 ASN A CA 1
ATOM 2993 C C . ASN A 1 371 ? 18.888 5.178 41.257 1.00 53.06 371 ASN A C 1
ATOM 2995 O O . ASN A 1 371 ? 19.169 3.986 41.199 1.00 53.06 371 ASN A O 1
ATOM 2999 N N . VAL A 1 372 ? 18.678 5.793 42.428 1.00 58.44 372 VAL A N 1
ATOM 3000 C CA . VAL A 1 372 ? 18.822 5.107 43.728 1.00 58.44 372 VAL A CA 1
ATOM 3001 C C . VAL A 1 372 ? 17.803 3.972 43.880 1.00 58.44 372 VAL A C 1
ATOM 3003 O O . VAL A 1 372 ? 18.141 2.895 44.362 1.00 58.44 372 VAL A O 1
ATOM 3006 N N . ARG A 1 373 ? 16.567 4.168 43.404 1.00 58.53 373 ARG A N 1
ATOM 3007 C CA . ARG A 1 373 ? 15.500 3.159 43.512 1.00 58.53 373 ARG A CA 1
ATOM 3008 C C . ARG A 1 373 ? 15.735 1.950 42.601 1.00 58.53 373 ARG A C 1
ATOM 3010 O O . ARG A 1 373 ? 15.386 0.828 42.966 1.00 58.53 373 ARG A O 1
ATOM 3017 N N . PHE A 1 374 ? 16.344 2.178 41.438 1.00 59.75 374 PHE A N 1
ATOM 3018 C CA . PHE A 1 374 ? 16.735 1.117 40.512 1.00 59.75 374 PHE A CA 1
ATOM 3019 C C . PHE A 1 374 ? 17.895 0.288 41.077 1.00 59.75 374 PHE A C 1
ATOM 3021 O O . PHE A 1 374 ? 17.786 -0.934 41.157 1.00 59.75 374 PHE A O 1
ATOM 3028 N N . GLU A 1 375 ? 18.947 0.941 41.580 1.00 62.81 375 GLU A N 1
ATOM 3029 C CA . GLU A 1 375 ? 20.104 0.271 42.193 1.00 62.81 375 GLU A CA 1
ATOM 3030 C C . GLU A 1 375 ? 19.732 -0.526 43.455 1.00 62.81 375 GLU A C 1
ATOM 3032 O O . GLU A 1 375 ? 20.203 -1.647 43.647 1.00 62.81 375 GLU A O 1
ATOM 3037 N N . GLU A 1 376 ? 18.818 -0.021 44.290 1.00 64.94 376 GLU A N 1
ATOM 3038 C CA . GLU A 1 376 ? 18.299 -0.774 45.441 1.00 64.94 376 GLU A CA 1
ATOM 3039 C C . GLU A 1 376 ? 17.478 -2.008 45.042 1.00 64.94 376 GLU A C 1
ATOM 3041 O O . GLU A 1 376 ? 17.486 -3.014 45.758 1.00 64.94 376 GLU A O 1
ATOM 3046 N N . SER A 1 377 ? 16.752 -1.939 43.924 1.00 63.47 377 SER A N 1
ATOM 3047 C CA . SER A 1 377 ? 15.982 -3.074 43.394 1.00 63.47 377 SER A CA 1
ATOM 3048 C C . SER A 1 377 ? 16.931 -4.130 42.817 1.00 63.47 377 SER A C 1
ATOM 3050 O O . SER A 1 377 ? 16.802 -5.320 43.109 1.00 63.47 377 SER A O 1
ATOM 3052 N N . LEU A 1 378 ? 17.983 -3.686 42.122 1.00 62.09 378 LEU A N 1
ATOM 3053 C CA . LEU A 1 378 ? 19.060 -4.533 41.606 1.00 62.09 378 LEU A CA 1
ATOM 3054 C C . LEU A 1 378 ? 19.868 -5.210 42.725 1.00 62.09 378 LEU A C 1
ATOM 3056 O O . LEU A 1 378 ? 20.194 -6.396 42.636 1.00 62.09 378 LEU A O 1
ATOM 3060 N N . ALA A 1 379 ? 20.158 -4.490 43.809 1.00 67.69 379 ALA A N 1
ATOM 3061 C CA . ALA A 1 379 ? 20.847 -5.033 44.977 1.00 67.69 379 ALA A CA 1
ATOM 3062 C C . ALA A 1 379 ? 19.998 -6.089 45.706 1.00 67.69 379 ALA A C 1
ATOM 3064 O O . ALA A 1 379 ? 20.509 -7.157 46.055 1.00 67.69 379 ALA A O 1
ATOM 3065 N N . ARG A 1 380 ? 18.691 -5.842 45.878 1.00 65.56 380 ARG A N 1
ATOM 3066 C CA . ARG A 1 380 ? 17.745 -6.821 46.443 1.00 65.56 380 ARG A CA 1
ATOM 3067 C C . ARG A 1 380 ? 17.646 -8.083 45.588 1.00 65.56 380 ARG A C 1
ATOM 3069 O O . ARG A 1 380 ? 17.627 -9.189 46.130 1.00 65.56 380 ARG A O 1
ATOM 3076 N N . MET A 1 381 ? 17.656 -7.923 44.268 1.00 61.72 381 MET A N 1
ATOM 3077 C CA . MET A 1 381 ? 17.630 -9.030 43.315 1.00 61.72 381 MET A CA 1
ATOM 3078 C C . MET A 1 381 ? 18.887 -9.909 43.424 1.00 61.72 381 MET A C 1
ATOM 3080 O O . MET A 1 381 ? 18.772 -11.129 43.537 1.00 61.72 381 MET A O 1
ATOM 3084 N N . LYS A 1 382 ? 20.084 -9.307 43.521 1.00 61.47 382 LYS A N 1
ATOM 3085 C CA . LYS A 1 382 ? 21.351 -10.040 43.729 1.00 61.47 382 LYS A CA 1
ATOM 3086 C C . LYS A 1 382 ? 21.371 -10.857 45.026 1.00 61.47 382 LYS A C 1
ATOM 3088 O O . LYS A 1 382 ? 21.946 -11.943 45.051 1.00 61.47 382 LYS A O 1
ATOM 3093 N N . VAL A 1 383 ? 20.756 -10.349 46.097 1.00 68.00 383 VAL A N 1
ATOM 3094 C CA . VAL A 1 383 ? 20.669 -11.052 47.389 1.00 68.00 383 VAL A CA 1
ATOM 3095 C C . VAL A 1 383 ? 19.713 -12.244 47.306 1.00 68.00 383 VAL A C 1
ATOM 3097 O O . VAL A 1 383 ? 20.093 -13.339 47.713 1.00 68.00 383 VAL A O 1
ATOM 3100 N N . LYS A 1 384 ? 18.518 -12.066 46.723 1.00 61.22 384 LYS A N 1
ATOM 3101 C CA . LYS A 1 384 ? 17.518 -13.142 46.597 1.00 61.22 384 LYS A CA 1
ATOM 3102 C C . LYS A 1 384 ? 17.956 -14.267 45.644 1.00 61.22 384 LYS A C 1
ATOM 3104 O O . LYS A 1 384 ? 17.649 -15.429 45.890 1.00 61.22 384 LYS A O 1
ATOM 3109 N N . LEU A 1 385 ? 18.725 -13.951 44.597 1.00 54.19 385 LEU A N 1
ATOM 3110 C CA . LEU A 1 385 ? 19.286 -14.952 43.673 1.00 54.19 385 LEU A CA 1
ATOM 3111 C C . LEU A 1 385 ? 20.294 -15.892 44.348 1.00 54.19 385 LEU A C 1
ATOM 3113 O O . LEU A 1 385 ? 20.373 -17.066 43.999 1.00 54.19 385 LEU A O 1
ATOM 3117 N N . ARG A 1 386 ? 21.045 -15.406 45.343 1.00 56.97 386 ARG A N 1
ATOM 3118 C CA . ARG A 1 386 ? 22.014 -16.232 46.084 1.00 56.97 386 ARG A CA 1
ATOM 3119 C C . ARG A 1 386 ? 21.364 -17.174 47.098 1.00 56.97 386 ARG A C 1
ATOM 3121 O O . ARG A 1 386 ? 22.027 -18.104 47.542 1.00 56.97 386 ARG A O 1
ATOM 3128 N N . SER A 1 387 ? 20.105 -16.944 47.472 1.00 63.84 387 SER A N 1
ATOM 3129 C CA . SER A 1 387 ? 19.406 -17.722 48.503 1.00 63.84 387 SER A CA 1
ATOM 3130 C C . SER A 1 387 ? 18.457 -18.798 47.965 1.00 63.84 387 SER A C 1
ATOM 3132 O O . SER A 1 387 ? 17.857 -19.500 48.771 1.00 63.84 387 SER A O 1
ATOM 3134 N N . GLY A 1 388 ? 18.328 -18.947 46.641 1.00 56.69 388 GLY A N 1
ATOM 3135 C CA . GLY A 1 388 ? 17.295 -19.784 46.023 1.00 56.69 388 GLY A CA 1
ATOM 3136 C C . GLY A 1 388 ? 15.937 -19.081 46.072 1.00 56.69 388 GLY A C 1
ATOM 3137 O O . GLY A 1 388 ? 15.423 -18.769 47.143 1.00 56.69 388 GLY A O 1
ATOM 3138 N N . MET A 1 389 ? 15.383 -18.772 44.903 1.00 77.69 389 MET A N 1
ATOM 3139 C CA . MET A 1 389 ? 14.165 -17.973 44.747 1.00 77.69 389 MET A CA 1
ATOM 3140 C C . MET A 1 389 ? 13.020 -18.875 44.279 1.00 77.69 389 MET A C 1
ATOM 3142 O O . MET A 1 389 ? 13.243 -19.732 43.426 1.00 77.69 389 MET A O 1
ATOM 3146 N N . SER A 1 390 ? 11.813 -18.703 44.828 1.00 72.19 390 SER A N 1
ATOM 3147 C CA . SER A 1 390 ? 10.632 -19.423 44.331 1.00 72.19 390 SER A CA 1
ATOM 3148 C C . SER A 1 390 ? 10.093 -18.795 43.041 1.00 72.19 390 SER A C 1
ATOM 3150 O O . SER A 1 390 ? 10.369 -17.634 42.730 1.00 72.19 390 SER A O 1
ATOM 3152 N N . TYR A 1 391 ? 9.285 -19.554 42.303 1.00 48.84 391 TYR A N 1
ATOM 3153 C CA . TYR A 1 391 ? 8.641 -19.113 41.064 1.00 48.84 391 TYR A CA 1
ATOM 3154 C C . TYR A 1 391 ? 7.831 -17.815 41.244 1.00 48.84 391 TYR A C 1
ATOM 3156 O O . TYR A 1 391 ? 7.951 -16.883 40.452 1.00 48.84 391 TYR A O 1
ATOM 3164 N N . GLU A 1 392 ? 7.061 -17.712 42.325 1.00 61.12 392 GLU A N 1
ATOM 3165 C CA . GLU A 1 392 ? 6.223 -16.548 42.632 1.00 61.12 392 GLU A CA 1
ATOM 3166 C C . GLU A 1 392 ? 7.068 -15.300 42.911 1.00 61.12 392 GLU A C 1
ATOM 3168 O O . GLU A 1 392 ? 6.724 -14.203 42.477 1.00 61.12 392 GLU A O 1
ATOM 3173 N N . GLN A 1 393 ? 8.215 -15.477 43.575 1.00 68.94 393 GLN A N 1
ATOM 3174 C CA . GLN A 1 393 ? 9.150 -14.391 43.862 1.00 68.94 393 GLN A CA 1
ATOM 3175 C C . GLN A 1 393 ? 9.836 -13.873 42.591 1.00 68.94 393 GLN A C 1
ATOM 3177 O O . GLN A 1 393 ? 10.122 -12.681 42.507 1.00 68.94 393 GLN A O 1
ATOM 3182 N N . LEU A 1 394 ? 10.090 -14.748 41.611 1.00 63.22 394 LEU A N 1
ATOM 3183 C CA . LEU A 1 394 ? 10.670 -14.377 40.320 1.00 63.22 394 LEU A CA 1
ATOM 3184 C C . LEU A 1 394 ? 9.678 -13.567 39.472 1.00 63.22 394 LEU A C 1
ATOM 3186 O O . LEU A 1 394 ? 10.062 -12.557 38.888 1.00 63.22 394 LEU A O 1
ATOM 3190 N N . VAL A 1 395 ? 8.407 -13.980 39.433 1.00 62.88 395 VAL A N 1
ATOM 3191 C CA . VAL A 1 395 ? 7.346 -13.276 38.689 1.00 62.88 395 VAL A CA 1
ATOM 3192 C C . VAL A 1 395 ? 7.108 -11.874 39.257 1.00 62.88 395 VAL A C 1
ATOM 3194 O O . VAL A 1 395 ? 7.083 -10.908 38.498 1.00 62.88 395 VAL A O 1
ATOM 3197 N N . GLU A 1 396 ? 7.020 -11.745 40.584 1.00 69.44 396 GLU A N 1
ATOM 3198 C CA . GLU A 1 396 ? 6.870 -10.447 41.259 1.00 69.44 396 GLU A CA 1
ATOM 3199 C C . GLU A 1 396 ? 8.047 -9.502 40.941 1.00 69.44 396 GLU A C 1
ATOM 3201 O O . GLU A 1 396 ? 7.855 -8.322 40.652 1.00 69.44 396 GLU A O 1
ATOM 3206 N N . LEU A 1 397 ? 9.269 -10.040 40.889 1.00 65.75 397 LEU A N 1
ATOM 3207 C CA . LEU A 1 397 ? 10.482 -9.297 40.530 1.00 65.75 397 LEU A CA 1
ATOM 3208 C C . LEU A 1 397 ? 10.521 -8.845 39.059 1.00 65.75 397 LEU A C 1
ATOM 3210 O O . LEU A 1 397 ? 11.019 -7.754 38.770 1.00 65.75 397 LEU A O 1
ATOM 3214 N N . LEU A 1 398 ? 10.016 -9.658 38.126 1.00 64.00 398 LEU A N 1
ATOM 3215 C CA . LEU A 1 398 ? 9.947 -9.299 36.703 1.00 64.00 398 LEU A CA 1
ATOM 3216 C C . LEU A 1 398 ? 8.947 -8.161 36.456 1.00 64.00 398 LEU A C 1
ATOM 3218 O O . LEU A 1 398 ? 9.220 -7.257 35.662 1.00 64.00 398 LEU A O 1
ATOM 3222 N N . ASP A 1 399 ? 7.826 -8.151 37.177 1.00 65.50 399 ASP A N 1
ATOM 3223 C CA . ASP A 1 399 ? 6.855 -7.059 37.094 1.00 65.50 399 ASP A CA 1
ATOM 3224 C C . ASP A 1 399 ? 7.394 -5.755 37.708 1.00 65.50 399 ASP A C 1
ATOM 3226 O O . ASP A 1 399 ? 7.215 -4.683 37.121 1.00 65.50 399 ASP A O 1
ATOM 3230 N N . GLU A 1 400 ? 8.147 -5.819 38.813 1.00 69.06 400 GLU A N 1
ATOM 3231 C CA . GLU A 1 400 ? 8.852 -4.650 39.366 1.00 69.06 400 GLU A CA 1
ATOM 3232 C C . GLU A 1 400 ? 9.866 -4.058 38.365 1.00 69.06 400 GLU A C 1
ATOM 3234 O O . GLU A 1 400 ? 9.924 -2.836 38.175 1.00 69.06 400 GLU A O 1
ATOM 3239 N N . ALA A 1 401 ? 10.634 -4.908 37.672 1.00 62.34 401 ALA A N 1
ATOM 3240 C CA . ALA A 1 401 ? 11.601 -4.482 36.658 1.00 62.34 401 ALA A CA 1
ATOM 3241 C C . ALA A 1 401 ? 10.925 -3.849 35.426 1.00 62.34 401 ALA A C 1
ATOM 3243 O O . ALA A 1 401 ? 11.414 -2.847 34.891 1.00 62.34 401 ALA A O 1
ATOM 3244 N N . ARG A 1 402 ? 9.771 -4.385 35.005 1.00 62.00 402 ARG A N 1
ATOM 3245 C CA . ARG A 1 402 ? 8.962 -3.852 33.897 1.00 62.00 402 ARG A CA 1
ATOM 3246 C C . ARG A 1 402 ? 8.458 -2.439 34.196 1.00 62.00 402 ARG A C 1
ATOM 3248 O O . ARG A 1 402 ? 8.567 -1.565 33.333 1.00 62.00 402 ARG A O 1
ATOM 3255 N N . VAL A 1 403 ? 7.983 -2.198 35.420 1.00 66.62 403 VAL A N 1
ATOM 3256 C CA . VAL A 1 403 ? 7.554 -0.867 35.887 1.00 66.62 403 VAL A CA 1
ATOM 3257 C C . VAL A 1 403 ? 8.740 0.099 35.961 1.00 66.62 403 VAL A C 1
ATOM 3259 O O . VAL A 1 403 ? 8.627 1.248 35.536 1.00 66.62 403 VAL A O 1
ATOM 3262 N N . ALA A 1 404 ? 9.906 -0.355 36.430 1.00 61.62 404 ALA A N 1
ATOM 3263 C CA . ALA A 1 404 ? 11.106 0.480 36.476 1.00 61.62 404 ALA A CA 1
ATOM 3264 C C . ALA A 1 404 ? 11.589 0.905 35.071 1.00 61.62 404 ALA A C 1
ATOM 3266 O O . ALA A 1 404 ? 11.915 2.080 34.882 1.00 61.62 404 ALA A O 1
ATOM 3267 N N . LYS A 1 405 ? 11.545 0.001 34.073 1.00 60.84 405 LYS A N 1
ATOM 3268 C CA . LYS A 1 405 ? 11.879 0.281 32.655 1.00 60.84 405 LYS A CA 1
ATOM 3269 C C . LYS A 1 405 ? 11.005 1.389 32.068 1.00 60.84 405 LYS A C 1
ATOM 3271 O O . LYS A 1 405 ? 11.491 2.217 31.307 1.00 60.84 405 LYS A O 1
ATOM 3276 N N . THR A 1 406 ? 9.726 1.441 32.442 1.00 62.25 406 THR A N 1
ATOM 3277 C CA . THR A 1 406 ? 8.800 2.475 31.949 1.00 62.25 406 THR A CA 1
ATOM 3278 C C . THR A 1 406 ? 9.075 3.857 32.551 1.00 62.25 406 THR A C 1
ATOM 3280 O O . THR A 1 406 ? 8.632 4.862 32.001 1.00 62.25 406 THR A O 1
ATOM 3283 N N . MET A 1 407 ? 9.796 3.931 33.677 1.00 55.78 407 MET A N 1
ATOM 3284 C CA . MET A 1 407 ? 10.042 5.180 34.405 1.00 55.78 407 MET A CA 1
ATOM 3285 C C . MET A 1 407 ? 11.427 5.807 34.153 1.00 55.78 407 MET A C 1
ATOM 3287 O O . MET A 1 407 ? 11.603 6.994 34.452 1.00 55.78 407 MET A O 1
ATOM 3291 N N . SER A 1 408 ? 12.406 5.060 33.626 1.00 58.81 408 SER A N 1
ATOM 3292 C CA . SER A 1 408 ? 13.758 5.562 33.326 1.00 58.81 408 SER A CA 1
ATOM 3293 C C . SER A 1 408 ? 13.874 5.987 31.856 1.00 58.81 408 SER A C 1
ATOM 3295 O O . SER A 1 408 ? 14.116 5.161 30.982 1.00 58.81 408 SER A O 1
ATOM 3297 N N . GLY A 1 409 ? 13.679 7.279 31.588 1.00 49.47 409 GLY A N 1
ATOM 3298 C CA . GLY A 1 409 ? 13.663 7.850 30.234 1.00 49.47 409 GLY A CA 1
ATOM 3299 C C . GLY A 1 409 ? 15.015 7.961 29.523 1.00 49.47 409 GLY A C 1
ATOM 3300 O O . GLY A 1 409 ? 15.012 8.299 28.351 1.00 49.47 409 GLY A O 1
ATOM 3301 N N . ASP A 1 410 ? 16.138 7.649 30.176 1.00 49.72 410 ASP A N 1
ATOM 3302 C CA . ASP A 1 410 ? 17.475 7.668 29.572 1.00 49.72 410 ASP A CA 1
ATOM 3303 C C . ASP A 1 410 ? 18.346 6.586 30.223 1.00 49.72 410 ASP A C 1
ATOM 3305 O O . ASP A 1 410 ? 18.468 6.529 31.449 1.00 49.72 410 ASP A O 1
ATOM 3309 N N . ILE A 1 411 ? 18.919 5.699 29.408 1.00 53.47 411 ILE A N 1
ATOM 3310 C CA . ILE A 1 411 ? 19.591 4.474 29.859 1.00 53.47 411 ILE A CA 1
ATOM 3311 C C . ILE A 1 411 ? 21.055 4.491 29.394 1.00 53.47 411 ILE A C 1
ATOM 3313 O O . ILE A 1 411 ? 21.347 4.690 28.216 1.00 53.47 411 ILE A O 1
ATOM 3317 N N . ALA A 1 412 ? 21.992 4.260 30.318 1.00 53.31 412 ALA A N 1
ATOM 3318 C CA . ALA A 1 412 ? 23.426 4.222 30.029 1.00 53.31 412 ALA A CA 1
ATOM 3319 C C . ALA A 1 412 ? 23.835 2.938 29.260 1.00 53.31 412 ALA A C 1
ATOM 3321 O O . ALA A 1 412 ? 23.173 1.907 29.382 1.00 53.31 412 ALA A O 1
ATOM 3322 N N . PRO A 1 413 ? 24.972 2.914 28.533 1.00 44.53 413 PRO A N 1
ATOM 3323 C CA . PRO A 1 413 ? 25.366 1.782 27.676 1.00 44.53 413 PRO A CA 1
ATOM 3324 C C . PRO A 1 413 ? 25.489 0.419 28.383 1.00 44.53 413 PRO A C 1
ATOM 3326 O O . PRO A 1 413 ? 25.254 -0.622 27.771 1.00 44.53 413 PRO A O 1
ATOM 3329 N N . VAL A 1 414 ? 25.831 0.409 29.677 1.00 48.62 414 VAL A N 1
ATOM 3330 C CA . VAL A 1 414 ? 25.903 -0.815 30.501 1.00 48.62 414 VAL A CA 1
ATOM 3331 C C . VAL A 1 414 ? 24.510 -1.409 30.741 1.00 48.62 414 VAL A C 1
ATOM 3333 O O . VAL A 1 414 ? 24.340 -2.625 30.725 1.00 48.62 414 VAL A O 1
ATOM 3336 N N . GLN A 1 415 ? 23.496 -0.558 30.881 1.00 58.12 415 GLN A N 1
ATOM 3337 C CA . GLN A 1 415 ? 22.115 -0.975 31.094 1.00 58.12 415 GLN A CA 1
ATOM 3338 C C . GLN A 1 415 ? 21.484 -1.501 29.788 1.00 58.12 415 GLN A C 1
ATOM 3340 O O . GLN A 1 415 ? 20.718 -2.457 29.836 1.00 58.12 415 GLN A O 1
ATOM 3345 N N . ILE A 1 416 ? 21.877 -0.993 28.608 1.00 53.78 416 ILE A N 1
ATOM 3346 C CA . ILE A 1 416 ? 21.400 -1.486 27.293 1.00 53.78 416 ILE A CA 1
ATOM 3347 C C . ILE A 1 416 ? 21.721 -2.979 27.086 1.00 53.78 416 ILE A C 1
ATOM 3349 O O . ILE A 1 416 ? 20.886 -3.731 26.586 1.00 53.78 416 ILE A O 1
ATOM 3353 N N . ARG A 1 417 ? 22.902 -3.447 27.515 1.00 55.59 417 ARG A N 1
ATOM 3354 C CA . ARG A 1 417 ? 23.263 -4.876 27.420 1.00 55.59 417 ARG A CA 1
ATOM 3355 C C . ARG A 1 417 ? 22.451 -5.757 28.369 1.00 55.59 417 ARG A C 1
ATOM 3357 O O . ARG A 1 417 ? 22.064 -6.858 27.987 1.00 55.59 417 ARG A O 1
ATOM 3364 N N . GLN A 1 418 ? 22.148 -5.262 29.568 1.00 62.00 418 GLN A N 1
ATOM 3365 C CA . GLN A 1 418 ? 21.265 -5.956 30.509 1.00 62.00 418 GLN A CA 1
ATOM 3366 C C . GLN A 1 418 ? 19.829 -6.041 29.965 1.00 62.00 418 GLN A C 1
ATOM 3368 O O . GLN A 1 418 ? 19.186 -7.080 30.104 1.00 62.00 418 GLN A O 1
ATOM 3373 N N . PHE A 1 419 ? 19.361 -5.008 29.255 1.00 59.31 419 PHE A N 1
ATOM 3374 C CA . PHE A 1 419 ? 18.065 -5.027 28.570 1.00 59.31 419 PHE A CA 1
ATOM 3375 C C . PHE A 1 419 ? 18.015 -6.000 27.386 1.00 59.31 419 PHE A C 1
ATOM 3377 O O . PHE A 1 419 ? 17.015 -6.692 27.229 1.00 59.31 419 PHE A O 1
ATOM 3384 N N . SER A 1 420 ? 19.089 -6.124 26.601 1.00 62.06 420 SER A N 1
ATOM 3385 C CA . SER A 1 420 ? 19.153 -7.111 25.512 1.00 62.06 420 SER A CA 1
ATOM 3386 C C . SER A 1 420 ? 19.069 -8.549 26.032 1.00 62.06 420 SER A C 1
ATOM 3388 O O . SER A 1 420 ? 18.391 -9.372 25.422 1.00 62.06 420 SER A O 1
ATOM 3390 N N . CYS A 1 421 ? 19.704 -8.861 27.169 1.00 68.50 421 CYS A N 1
ATOM 3391 C CA . CYS A 1 421 ? 19.522 -10.177 27.783 1.00 68.50 421 CYS A CA 1
ATOM 3392 C C . CYS A 1 421 ? 18.090 -10.367 28.317 1.00 68.50 421 CYS A C 1
ATOM 3394 O O . CYS A 1 421 ? 17.528 -11.456 28.207 1.00 68.50 421 CYS A O 1
ATOM 3396 N N . TYR A 1 422 ? 17.477 -9.315 28.862 1.00 65.31 422 TYR A N 1
ATOM 3397 C CA . TYR A 1 422 ? 16.095 -9.373 29.336 1.00 65.31 422 TYR A CA 1
ATOM 3398 C C . TYR A 1 422 ? 15.112 -9.732 28.210 1.00 65.31 422 TYR A C 1
ATOM 3400 O O . TYR A 1 422 ? 14.254 -10.589 28.398 1.00 65.31 422 TYR A O 1
ATOM 3408 N N . GLU A 1 423 ? 15.274 -9.145 27.023 1.00 67.75 423 GLU A N 1
ATOM 3409 C CA . GLU A 1 423 ? 14.441 -9.452 25.851 1.00 67.75 423 GLU A CA 1
ATOM 3410 C C . GLU A 1 423 ? 14.678 -10.873 25.313 1.00 67.75 423 GLU A C 1
ATOM 3412 O O . GLU A 1 423 ? 13.731 -11.542 24.899 1.00 67.75 423 GLU A O 1
ATOM 3417 N N . GLU A 1 424 ? 15.911 -11.391 25.376 1.00 69.75 424 GLU A N 1
ATOM 3418 C CA . GLU A 1 424 ? 16.183 -12.803 25.074 1.00 69.75 424 GLU A CA 1
ATOM 3419 C C . GLU A 1 424 ? 15.506 -13.753 26.069 1.00 69.75 424 GLU A C 1
ATOM 3421 O O . GLU A 1 424 ? 14.960 -14.780 25.663 1.00 69.75 424 GLU A O 1
ATOM 3426 N N . LEU A 1 425 ? 15.519 -13.419 27.361 1.00 68.50 425 LEU A N 1
ATOM 3427 C CA . LEU A 1 425 ? 14.855 -14.206 28.399 1.00 68.50 425 LEU A CA 1
ATOM 3428 C C . LEU A 1 425 ? 13.330 -14.157 28.254 1.00 68.50 425 LEU A C 1
ATOM 3430 O O . LEU A 1 425 ? 12.685 -15.192 28.390 1.00 68.50 425 LEU A O 1
ATOM 3434 N N . GLU A 1 426 ? 12.752 -13.002 27.917 1.00 63.97 426 GLU A N 1
ATOM 3435 C CA . GLU A 1 426 ? 11.311 -12.844 27.678 1.00 63.97 426 GLU A CA 1
ATOM 3436 C C . GLU A 1 426 ? 10.857 -13.603 26.415 1.00 63.97 426 GLU A C 1
ATOM 3438 O O . GLU A 1 426 ? 9.818 -14.271 26.419 1.00 63.97 426 GLU A O 1
ATOM 3443 N N . ASN A 1 427 ? 11.673 -13.606 25.356 1.00 67.31 427 ASN A N 1
ATOM 3444 C CA . ASN A 1 427 ? 11.435 -14.417 24.158 1.00 67.31 427 ASN A CA 1
ATOM 3445 C C . ASN A 1 427 ? 11.560 -15.921 24.425 1.00 67.31 427 ASN A C 1
ATOM 3447 O O . ASN A 1 427 ? 10.726 -16.700 23.967 1.00 67.31 427 ASN A O 1
ATOM 3451 N N . LEU A 1 428 ? 12.569 -16.348 25.188 1.00 68.50 428 LEU A N 1
ATOM 3452 C CA . LEU A 1 428 ? 12.686 -17.745 25.606 1.00 68.50 428 LEU A CA 1
ATOM 3453 C C . LEU A 1 428 ? 11.487 -18.154 26.471 1.00 68.50 428 LEU A C 1
ATOM 3455 O O . LEU A 1 428 ? 10.918 -19.220 26.260 1.00 68.50 428 LEU A O 1
ATOM 3459 N N . TRP A 1 429 ? 11.058 -17.294 27.392 1.00 65.19 429 TRP A N 1
ATOM 3460 C CA . TRP A 1 429 ? 9.962 -17.579 28.313 1.00 65.19 429 TRP A CA 1
ATOM 3461 C C . TRP A 1 429 ? 8.601 -17.661 27.611 1.00 65.19 429 TRP A C 1
ATOM 3463 O O . TRP A 1 429 ? 7.879 -18.645 27.782 1.00 65.19 429 TRP A O 1
ATOM 3473 N N . SER A 1 430 ? 8.270 -16.688 26.757 1.00 64.56 430 SER A N 1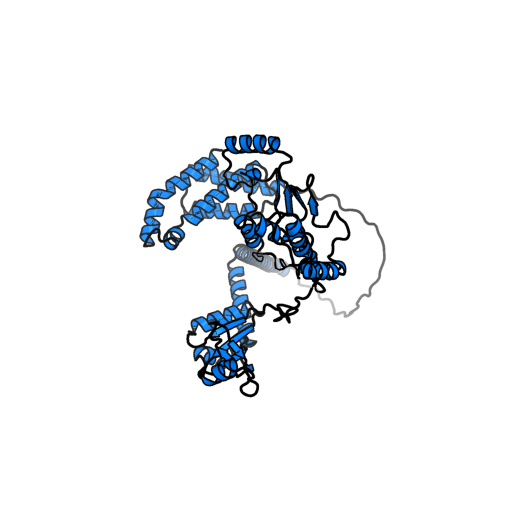
ATOM 3474 C CA . SER A 1 430 ? 7.000 -16.652 26.009 1.00 64.56 430 SER A CA 1
ATOM 3475 C C . SER A 1 430 ? 6.803 -17.872 25.107 1.00 64.56 430 SER A C 1
ATOM 3477 O O . SER A 1 430 ? 5.690 -18.383 24.984 1.00 64.56 430 SER A O 1
ATOM 3479 N N . GLN A 1 431 ? 7.886 -18.401 24.538 1.00 67.50 431 GLN A N 1
ATOM 3480 C CA . GLN A 1 431 ? 7.841 -19.564 23.652 1.00 67.50 431 GLN A CA 1
ATOM 3481 C C . GLN A 1 431 ? 7.720 -20.908 24.378 1.00 67.50 431 GLN A C 1
ATOM 3483 O O . GLN A 1 431 ? 7.464 -21.921 23.721 1.00 67.50 431 GLN A O 1
ATOM 3488 N N . ARG A 1 432 ? 7.941 -20.934 25.697 1.00 71.06 432 ARG A N 1
ATOM 3489 C CA . ARG A 1 432 ? 8.167 -22.168 26.469 1.00 71.06 432 ARG A CA 1
ATOM 3490 C C . ARG A 1 432 ? 7.220 -22.334 27.655 1.00 71.06 432 ARG A C 1
ATOM 3492 O O . ARG A 1 432 ? 7.367 -23.270 28.431 1.00 71.06 432 ARG A O 1
ATOM 3499 N N . THR A 1 433 ? 6.214 -21.468 27.792 1.00 80.25 433 THR A N 1
ATOM 3500 C CA . THR A 1 433 ? 5.165 -21.665 28.802 1.00 80.25 433 THR A CA 1
ATOM 3501 C C . THR A 1 433 ? 4.366 -22.950 28.531 1.00 80.25 433 THR A C 1
ATOM 3503 O O . THR A 1 433 ? 4.186 -23.322 27.369 1.00 80.25 433 THR A O 1
ATOM 3506 N N . PRO A 1 434 ? 3.798 -23.604 29.562 1.00 73.62 434 PRO A N 1
ATOM 3507 C CA . PRO A 1 434 ? 2.921 -24.763 29.373 1.00 73.62 434 PRO A CA 1
ATOM 3508 C C . PRO A 1 434 ? 1.769 -24.506 28.386 1.00 73.62 434 PRO A C 1
ATOM 3510 O O . PRO A 1 434 ? 1.409 -25.390 27.615 1.00 73.62 434 PRO A O 1
ATOM 3513 N N . ASN A 1 435 ? 1.243 -23.273 28.348 1.00 64.75 435 ASN A N 1
ATOM 3514 C CA . ASN A 1 435 ? 0.245 -22.843 27.362 1.00 64.75 435 ASN A CA 1
ATOM 3515 C C . ASN A 1 435 ? 0.814 -22.783 25.938 1.00 64.75 435 ASN A C 1
ATOM 3517 O O . ASN A 1 435 ? 0.160 -23.247 25.010 1.00 64.75 435 ASN A O 1
ATOM 3521 N N . ALA A 1 436 ? 2.025 -22.252 25.756 1.00 70.06 436 ALA A N 1
ATOM 3522 C CA . ALA A 1 436 ? 2.686 -22.215 24.452 1.00 70.06 436 ALA A CA 1
ATOM 3523 C C . ALA A 1 436 ? 3.027 -23.627 23.938 1.00 70.06 436 ALA A C 1
ATOM 3525 O O . ALA A 1 436 ? 2.894 -23.894 22.745 1.00 70.06 436 ALA A O 1
ATOM 3526 N N . LEU A 1 437 ? 3.406 -24.551 24.829 1.00 74.00 437 LEU A N 1
ATOM 3527 C CA . LEU A 1 437 ? 3.643 -25.960 24.490 1.00 74.00 437 LEU A CA 1
ATOM 3528 C C . LEU A 1 437 ? 2.347 -26.675 24.076 1.00 74.00 437 LEU A C 1
ATOM 3530 O O . LEU A 1 437 ? 2.356 -27.424 23.096 1.00 74.00 437 LEU A O 1
ATOM 3534 N N . LEU A 1 438 ? 1.231 -26.391 24.761 1.00 71.44 438 LEU A N 1
ATOM 3535 C CA . LEU A 1 438 ? -0.098 -26.887 24.386 1.00 71.44 438 LEU A CA 1
ATOM 3536 C C . LEU A 1 438 ? -0.543 -26.344 23.022 1.00 71.44 438 LEU A C 1
ATOM 3538 O O . LEU A 1 438 ? -0.973 -27.102 22.159 1.00 71.44 438 LEU A O 1
ATOM 3542 N N . GLN A 1 439 ? -0.415 -25.032 22.809 1.00 75.06 439 GLN A N 1
ATOM 3543 C CA . GLN A 1 439 ? -0.840 -24.365 21.572 1.00 75.06 439 GLN A CA 1
ATOM 3544 C C . GLN A 1 439 ? -0.044 -24.823 20.346 1.00 75.06 439 GLN A C 1
ATOM 3546 O O . GLN A 1 439 ? -0.566 -24.816 19.235 1.00 75.06 439 GLN A O 1
ATOM 3551 N N . ARG A 1 440 ? 1.209 -25.246 20.539 1.00 77.56 440 ARG A N 1
ATOM 3552 C CA . ARG A 1 440 ? 2.072 -25.784 19.477 1.00 77.56 440 ARG A CA 1
ATOM 3553 C C . ARG A 1 440 ? 1.898 -27.289 19.250 1.00 77.56 440 ARG A C 1
ATOM 3555 O O . ARG A 1 440 ? 2.556 -27.830 18.367 1.00 77.56 440 ARG A O 1
ATOM 3562 N N . GLY A 1 441 ? 1.056 -27.962 20.038 1.00 78.94 441 GLY A N 1
ATOM 3563 C CA . GLY A 1 441 ? 0.846 -29.410 19.950 1.00 78.94 441 GLY A CA 1
ATOM 3564 C C . GLY A 1 441 ? 2.066 -30.242 20.356 1.00 78.94 441 GLY A C 1
ATOM 3565 O O . GLY A 1 441 ? 2.168 -31.400 19.965 1.00 78.94 441 GLY A O 1
ATOM 3566 N N . VAL A 1 442 ? 3.002 -29.659 21.115 1.00 81.12 442 VAL A N 1
ATOM 3567 C CA . VAL A 1 442 ? 4.220 -30.348 21.588 1.00 81.12 442 VAL A CA 1
ATOM 3568 C C . VAL A 1 442 ? 3.880 -31.373 22.672 1.00 81.12 442 VAL A C 1
ATOM 3570 O O . VAL A 1 442 ? 4.558 -32.383 22.817 1.00 81.12 442 VAL A O 1
ATOM 3573 N N . VAL A 1 443 ? 2.806 -31.119 23.413 1.00 85.94 443 VAL A N 1
ATOM 3574 C CA . VAL A 1 443 ? 2.284 -31.966 24.486 1.00 85.94 443 VAL A CA 1
ATOM 3575 C C . VAL A 1 443 ? 0.768 -32.036 24.365 1.00 85.94 443 VAL A C 1
ATOM 3577 O O . VAL A 1 443 ? 0.122 -31.086 23.919 1.00 85.94 443 VAL A O 1
ATOM 3580 N N . SER A 1 444 ? 0.197 -33.173 24.749 1.00 80.69 444 SER A N 1
ATOM 3581 C CA . SER A 1 444 ? -1.216 -33.484 24.509 1.00 80.69 444 SER A CA 1
ATOM 3582 C C . SER A 1 444 ? -2.136 -33.097 25.669 1.00 80.69 444 SER A C 1
ATOM 3584 O O . SER A 1 444 ? -3.358 -33.077 25.521 1.00 80.69 444 SER A O 1
ATOM 3586 N N . SER A 1 445 ? -1.561 -32.784 26.833 1.00 87.88 445 SER A N 1
ATOM 3587 C CA . SER A 1 445 ? -2.308 -32.439 28.041 1.00 87.88 445 SER A CA 1
ATOM 3588 C C . SER A 1 445 ? -1.580 -31.416 28.907 1.00 87.88 445 SER A C 1
ATOM 3590 O O . SER A 1 445 ? -0.362 -31.239 28.833 1.00 87.88 445 SER A O 1
ATOM 3592 N N . TRP A 1 446 ? -2.343 -30.739 29.762 1.00 69.31 446 TRP A N 1
ATOM 3593 C CA . TRP A 1 446 ? -1.833 -29.714 30.670 1.00 69.31 446 TRP A CA 1
ATOM 3594 C C . TRP A 1 446 ? -0.883 -30.295 31.729 1.00 69.31 446 TRP A C 1
ATOM 3596 O O . TRP A 1 446 ? 0.120 -29.683 32.096 1.00 69.31 446 TRP A O 1
ATOM 3606 N N . GLU A 1 447 ? -1.166 -31.507 32.199 1.00 80.12 447 GLU A N 1
ATOM 3607 C CA . GLU A 1 447 ? -0.359 -32.249 33.165 1.00 80.12 447 GLU A CA 1
ATOM 3608 C C . GLU A 1 447 ? 0.976 -32.711 32.569 1.00 80.12 447 GLU A C 1
ATOM 3610 O O . GLU A 1 447 ? 1.975 -32.767 33.286 1.00 80.12 447 GLU A O 1
ATOM 3615 N N . GLU A 1 448 ? 0.998 -33.018 31.271 1.00 78.62 448 GLU A N 1
ATOM 3616 C CA . GLU A 1 448 ? 2.206 -33.325 30.501 1.00 78.62 448 GLU A CA 1
ATOM 3617 C C . GLU A 1 448 ? 3.028 -32.053 30.257 1.00 78.62 448 GLU A C 1
ATOM 3619 O O . GLU A 1 448 ? 4.218 -32.039 30.553 1.00 78.62 448 GLU A O 1
ATOM 3624 N N . ALA A 1 449 ? 2.379 -30.941 29.888 1.00 73.06 449 ALA A N 1
ATOM 3625 C CA . ALA A 1 449 ? 3.020 -29.631 29.744 1.00 73.06 449 ALA A CA 1
ATOM 3626 C C . ALA A 1 449 ? 3.717 -29.158 31.029 1.00 73.06 449 ALA A C 1
ATOM 3628 O O . ALA A 1 449 ? 4.832 -28.642 30.988 1.00 73.06 449 ALA A O 1
ATOM 3629 N N . LYS A 1 450 ? 3.077 -29.359 32.189 1.00 72.81 450 LYS A N 1
ATOM 3630 C CA . LYS A 1 450 ? 3.666 -29.048 33.500 1.00 72.81 450 LYS A CA 1
ATOM 3631 C C . LYS A 1 450 ? 4.857 -29.940 33.832 1.00 72.81 450 LYS A C 1
ATOM 3633 O O . LYS A 1 450 ? 5.845 -29.447 34.372 1.00 72.81 450 LYS A O 1
ATOM 3638 N N . ARG A 1 451 ? 4.760 -31.240 33.530 1.00 74.00 451 ARG A N 1
ATOM 3639 C CA . ARG A 1 451 ? 5.842 -32.202 33.780 1.00 74.00 451 ARG A CA 1
ATOM 3640 C C . ARG A 1 451 ? 7.063 -31.888 32.923 1.00 74.00 451 ARG A C 1
ATOM 3642 O O . ARG A 1 451 ? 8.154 -31.780 33.474 1.00 74.00 451 ARG A O 1
ATOM 3649 N N . GLU A 1 452 ? 6.857 -31.660 31.629 1.00 71.25 452 GLU A N 1
ATOM 3650 C CA . GLU A 1 452 ? 7.916 -31.330 30.673 1.00 71.25 452 GLU A CA 1
ATOM 3651 C C . GLU A 1 452 ? 8.626 -30.025 31.069 1.00 71.25 452 GLU A C 1
ATOM 3653 O O . GLU A 1 452 ? 9.847 -29.997 31.202 1.00 71.25 452 GLU A O 1
ATOM 3658 N N . TYR A 1 453 ? 7.857 -28.980 31.401 1.00 70.56 453 TYR A N 1
ATOM 3659 C CA . TYR A 1 453 ? 8.389 -27.696 31.871 1.00 70.56 453 TYR A CA 1
ATOM 3660 C C . TYR A 1 453 ? 9.244 -27.832 33.146 1.00 70.56 453 TYR A C 1
ATOM 3662 O O . TYR A 1 453 ? 10.297 -27.206 33.261 1.00 70.56 453 TYR A O 1
ATOM 3670 N N . SER A 1 454 ? 8.822 -28.681 34.093 1.00 62.06 454 SER A N 1
ATOM 3671 C CA . SER A 1 454 ? 9.532 -28.892 35.365 1.00 62.06 454 SER A CA 1
ATOM 3672 C C . SER A 1 454 ? 10.816 -29.725 35.254 1.00 62.06 454 SER A C 1
ATOM 3674 O O . SER A 1 454 ? 11.681 -29.620 36.118 1.00 62.06 454 SER A O 1
ATOM 3676 N N . PHE A 1 455 ? 10.954 -30.572 34.226 1.00 46.91 455 PHE A N 1
ATOM 3677 C CA . PHE A 1 455 ? 12.012 -31.590 34.185 1.00 46.91 455 PHE A CA 1
ATOM 3678 C C . PHE A 1 455 ? 13.218 -31.195 33.323 1.00 46.91 455 PHE A C 1
ATOM 3680 O O . PHE A 1 455 ? 14.347 -31.570 33.639 1.00 46.91 455 PHE A O 1
ATOM 3687 N N . THR A 1 456 ? 13.010 -30.443 32.240 1.00 56.16 456 THR A N 1
ATOM 3688 C CA . THR A 1 456 ? 14.061 -30.183 31.238 1.00 56.16 456 THR A CA 1
ATOM 3689 C C . THR A 1 456 ? 14.490 -28.720 31.148 1.00 56.16 456 THR A C 1
ATOM 3691 O O . THR A 1 456 ? 15.620 -28.447 30.741 1.00 56.16 456 THR A O 1
ATOM 3694 N N . GLU A 1 457 ? 13.645 -27.769 31.555 1.00 61.16 457 GLU A N 1
ATOM 3695 C CA . GLU A 1 457 ? 13.810 -26.371 31.132 1.00 61.16 457 GLU A CA 1
ATOM 3696 C C . GLU A 1 457 ? 14.173 -25.392 32.258 1.00 61.16 457 GLU A C 1
ATOM 3698 O O . GLU A 1 457 ? 14.875 -24.408 32.006 1.00 61.16 457 GLU A O 1
ATOM 3703 N N . GLU A 1 458 ? 13.818 -25.691 33.512 1.00 57.19 458 GLU A N 1
ATOM 3704 C CA . GLU A 1 458 ? 14.234 -24.906 34.685 1.00 57.19 458 GLU A CA 1
ATOM 3705 C C . GLU A 1 458 ? 15.774 -24.751 34.794 1.00 57.19 458 GLU A C 1
ATOM 3707 O O . GLU A 1 458 ? 16.250 -23.635 35.026 1.00 57.19 458 GLU A O 1
ATOM 3712 N N . PRO A 1 459 ? 16.604 -25.783 34.516 1.00 64.62 459 PRO A N 1
ATOM 3713 C CA . PRO A 1 459 ? 18.062 -25.640 34.514 1.00 64.62 459 PRO A CA 1
ATOM 3714 C C . PRO A 1 459 ? 18.593 -24.761 33.372 1.00 64.62 459 PRO A C 1
ATOM 3716 O O . PRO A 1 459 ? 19.626 -24.113 33.530 1.00 64.62 459 PRO A O 1
ATOM 3719 N N . ILE A 1 460 ? 17.909 -24.728 32.221 1.00 68.88 460 ILE A N 1
ATOM 3720 C CA . ILE A 1 460 ? 18.333 -23.974 31.029 1.00 68.88 460 ILE A CA 1
ATOM 3721 C C . ILE A 1 460 ? 18.072 -22.484 31.235 1.00 68.88 460 ILE A C 1
ATOM 3723 O O . ILE A 1 460 ? 18.963 -21.670 30.989 1.00 68.88 460 ILE A O 1
ATOM 3727 N N . ILE A 1 461 ? 16.884 -22.137 31.740 1.00 66.00 461 ILE A N 1
ATOM 3728 C CA . ILE A 1 461 ? 16.530 -20.757 32.087 1.00 66.00 461 ILE A CA 1
ATOM 3729 C C . ILE A 1 461 ? 17.460 -20.259 33.195 1.00 66.00 461 ILE A C 1
ATOM 3731 O O . ILE A 1 461 ? 18.064 -19.202 33.039 1.00 66.00 461 ILE A O 1
ATOM 3735 N N . ASN A 1 462 ? 17.686 -21.057 34.245 1.00 64.94 462 ASN A N 1
ATOM 3736 C CA . ASN A 1 462 ? 18.607 -20.698 35.327 1.00 64.94 462 ASN A CA 1
ATOM 3737 C C . ASN A 1 462 ? 20.061 -20.538 34.849 1.00 64.94 462 ASN A C 1
ATOM 3739 O O . ASN A 1 462 ? 20.761 -19.640 35.317 1.00 64.94 462 ASN A O 1
ATOM 3743 N N . LYS A 1 463 ? 20.521 -21.351 33.887 1.00 72.81 463 LYS A N 1
ATOM 3744 C CA . LYS A 1 463 ? 21.860 -21.230 33.289 1.00 72.81 463 LYS A CA 1
ATOM 3745 C C . LYS A 1 463 ? 22.007 -19.963 32.440 1.00 72.81 463 LYS A C 1
ATOM 3747 O O . LYS A 1 463 ? 22.959 -19.218 32.647 1.00 72.81 463 LYS A O 1
ATOM 3752 N N . LYS A 1 464 ? 21.061 -19.685 31.535 1.00 69.44 464 LYS A N 1
ATOM 3753 C CA . LYS A 1 464 ? 21.035 -18.451 30.720 1.00 69.44 464 LYS A CA 1
ATOM 3754 C C . LYS A 1 464 ? 20.940 -17.205 31.605 1.00 69.44 464 LYS A C 1
ATOM 3756 O O . LYS A 1 464 ? 21.621 -16.214 31.357 1.00 69.44 464 LYS A O 1
ATOM 3761 N N . PHE A 1 465 ? 20.146 -17.280 32.674 1.00 65.94 465 PHE A N 1
ATOM 3762 C CA . PHE A 1 465 ? 20.037 -16.219 33.669 1.00 65.94 465 PHE A CA 1
ATOM 3763 C C . PHE A 1 465 ? 21.372 -16.012 34.405 1.00 65.94 465 PHE A C 1
ATOM 3765 O O . PHE A 1 465 ? 21.839 -14.883 34.515 1.00 65.94 465 PHE A O 1
ATOM 3772 N N . ALA A 1 466 ? 22.054 -17.080 34.834 1.00 68.50 466 ALA A N 1
ATOM 3773 C CA . ALA A 1 466 ? 23.375 -16.987 35.463 1.00 68.50 466 ALA A CA 1
ATOM 3774 C C . ALA A 1 466 ? 24.459 -16.425 34.519 1.00 68.50 466 ALA A C 1
ATOM 3776 O O . ALA A 1 466 ? 25.280 -15.616 34.952 1.00 68.50 466 ALA A O 1
ATOM 3777 N N . GLU A 1 467 ? 24.443 -16.798 33.235 1.00 69.06 467 GLU A N 1
ATOM 3778 C CA . GLU A 1 467 ? 25.360 -16.275 32.211 1.00 69.06 467 GLU A CA 1
ATOM 3779 C C . GLU A 1 467 ? 25.203 -14.758 32.050 1.00 69.06 467 GLU A C 1
ATOM 3781 O O . GLU A 1 467 ? 26.199 -14.034 32.094 1.00 69.06 467 GLU A O 1
ATOM 3786 N N . CYS A 1 468 ? 23.969 -14.253 31.985 1.00 63.06 468 CYS A N 1
ATOM 3787 C CA . CYS A 1 468 ? 23.710 -12.818 31.870 1.00 63.06 468 CYS A CA 1
ATOM 3788 C C . CYS A 1 468 ? 24.110 -11.985 33.091 1.00 63.06 468 CYS A C 1
ATOM 3790 O O . CYS A 1 468 ? 24.336 -10.787 32.948 1.00 63.06 468 CYS A O 1
ATOM 3792 N N . TYR A 1 469 ? 24.206 -12.599 34.273 1.00 57.78 469 TYR A N 1
ATOM 3793 C CA . TYR A 1 469 ? 24.623 -11.934 35.513 1.00 57.78 469 TYR A CA 1
ATOM 3794 C C . TYR A 1 469 ? 26.109 -12.120 35.854 1.00 57.78 469 TYR A C 1
ATOM 3796 O O . TYR A 1 469 ? 26.582 -11.541 36.834 1.00 57.78 469 TYR A O 1
ATOM 3804 N N . SER A 1 470 ? 26.840 -12.936 35.087 1.00 51.44 470 SER A N 1
ATOM 3805 C CA . SER A 1 470 ? 28.291 -13.128 35.239 1.00 51.44 470 SER A CA 1
ATOM 3806 C C . SER A 1 470 ? 29.140 -12.071 34.517 1.00 51.44 470 SER A C 1
ATOM 3808 O O . SER A 1 470 ? 30.345 -11.989 34.765 1.00 51.44 470 SER A O 1
ATOM 3810 N N . TYR A 1 471 ? 28.498 -11.255 33.676 1.00 45.19 471 TYR A N 1
ATOM 3811 C CA . TYR A 1 471 ? 29.023 -10.035 33.060 1.00 45.19 471 TYR A CA 1
ATOM 3812 C C . TYR A 1 471 ? 28.638 -8.804 33.882 1.00 45.19 471 TYR A C 1
ATOM 3814 O O . TYR A 1 471 ? 29.437 -7.839 33.873 1.00 45.19 471 TYR A O 1
#

Organism: Geobacter metallireducens (strain ATCC 53774 / DSM 7210 / GS-15) (NCBI:txid269799)

pLDDT: mean 80.61, std 19.66, range [30.42, 98.56]

Secondary structure (DSSP, 8-state):
-----SHHHHHHHHHHTT--SS-TT-STTT-HHHHHHHHHHHHTTS-PPPHHHHHHHHHHHTTSTTS-SSTTTS-EEE-STT---EEES--HHHHHHHHSS-EEEEE--SSHHHHHHHHHHHHHHT--TT-GGGT-SEEEE--GGGSHHHHHHHTTTTTTSPPPSS------SS-----EEEEEGGG--HHHHHHHHHHHHH-TTSEEEEEESSS--HHHHHHHHTTSEE---EEEEEEE-SS-TT-EEE--TTT--SHHHHHHHHHSPPEEEEEEEE-HHHHHHHHHHHHHHHHHHHHHSHHHHHHHHHHHHHHHHHHHHHHHTTTSGGGS-SS-----------------------PPPPPPP--HHHHHHHHHHHHHHHHHHHT---HHHHHHHHHHHHHHHHH-SS--HHHHHHHHHHHHHHHHHHTTSHHHHHHTTSSSSHHHHHHHIIIIIHHHHHHHHHHHH--

Foldseek 3Di:
DDDAQFLVVQQVVCVVVVHDSAQPQCDLQQAVLNLQQQQVVVLQVDDHDDPVVNVVQVVQLVPFPLDDPDPVQGWDFDAPDSHTFKTAQHQLVSCCVVPRHSFRIFGFDNDPVSLVVQVVVCVVVVPDPSPCSNGTPDTHHDHNVRRPCSVVSVVVRSVSGDDDPPDPCPPPPDPPPQVEAEDEAPDDDLVNVVVVLVVCLVCVSHWYKYKYFPDGRVNVVVCCVVLQKDWPDKDWQWFQDPVDRRDIDRQDCVPDDDPVSVVRVVPTTIMIITTMHGGPVNSVVVVVVVVVVVVVVCCVPVVNVVVVVVVVVVVVVVVVVVVVVPPVVVPPDDDDDDDDDDDDDDDDDDDDDDDDDDDDDDDDDPPPPLVVVVVVLVVVVVVCLVVDHDPVRVVVSVVVVVVSVVVDPDDDPVVVLLVVLVVVLVVVDVCLQLVNCCVVVVDPDSVRSVVVCVPPPPVVSSVSVVVSVVD

Radius of gyration: 36.02 Å; chains: 1; bounding box: 76×84×108 Å